Protein AF-A0A430EBT9-F1 (afdb_monomer_lite)

Secondary structure (DSSP, 8-state):
-----TT-HHHHHTTT--HHHHHHHHHHHHHSPPPPTTS-HHHHHHHHHHHHHHHHHHHHHHHHHHHHHHHHHHHHHHHHHHHTT---HHHHHHHHHHHHH---HHHHHHHHHHHHHHHTTPPP-PPPTTS---HHHHHHHHHHHHHTT--TT-TTHHHHHHHHHTS-TT-------S-TT---GGGPPPP-S-SPPEEGGGEEEEEEHHHHS-GGGT-SS--GGGGTTTTTTSEEEEEETTEEEEHHHHHHS-----TTS-HHHHHHHHHTT---SEEEE---HHHHHHHHHTGGGS---SEEEE--SSHHHHHHHHHHHHTTEE-TT-----S--EEEEETTEEEEEETTEEEEEEEE-TTS-EEEEEE-TTS-B--SEE-TTSPBPPSEEEES-GGGHHHHHHHHHHHHHTPEE----S----------

Radius of gyration: 37.9 Å; chains: 1; bounding box: 105×68×106 Å

Structure (mmCIF, N/CA/C/O backbone):
data_AF-A0A430EBT9-F1
#
_entry.id   AF-A0A430EBT9-F1
#
loop_
_atom_site.group_PDB
_atom_site.id
_atom_site.type_symbol
_atom_site.label_atom_id
_atom_site.label_alt_id
_atom_site.label_comp_id
_atom_site.label_asym_id
_atom_site.label_entity_id
_atom_site.label_seq_id
_atom_site.pdbx_PDB_ins_code
_atom_site.Cartn_x
_atom_site.Cartn_y
_atom_site.Cartn_z
_atom_site.occupancy
_atom_site.B_iso_or_equiv
_atom_site.auth_seq_id
_atom_site.auth_comp_id
_atom_site.auth_asym_id
_atom_site.auth_atom_id
_atom_site.pdbx_PDB_model_num
ATOM 1 N N . MET A 1 1 ? 56.389 4.008 -41.999 1.00 50.50 1 MET A N 1
ATOM 2 C CA . MET A 1 1 ? 55.026 3.498 -42.254 1.00 50.50 1 MET A CA 1
ATOM 3 C C . MET A 1 1 ? 55.130 2.561 -43.437 1.00 50.50 1 MET A C 1
ATOM 5 O O . MET A 1 1 ? 55.599 3.006 -44.475 1.00 50.50 1 MET A O 1
ATOM 9 N N . GLU A 1 2 ? 54.804 1.281 -43.271 1.00 59.00 2 GLU A N 1
ATOM 10 C CA . GLU A 1 2 ? 54.757 0.346 -44.402 1.00 59.00 2 GLU A CA 1
ATOM 11 C C . GLU A 1 2 ? 53.753 0.843 -45.449 1.00 59.00 2 GLU A C 1
ATOM 13 O O . GLU A 1 2 ? 52.642 1.258 -45.103 1.00 59.00 2 GLU A O 1
ATOM 18 N N . HIS A 1 3 ? 54.157 0.827 -46.720 1.00 80.56 3 HIS A N 1
ATOM 19 C CA . HIS A 1 3 ? 53.299 1.198 -47.839 1.00 80.56 3 HIS A CA 1
ATOM 20 C C . HIS A 1 3 ? 52.112 0.230 -47.897 1.00 80.56 3 HIS A C 1
ATOM 22 O O . HIS A 1 3 ? 52.286 -0.980 -48.019 1.00 80.56 3 HIS A O 1
ATOM 28 N N . PHE A 1 4 ? 50.892 0.759 -47.806 1.00 85.94 4 PHE A N 1
ATOM 29 C CA . PHE A 1 4 ? 49.682 -0.028 -48.018 1.00 85.94 4 PHE A CA 1
ATOM 30 C C . PHE A 1 4 ? 49.455 -0.193 -49.521 1.00 85.94 4 PHE A C 1
ATOM 32 O O . PHE A 1 4 ? 49.171 0.793 -50.195 1.00 85.94 4 PHE A O 1
ATOM 39 N N . ASP A 1 5 ? 49.630 -1.403 -50.045 1.00 91.69 5 ASP A N 1
ATOM 40 C CA . ASP A 1 5 ? 49.233 -1.754 -51.407 1.00 91.69 5 ASP A CA 1
ATOM 41 C C . ASP A 1 5 ? 47.872 -2.474 -51.375 1.00 91.69 5 ASP A C 1
ATOM 43 O O . ASP A 1 5 ? 47.804 -3.650 -51.010 1.00 91.69 5 ASP A O 1
ATOM 47 N N . PRO A 1 6 ? 46.768 -1.803 -51.747 1.00 90.38 6 PRO A N 1
ATOM 48 C CA . PRO A 1 6 ? 45.442 -2.410 -51.709 1.00 90.38 6 PRO A CA 1
ATOM 49 C C . PRO A 1 6 ? 45.240 -3.496 -52.777 1.00 90.38 6 PRO A C 1
ATOM 51 O O . PRO A 1 6 ? 44.262 -4.240 -52.699 1.00 90.38 6 PRO A O 1
ATOM 54 N N . THR A 1 7 ? 46.136 -3.604 -53.763 1.00 93.56 7 THR A N 1
ATOM 55 C CA . THR A 1 7 ? 46.084 -4.630 -54.815 1.00 93.56 7 THR A CA 1
ATOM 56 C C . THR A 1 7 ? 46.779 -5.934 -54.416 1.00 93.56 7 THR A C 1
ATOM 58 O O . THR A 1 7 ? 46.660 -6.935 -55.126 1.00 93.56 7 THR A O 1
ATOM 61 N N . SER A 1 8 ? 47.453 -5.946 -53.260 1.00 94.88 8 SER A N 1
ATOM 62 C CA . SER A 1 8 ? 48.150 -7.101 -52.702 1.00 94.88 8 SER A CA 1
ATOM 63 C C . SER A 1 8 ? 47.321 -7.789 -51.616 1.00 94.88 8 SER A C 1
ATOM 65 O O . SER A 1 8 ? 46.972 -7.193 -50.594 1.00 94.88 8 SER A O 1
ATOM 67 N N . ALA A 1 9 ? 47.047 -9.085 -51.795 1.00 94.00 9 ALA A N 1
ATOM 68 C CA . ALA A 1 9 ? 46.346 -9.891 -50.792 1.00 94.00 9 ALA A CA 1
ATOM 69 C C . ALA A 1 9 ? 47.136 -9.968 -49.472 1.00 94.00 9 ALA A C 1
ATOM 71 O O . ALA A 1 9 ? 46.555 -9.887 -48.390 1.00 94.00 9 ALA A O 1
ATOM 72 N N . ALA A 1 10 ? 48.472 -10.020 -49.541 1.00 93.44 10 ALA A N 1
ATOM 73 C CA . ALA A 1 10 ? 49.332 -10.057 -48.358 1.00 93.44 10 ALA A CA 1
ATOM 74 C C . ALA A 1 10 ? 49.137 -8.822 -47.461 1.00 93.44 10 ALA A C 1
ATOM 76 O O . ALA A 1 10 ? 49.143 -8.931 -46.235 1.00 93.44 10 ALA A O 1
ATOM 77 N N . THR A 1 11 ? 48.894 -7.653 -48.058 1.00 92.69 11 THR A N 1
ATOM 78 C CA . THR A 1 11 ? 48.666 -6.404 -47.324 1.00 92.69 11 THR A CA 1
ATOM 79 C C . THR A 1 11 ? 47.342 -6.414 -46.548 1.00 92.69 11 THR A C 1
ATOM 81 O O . THR A 1 11 ? 47.270 -5.858 -45.445 1.00 92.69 11 THR A O 1
ATOM 84 N N . TRP A 1 12 ? 46.305 -7.061 -47.087 1.00 92.00 12 TRP A N 1
ATOM 85 C CA . TRP A 1 12 ? 45.019 -7.250 -46.408 1.00 92.00 12 TRP A CA 1
ATOM 86 C C . TRP A 1 12 ? 45.086 -8.333 -45.327 1.00 92.00 12 TRP A C 1
ATOM 88 O O . TRP A 1 12 ? 44.575 -8.123 -44.225 1.00 92.00 12 TRP A O 1
ATOM 98 N N . ALA A 1 13 ? 45.765 -9.449 -45.603 1.00 92.00 13 ALA A N 1
ATOM 99 C CA . ALA A 1 13 ? 45.971 -10.530 -44.640 1.00 92.00 13 ALA A CA 1
ATOM 100 C C . ALA A 1 13 ? 46.778 -10.060 -43.417 1.00 92.00 13 ALA A C 1
ATOM 102 O O . ALA A 1 13 ? 46.380 -10.308 -42.280 1.00 92.00 13 ALA A O 1
ATOM 103 N N . ALA A 1 14 ? 47.841 -9.271 -43.626 1.00 91.75 14 ALA A N 1
ATOM 104 C CA . ALA A 1 14 ? 48.624 -8.661 -42.544 1.00 91.75 14 ALA A CA 1
ATOM 105 C C . ALA A 1 14 ? 47.793 -7.736 -41.630 1.00 91.75 14 ALA A C 1
ATOM 107 O O . ALA A 1 14 ? 48.181 -7.466 -40.497 1.00 91.75 14 ALA A O 1
ATOM 108 N N . ARG A 1 15 ? 46.632 -7.262 -42.103 1.00 87.75 15 ARG A N 1
ATOM 109 C CA . ARG A 1 15 ? 45.671 -6.450 -41.338 1.00 87.75 15 ARG A CA 1
ATOM 110 C C . ARG A 1 15 ? 44.502 -7.259 -40.766 1.00 87.75 15 ARG A C 1
ATOM 112 O O . ARG A 1 15 ? 43.520 -6.670 -40.320 1.00 87.75 15 ARG A O 1
ATOM 119 N N . GLY A 1 16 ? 44.602 -8.588 -40.759 1.00 87.38 16 GLY A N 1
ATOM 120 C CA . GLY A 1 16 ? 43.650 -9.478 -40.093 1.00 87.38 16 GLY A CA 1
ATOM 121 C C . GLY A 1 16 ? 42.446 -9.896 -40.938 1.00 87.38 16 GLY A C 1
ATOM 122 O O . GLY A 1 16 ? 41.452 -10.356 -40.380 1.00 87.38 16 GLY A O 1
ATOM 123 N N . ARG A 1 17 ? 42.497 -9.739 -42.268 1.00 89.81 17 ARG A N 1
ATOM 124 C CA . ARG A 1 17 ? 41.504 -10.360 -43.164 1.00 89.81 17 ARG A CA 1
ATOM 125 C C . ARG A 1 17 ? 41.807 -11.848 -43.344 1.00 89.81 17 ARG A C 1
ATOM 127 O O . ARG A 1 17 ? 42.971 -12.242 -43.304 1.00 89.81 17 ARG A O 1
ATOM 134 N N . SER A 1 18 ? 40.767 -12.664 -43.543 1.00 89.88 18 SER A N 1
ATOM 135 C CA . SER A 1 18 ? 40.955 -14.062 -43.947 1.00 89.88 18 SER A CA 1
ATOM 136 C C . SER A 1 18 ? 41.654 -14.119 -45.306 1.00 89.88 18 SER A C 1
ATOM 138 O O . SER A 1 18 ? 41.624 -13.145 -46.059 1.00 89.88 18 SER A O 1
ATOM 140 N N . VAL A 1 19 ? 42.285 -15.252 -45.617 1.00 91.88 19 VAL A N 1
ATOM 141 C CA . VAL A 1 19 ? 42.982 -15.449 -46.898 1.00 91.88 19 VAL A CA 1
ATOM 142 C C . VAL A 1 19 ? 42.028 -15.196 -48.072 1.00 91.88 19 VAL A C 1
ATOM 144 O O . VAL A 1 19 ? 42.337 -14.381 -48.938 1.00 91.88 19 VAL A O 1
ATOM 147 N N . ASP A 1 20 ? 40.827 -15.774 -48.020 1.00 90.19 20 ASP A N 1
ATOM 148 C CA . ASP A 1 20 ? 39.807 -15.621 -49.063 1.00 90.19 20 ASP A CA 1
ATOM 149 C C . ASP A 1 20 ? 39.317 -14.166 -49.204 1.00 90.19 20 ASP A C 1
ATOM 151 O O . ASP A 1 20 ? 39.250 -13.633 -50.314 1.00 90.19 20 ASP A O 1
ATOM 155 N N . ASP A 1 21 ? 39.021 -13.479 -48.087 1.00 90.88 21 ASP A N 1
ATOM 156 C CA . ASP A 1 21 ? 38.592 -12.071 -48.116 1.00 90.88 21 ASP A CA 1
ATOM 157 C C . ASP A 1 21 ? 39.725 -11.175 -48.650 1.00 90.88 21 ASP A C 1
ATOM 159 O O . ASP A 1 21 ? 39.482 -10.229 -49.400 1.00 90.88 21 ASP A O 1
ATOM 163 N N . ALA A 1 22 ? 40.974 -11.457 -48.269 1.00 93.62 22 ALA A N 1
ATOM 164 C CA . ALA A 1 22 ? 42.148 -10.704 -48.691 1.00 93.62 22 ALA A CA 1
ATOM 165 C C . ALA A 1 22 ? 42.402 -10.825 -50.202 1.00 93.62 22 ALA A C 1
ATOM 167 O O . ALA A 1 22 ? 42.678 -9.817 -50.860 1.00 93.62 22 ALA A O 1
ATOM 168 N N . GLU A 1 23 ? 42.272 -12.029 -50.763 1.00 94.44 23 GLU A N 1
ATOM 169 C CA . GLU A 1 23 ? 42.373 -12.269 -52.205 1.00 94.44 23 GLU A CA 1
ATOM 170 C C . GLU A 1 23 ? 41.245 -11.586 -52.983 1.00 94.44 23 GLU A C 1
ATOM 172 O O . GLU A 1 23 ? 41.503 -10.920 -53.994 1.00 94.44 23 GLU A O 1
ATOM 177 N N . ALA A 1 24 ? 40.008 -11.688 -52.491 1.00 93.19 24 ALA A N 1
ATOM 178 C CA . ALA A 1 24 ? 38.848 -11.062 -53.112 1.00 93.19 24 ALA A CA 1
ATOM 179 C C . ALA A 1 24 ? 38.958 -9.527 -53.111 1.00 93.19 24 ALA A C 1
ATOM 181 O O . ALA A 1 24 ? 38.767 -8.892 -54.151 1.00 93.19 24 ALA A O 1
ATOM 182 N N . LEU A 1 25 ? 39.356 -8.921 -51.986 1.00 93.56 25 LEU A N 1
ATOM 183 C CA . LEU A 1 25 ? 39.585 -7.476 -51.876 1.00 93.56 25 LEU A CA 1
ATOM 184 C C . LEU A 1 25 ? 40.692 -7.003 -52.822 1.00 93.56 25 LEU A C 1
ATOM 186 O O . LEU A 1 25 ? 40.497 -6.043 -53.569 1.00 93.56 25 LEU A O 1
ATOM 190 N N . ALA A 1 26 ? 41.829 -7.698 -52.844 1.00 95.19 26 ALA A N 1
ATOM 191 C CA . ALA A 1 26 ? 42.928 -7.400 -53.755 1.00 95.19 26 ALA A CA 1
ATOM 192 C C . ALA A 1 26 ? 42.508 -7.509 -55.232 1.00 95.19 26 ALA A C 1
ATOM 194 O O . ALA A 1 26 ? 42.914 -6.694 -56.060 1.00 95.19 26 ALA A O 1
ATOM 195 N N . SER A 1 27 ? 41.679 -8.499 -55.576 1.00 96.31 27 SER A N 1
ATOM 196 C CA . SER A 1 27 ? 41.111 -8.658 -56.920 1.00 96.31 27 SER A CA 1
ATOM 197 C C . SER A 1 27 ? 40.201 -7.489 -57.307 1.00 96.31 27 SER A C 1
ATOM 199 O O . SER A 1 27 ? 40.350 -6.924 -58.391 1.00 96.31 27 SER A O 1
ATOM 201 N N . ILE A 1 28 ? 39.323 -7.050 -56.399 1.00 96.38 28 ILE A N 1
ATOM 202 C CA . ILE A 1 28 ? 38.443 -5.895 -56.622 1.00 96.38 28 ILE A CA 1
ATOM 203 C C . ILE A 1 28 ? 39.262 -4.618 -56.837 1.00 96.38 28 ILE A C 1
ATOM 205 O O . ILE A 1 28 ? 38.982 -3.857 -57.760 1.00 96.38 28 ILE A O 1
ATOM 209 N N . TRP A 1 29 ? 40.311 -4.389 -56.045 1.00 95.31 29 TRP A N 1
ATOM 210 C CA . TRP A 1 29 ? 41.189 -3.228 -56.225 1.00 95.31 29 TRP A CA 1
ATOM 211 C C . TRP A 1 29 ? 41.978 -3.263 -57.538 1.00 95.31 29 TRP A C 1
ATOM 213 O O . TRP A 1 29 ? 42.212 -2.208 -58.128 1.00 95.31 29 TRP A O 1
ATOM 223 N N . ARG A 1 30 ? 42.331 -4.455 -58.038 1.00 94.88 30 ARG A N 1
ATOM 224 C CA . ARG A 1 30 ? 42.913 -4.629 -59.380 1.00 94.88 30 ARG A CA 1
ATOM 225 C C . ARG A 1 30 ? 41.901 -4.362 -60.497 1.00 94.88 30 ARG A C 1
ATOM 227 O O . ARG A 1 30 ? 42.271 -3.778 -61.511 1.00 94.88 30 ARG A O 1
ATOM 234 N N . ALA A 1 31 ? 40.643 -4.764 -60.319 1.00 94.81 31 ALA A N 1
ATOM 235 C CA . ALA A 1 31 ? 39.573 -4.541 -61.294 1.00 94.81 31 ALA A CA 1
ATOM 236 C C . ALA A 1 31 ? 39.099 -3.075 -61.332 1.00 94.81 31 ALA A C 1
ATOM 238 O O . ALA A 1 31 ? 38.767 -2.550 -62.395 1.00 94.81 31 ALA A O 1
ATOM 239 N N . PHE A 1 32 ? 39.118 -2.393 -60.183 1.00 94.69 32 PHE A N 1
ATOM 240 C CA . PHE A 1 32 ? 38.657 -1.015 -60.016 1.00 94.69 32 PHE A CA 1
ATOM 241 C C . PHE A 1 32 ? 39.741 -0.120 -59.375 1.00 94.69 32 PHE A C 1
ATOM 243 O O . PHE A 1 32 ? 39.554 0.382 -58.257 1.00 94.69 32 PHE A O 1
ATOM 250 N N . PRO A 1 33 ? 40.876 0.116 -60.068 1.00 93.50 33 PRO A N 1
ATOM 251 C CA . PRO A 1 33 ? 41.952 0.959 -59.556 1.00 93.50 33 PRO A CA 1
ATOM 252 C C . PRO A 1 33 ? 41.541 2.433 -59.520 1.00 93.50 33 PRO A C 1
ATOM 254 O O . PRO A 1 33 ? 40.648 2.861 -60.264 1.00 93.50 33 PRO A O 1
ATOM 257 N N . ASP A 1 34 ? 42.226 3.210 -58.679 1.00 90.75 34 ASP A N 1
ATOM 258 C CA . ASP A 1 34 ? 42.062 4.660 -58.644 1.00 90.75 34 ASP A CA 1
ATOM 259 C C . ASP A 1 34 ? 42.477 5.282 -59.983 1.00 90.75 34 ASP A C 1
ATOM 261 O O . ASP A 1 34 ? 43.491 4.927 -60.587 1.00 90.75 34 ASP A O 1
ATOM 265 N N . LEU A 1 35 ? 41.673 6.232 -60.452 1.00 92.38 35 LEU A N 1
ATOM 266 C CA . LEU A 1 35 ? 41.983 7.014 -61.642 1.00 92.38 35 LEU A CA 1
ATOM 267 C C . LEU A 1 35 ? 42.896 8.197 -61.274 1.00 92.38 35 LEU A C 1
ATOM 269 O O . LEU A 1 35 ? 42.787 8.733 -60.165 1.00 92.38 35 LEU A O 1
ATOM 273 N N . PRO A 1 36 ? 43.766 8.656 -62.194 1.00 92.50 36 PRO A N 1
ATOM 274 C CA . PRO A 1 36 ? 44.694 9.745 -61.915 1.00 92.50 36 PRO A CA 1
ATOM 275 C C . PRO A 1 36 ? 43.958 11.054 -61.573 1.00 92.50 36 PRO A C 1
ATOM 277 O O . PRO A 1 36 ? 42.826 11.264 -62.018 1.00 92.50 36 PRO A O 1
ATOM 280 N N . PRO A 1 37 ? 44.591 11.987 -60.834 1.00 89.38 37 PRO A N 1
ATOM 281 C CA . PRO A 1 37 ? 43.953 13.240 -60.424 1.00 89.38 37 PRO A CA 1
ATOM 282 C C . PRO A 1 37 ? 43.434 14.113 -61.573 1.00 89.38 37 PRO A C 1
ATOM 284 O O . PRO A 1 37 ? 42.519 14.903 -61.360 1.00 89.38 37 PRO A O 1
ATOM 287 N N . CYS A 1 38 ? 44.003 13.959 -62.772 1.00 92.94 38 CYS A N 1
ATOM 288 C CA . CYS A 1 38 ? 43.599 14.656 -63.991 1.00 92.94 38 CYS A CA 1
ATOM 289 C C . CYS A 1 38 ? 42.364 14.053 -64.686 1.00 92.94 38 CYS A C 1
ATOM 291 O O . CYS A 1 38 ? 41.849 14.661 -65.622 1.00 92.94 38 CYS A O 1
ATOM 293 N N . ALA A 1 39 ? 41.878 12.881 -64.259 1.00 93.44 39 ALA A N 1
ATOM 294 C CA . ALA A 1 39 ? 40.662 12.288 -64.807 1.00 93.44 39 ALA A CA 1
ATOM 295 C C . ALA A 1 39 ? 39.409 13.099 -64.404 1.00 93.44 39 ALA A C 1
ATOM 297 O O . ALA A 1 39 ? 39.380 13.676 -63.309 1.00 93.44 39 ALA A O 1
ATOM 298 N N . PRO A 1 40 ? 38.343 13.109 -65.232 1.00 96.31 40 PRO A N 1
ATOM 299 C CA . PRO A 1 40 ? 37.099 13.806 -64.912 1.00 96.31 40 PRO A CA 1
ATOM 300 C C . PRO A 1 40 ? 36.540 13.400 -63.544 1.00 96.31 40 PRO A C 1
ATOM 302 O O . PRO A 1 40 ? 36.511 12.217 -63.198 1.00 96.31 40 PRO A O 1
ATOM 305 N N . ALA A 1 41 ? 36.064 14.375 -62.765 1.00 93.50 41 ALA A N 1
ATOM 306 C CA . ALA A 1 41 ? 35.591 14.139 -61.399 1.00 93.50 41 ALA A CA 1
ATOM 307 C C . ALA A 1 41 ? 34.476 13.082 -61.329 1.00 93.50 41 ALA A C 1
ATOM 309 O O . ALA A 1 41 ? 34.511 12.214 -60.460 1.00 93.50 41 ALA A O 1
ATOM 310 N N . GLU A 1 42 ? 33.542 13.108 -62.279 1.00 94.88 42 GLU A N 1
ATOM 311 C CA . GLU A 1 42 ? 32.444 12.144 -62.374 1.00 94.88 42 GLU A CA 1
ATOM 312 C C . GLU A 1 42 ? 32.938 10.710 -62.610 1.00 94.88 42 GLU A C 1
ATOM 314 O O . GLU A 1 42 ? 32.501 9.791 -61.922 1.00 94.88 42 GLU A O 1
ATOM 319 N N . ALA A 1 43 ? 33.927 10.520 -63.489 1.00 93.12 43 ALA A N 1
ATOM 320 C CA . ALA A 1 43 ? 34.524 9.209 -63.744 1.00 93.12 43 ALA A CA 1
ATOM 321 C C . ALA A 1 43 ? 35.244 8.653 -62.504 1.00 93.12 43 ALA A C 1
ATOM 323 O O . ALA A 1 43 ? 35.155 7.459 -62.213 1.00 93.12 43 ALA A O 1
ATOM 324 N N . ARG A 1 44 ? 35.918 9.517 -61.729 1.00 94.38 44 ARG A N 1
ATOM 325 C CA . ARG A 1 44 ? 36.532 9.124 -60.447 1.00 94.38 44 ARG A CA 1
ATOM 326 C C . ARG A 1 44 ? 35.479 8.716 -59.418 1.00 94.38 44 ARG A C 1
ATOM 328 O O . ARG A 1 44 ? 35.634 7.688 -58.767 1.00 94.38 44 ARG A O 1
ATOM 335 N N . MET A 1 45 ? 34.395 9.485 -59.297 1.00 93.75 45 MET A N 1
ATOM 336 C CA . MET A 1 45 ? 33.289 9.168 -58.388 1.00 93.75 45 MET A CA 1
ATOM 337 C C . MET A 1 45 ? 32.590 7.863 -58.770 1.00 93.75 45 MET A C 1
ATOM 339 O O . MET A 1 45 ? 32.305 7.051 -57.891 1.00 93.75 45 MET A O 1
ATOM 343 N N . GLN A 1 46 ? 32.351 7.635 -60.063 1.00 94.81 46 GLN A N 1
ATOM 344 C CA . GLN A 1 46 ? 31.746 6.394 -60.535 1.00 94.81 46 GLN A CA 1
ATOM 345 C C . GLN A 1 46 ? 32.649 5.193 -60.245 1.00 94.81 46 GLN A C 1
ATOM 347 O O . GLN A 1 46 ? 32.178 4.200 -59.706 1.00 94.81 46 GLN A O 1
ATOM 352 N N . ARG A 1 47 ? 33.964 5.325 -60.461 1.00 94.25 47 ARG A N 1
ATOM 353 C CA . ARG A 1 47 ? 34.929 4.270 -60.127 1.00 94.25 47 ARG A CA 1
ATOM 354 C C . ARG A 1 47 ? 34.917 3.898 -58.641 1.00 94.25 47 ARG A C 1
ATOM 356 O O . ARG A 1 47 ? 35.039 2.723 -58.303 1.00 94.25 47 ARG A O 1
ATOM 363 N N . ILE A 1 48 ? 34.754 4.882 -57.755 1.00 93.56 48 ILE A N 1
ATOM 364 C CA . ILE A 1 48 ? 34.611 4.637 -56.314 1.00 93.56 48 ILE A CA 1
ATOM 365 C C . ILE A 1 48 ? 33.310 3.881 -56.021 1.00 93.56 48 ILE A C 1
ATOM 367 O O . ILE A 1 48 ? 33.340 2.936 -55.236 1.00 93.56 48 ILE A O 1
ATOM 371 N N . ARG A 1 49 ? 32.187 4.259 -56.651 1.00 95.25 49 ARG A N 1
ATOM 372 C CA . ARG A 1 49 ? 30.900 3.559 -56.484 1.00 95.25 49 ARG A CA 1
ATOM 373 C C . ARG A 1 49 ? 30.985 2.108 -56.941 1.00 95.25 49 ARG A C 1
ATOM 375 O O . ARG A 1 49 ? 30.663 1.234 -56.147 1.00 95.25 49 ARG A O 1
ATOM 382 N N . ASP A 1 50 ? 31.516 1.857 -58.138 1.00 95.25 50 ASP A N 1
ATOM 383 C CA . ASP A 1 50 ? 31.665 0.503 -58.686 1.00 95.25 50 ASP A CA 1
ATOM 384 C C . ASP A 1 50 ? 32.506 -0.386 -57.753 1.00 95.25 50 ASP A C 1
ATOM 386 O O . ASP A 1 50 ? 32.158 -1.536 -57.482 1.00 95.25 50 ASP A O 1
ATOM 390 N N . ARG A 1 51 ? 33.590 0.168 -57.189 1.00 96.06 51 ARG A N 1
ATOM 391 C CA . ARG A 1 51 ? 34.422 -0.532 -56.203 1.00 96.06 51 ARG A CA 1
ATOM 392 C C . ARG A 1 51 ? 33.661 -0.826 -54.911 1.00 96.06 51 ARG A C 1
ATOM 394 O O . ARG A 1 51 ? 33.761 -1.933 -54.391 1.00 96.06 51 ARG A O 1
ATOM 401 N N . VAL A 1 52 ? 32.926 0.149 -54.378 1.00 94.50 52 VAL A N 1
ATOM 402 C CA . VAL A 1 52 ? 32.121 -0.027 -53.158 1.00 94.50 52 VAL A CA 1
ATOM 403 C C . VAL A 1 52 ? 31.032 -1.077 -53.372 1.00 94.50 52 VAL A C 1
ATOM 405 O O . VAL A 1 52 ? 30.842 -1.928 -52.507 1.00 94.50 52 VAL A O 1
ATOM 408 N N . ASP A 1 53 ? 30.360 -1.058 -54.521 1.00 95.56 53 ASP A N 1
ATOM 409 C CA . ASP A 1 53 ? 29.344 -2.046 -54.881 1.00 95.56 53 ASP A CA 1
ATOM 410 C C . ASP A 1 53 ? 29.956 -3.451 -54.998 1.00 95.56 53 ASP A C 1
ATOM 412 O O . ASP A 1 53 ? 29.397 -4.404 -54.458 1.00 95.56 53 ASP A O 1
ATOM 416 N N . ALA A 1 54 ? 31.149 -3.581 -55.589 1.00 94.56 54 ALA A N 1
ATOM 417 C CA . ALA A 1 54 ? 31.875 -4.851 -55.658 1.00 94.56 54 ALA A CA 1
ATOM 418 C C . ALA A 1 54 ? 32.364 -5.353 -54.282 1.00 94.56 54 ALA A C 1
ATOM 420 O O . ALA A 1 54 ? 32.409 -6.558 -54.044 1.00 94.56 54 ALA A O 1
ATOM 421 N N . MET A 1 55 ? 32.718 -4.451 -53.359 1.00 93.88 55 MET A N 1
ATOM 422 C CA . MET A 1 55 ? 33.137 -4.795 -51.990 1.00 93.88 55 MET A CA 1
ATOM 423 C C . MET A 1 55 ? 31.967 -5.095 -51.044 1.00 93.88 55 MET A C 1
ATOM 425 O O . MET A 1 55 ? 32.185 -5.655 -49.963 1.00 93.88 55 MET A O 1
ATOM 429 N N . ARG A 1 56 ? 30.739 -4.711 -51.413 1.00 93.12 56 ARG A N 1
ATOM 430 C CA . ARG A 1 56 ? 29.555 -4.830 -50.554 1.00 93.12 56 ARG A CA 1
ATOM 431 C C . ARG A 1 56 ? 29.291 -6.270 -50.092 1.00 93.12 56 ARG A C 1
ATOM 433 O O . ARG A 1 56 ? 29.219 -6.450 -48.883 1.00 93.12 56 ARG A O 1
ATOM 440 N N . PRO A 1 57 ? 29.288 -7.307 -50.955 1.00 92.38 57 PRO A N 1
ATOM 441 C CA . PRO A 1 57 ? 29.016 -8.679 -50.514 1.00 92.38 57 PRO A CA 1
ATOM 442 C C . PRO A 1 57 ? 30.016 -9.197 -49.471 1.00 92.38 57 PRO A C 1
ATOM 444 O O . PRO A 1 57 ? 29.636 -9.902 -48.542 1.00 92.38 57 PRO A O 1
ATOM 447 N N . ILE A 1 58 ? 31.296 -8.820 -49.594 1.00 89.69 58 ILE A N 1
ATOM 448 C CA . ILE A 1 58 ? 32.344 -9.195 -48.630 1.00 89.69 58 ILE A CA 1
ATOM 449 C C . ILE A 1 58 ? 32.093 -8.498 -47.290 1.00 89.69 58 ILE A C 1
ATOM 451 O O . ILE A 1 58 ? 32.211 -9.112 -46.230 1.00 89.69 58 ILE A O 1
ATOM 455 N N . SER A 1 59 ? 31.740 -7.212 -47.338 1.00 87.62 59 SER A N 1
ATOM 456 C CA . SER A 1 59 ? 31.467 -6.407 -46.144 1.00 87.62 59 SER A CA 1
ATOM 457 C C . SER A 1 59 ? 30.222 -6.906 -45.409 1.00 87.62 59 SER A C 1
ATOM 459 O O . SER A 1 59 ? 30.276 -7.090 -44.194 1.00 87.62 59 SER A O 1
ATOM 461 N N . ASP A 1 60 ? 29.153 -7.207 -46.146 1.00 89.62 60 ASP A N 1
ATOM 462 C CA . ASP A 1 60 ? 27.896 -7.732 -45.610 1.00 89.62 60 ASP A CA 1
ATOM 463 C C . ASP A 1 60 ? 28.115 -9.116 -44.979 1.00 89.62 60 ASP A C 1
ATOM 465 O O . ASP A 1 60 ? 27.767 -9.331 -43.819 1.00 89.62 60 ASP A O 1
ATOM 469 N N . ALA A 1 61 ? 28.812 -10.027 -45.671 1.00 88.69 61 ALA A N 1
ATOM 470 C CA . ALA A 1 61 ? 2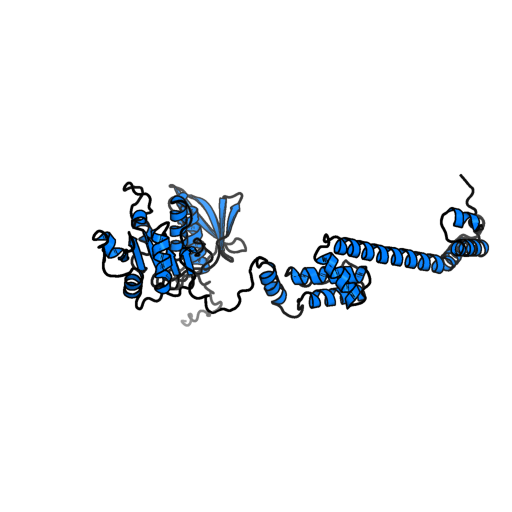9.128 -11.352 -45.136 1.00 88.69 61 ALA A CA 1
ATOM 471 C C . ALA A 1 61 ? 30.034 -11.290 -43.891 1.00 88.69 61 ALA A C 1
ATOM 473 O O . ALA A 1 61 ? 29.882 -12.089 -42.962 1.00 88.69 61 ALA A O 1
ATOM 474 N N . ALA A 1 62 ? 30.985 -10.351 -43.846 1.00 84.62 62 ALA A N 1
ATOM 475 C CA . ALA A 1 62 ? 31.823 -10.130 -42.670 1.00 84.62 62 ALA A CA 1
ATOM 476 C C . ALA A 1 62 ? 31.010 -9.582 -41.487 1.00 84.62 62 ALA A C 1
ATOM 478 O O . ALA A 1 62 ? 31.192 -10.040 -40.357 1.00 84.62 62 ALA A O 1
ATOM 479 N N . GLN A 1 63 ? 30.091 -8.649 -41.746 1.00 85.12 63 GLN A N 1
ATOM 480 C CA . GLN A 1 63 ? 29.183 -8.111 -40.739 1.00 85.12 63 GLN A CA 1
ATOM 481 C C . GLN A 1 63 ? 28.259 -9.207 -40.189 1.00 85.12 63 GLN A C 1
ATOM 483 O O . GLN A 1 63 ? 28.137 -9.344 -38.976 1.00 85.12 63 GLN A O 1
ATOM 488 N N . GLU A 1 64 ? 27.683 -10.050 -41.047 1.00 87.69 64 GLU A N 1
ATOM 489 C CA . GLU A 1 64 ? 26.866 -11.196 -40.632 1.00 87.69 64 GLU A CA 1
ATOM 490 C C . GLU A 1 64 ? 27.649 -12.210 -39.788 1.00 87.69 64 GLU A C 1
ATOM 492 O O . GLU A 1 64 ? 27.117 -12.735 -38.808 1.00 87.69 64 GLU A O 1
ATOM 497 N N . ARG A 1 65 ? 28.915 -12.497 -40.134 1.00 88.19 65 ARG A N 1
ATOM 498 C CA . ARG A 1 65 ? 29.793 -13.364 -39.323 1.00 88.19 65 ARG A CA 1
ATOM 499 C C . ARG A 1 65 ? 30.029 -12.775 -37.935 1.00 88.19 65 ARG A C 1
ATOM 501 O O . ARG A 1 65 ? 29.785 -13.455 -36.940 1.00 88.19 65 ARG A O 1
ATOM 508 N N . GLN A 1 66 ? 30.457 -11.515 -37.873 1.00 86.94 66 GLN A N 1
ATOM 509 C CA . GLN A 1 66 ? 30.727 -10.825 -36.611 1.00 86.94 66 GLN A CA 1
ATOM 510 C C . GLN A 1 66 ? 29.481 -10.773 -35.725 1.00 86.94 66 GLN A C 1
ATOM 512 O O . GLN A 1 66 ? 29.551 -10.968 -34.510 1.00 86.94 66 GLN A O 1
ATOM 517 N N . GLU A 1 67 ? 28.332 -10.534 -36.344 1.00 87.25 67 GLU A N 1
ATOM 518 C CA . GLU A 1 67 ? 27.067 -10.430 -35.653 1.00 87.25 67 GLU A CA 1
ATOM 519 C C . GLU A 1 67 ? 26.603 -11.803 -35.137 1.00 87.25 67 GLU A C 1
ATOM 521 O O . GLU A 1 67 ? 26.240 -11.912 -33.968 1.00 87.25 67 GLU A O 1
ATOM 526 N N . ARG A 1 68 ? 26.748 -12.888 -35.912 1.00 87.25 68 ARG A N 1
ATOM 527 C CA . ARG A 1 68 ? 26.525 -14.263 -35.417 1.00 87.25 68 ARG A CA 1
ATOM 528 C C . ARG A 1 68 ? 27.434 -14.617 -34.239 1.00 87.25 68 ARG A C 1
ATOM 530 O O . ARG A 1 68 ? 26.962 -15.166 -33.246 1.00 87.25 68 ARG A O 1
ATOM 537 N N . GLU A 1 69 ? 28.718 -14.275 -34.306 1.00 89.06 69 GLU A N 1
ATOM 538 C CA . GLU A 1 69 ? 29.662 -14.506 -33.204 1.00 89.06 69 GLU A CA 1
ATOM 539 C C . GLU A 1 69 ? 29.322 -13.686 -31.956 1.00 89.06 69 GLU A C 1
ATOM 541 O O . GLU A 1 69 ? 29.476 -14.167 -30.831 1.00 89.06 69 GLU A O 1
ATOM 546 N N . ARG A 1 70 ? 28.862 -12.439 -32.123 1.00 91.38 70 ARG A N 1
ATOM 547 C CA . ARG A 1 70 ? 28.361 -11.609 -31.020 1.00 91.38 70 ARG A CA 1
ATOM 548 C C . ARG A 1 70 ? 27.174 -12.291 -30.342 1.00 91.38 70 ARG A C 1
ATOM 550 O O . ARG A 1 70 ? 27.186 -12.439 -29.122 1.00 91.38 70 ARG A O 1
ATOM 557 N N . ARG A 1 71 ? 26.187 -12.735 -31.125 1.00 89.38 71 ARG A N 1
ATOM 558 C CA . ARG A 1 71 ? 24.976 -13.403 -30.623 1.00 89.38 71 ARG A CA 1
ATOM 559 C C . ARG A 1 71 ? 25.323 -14.706 -29.891 1.00 89.38 71 ARG A C 1
ATOM 561 O O . ARG A 1 71 ? 24.909 -14.887 -28.749 1.00 89.38 71 ARG A O 1
ATOM 568 N N . ALA A 1 72 ? 26.188 -15.543 -30.470 1.00 90.12 72 ALA A N 1
ATOM 569 C CA . ALA A 1 72 ? 26.659 -16.780 -29.841 1.00 90.12 72 ALA A CA 1
ATOM 570 C C . ALA A 1 72 ? 27.407 -16.531 -28.517 1.00 90.12 72 ALA A C 1
ATOM 572 O O . ALA A 1 72 ? 27.149 -17.205 -27.520 1.00 90.12 72 ALA A O 1
ATOM 573 N N . ARG A 1 73 ? 28.304 -15.534 -28.472 1.00 93.19 73 ARG A N 1
ATOM 574 C CA . ARG A 1 73 ? 29.024 -15.168 -27.238 1.00 93.19 73 ARG A CA 1
ATOM 575 C C . ARG A 1 73 ? 28.092 -14.656 -26.147 1.00 93.19 73 ARG A C 1
ATOM 577 O O . ARG A 1 73 ? 28.315 -14.974 -24.980 1.00 93.19 73 ARG A O 1
ATOM 584 N N . ASN A 1 74 ? 27.077 -13.882 -26.517 1.00 94.50 74 ASN A N 1
ATOM 585 C CA . ASN A 1 74 ? 26.102 -13.354 -25.575 1.00 94.50 74 ASN A CA 1
ATOM 586 C C . ASN A 1 74 ? 25.272 -14.477 -24.939 1.00 94.50 74 ASN A C 1
ATOM 588 O O . ASN A 1 74 ? 25.181 -14.533 -23.715 1.00 94.50 74 ASN A O 1
ATOM 592 N N . PHE A 1 75 ? 24.758 -15.419 -25.736 1.00 95.50 75 PHE A N 1
ATOM 593 C CA . PHE A 1 75 ? 24.065 -16.591 -25.192 1.00 95.50 75 PHE A CA 1
ATOM 594 C C . PHE A 1 75 ? 24.978 -17.430 -24.295 1.00 95.50 75 PHE A C 1
ATOM 596 O O . PHE A 1 75 ? 24.615 -17.695 -23.153 1.00 95.50 75 PHE A O 1
ATOM 603 N N . ALA A 1 76 ? 26.197 -17.743 -24.743 1.00 94.75 76 ALA A N 1
ATOM 604 C CA . ALA A 1 76 ? 27.156 -18.499 -23.937 1.00 94.75 76 ALA A CA 1
ATOM 605 C C . ALA A 1 76 ? 27.508 -17.796 -22.611 1.00 94.75 76 ALA A C 1
ATOM 607 O O . ALA A 1 76 ? 27.812 -18.445 -21.611 1.00 94.75 76 ALA A O 1
ATOM 608 N N . PHE A 1 77 ? 27.490 -16.460 -22.576 1.00 95.25 77 PHE A N 1
ATOM 609 C CA . PHE A 1 77 ? 27.679 -15.698 -21.344 1.00 95.25 77 PHE A CA 1
ATOM 610 C C . PHE A 1 77 ? 26.508 -15.887 -20.369 1.00 95.25 77 PHE A C 1
ATOM 612 O O . PHE A 1 77 ? 26.750 -16.197 -19.202 1.00 95.25 77 PHE A O 1
ATOM 619 N N . VAL A 1 78 ? 25.267 -15.758 -20.846 1.00 94.56 78 VAL A N 1
ATOM 620 C CA . VAL A 1 78 ? 24.060 -15.953 -20.024 1.00 94.56 78 VAL A CA 1
ATOM 621 C C . VAL A 1 78 ? 23.951 -17.403 -19.536 1.00 94.56 78 VAL A C 1
ATOM 623 O O . VAL A 1 78 ? 23.664 -17.634 -18.364 1.00 94.56 78 VAL A O 1
ATOM 626 N N . GLU A 1 79 ? 24.268 -18.385 -20.382 1.00 94.75 79 GLU A N 1
ATOM 627 C CA . GLU A 1 79 ? 24.300 -19.805 -20.005 1.00 94.75 79 GLU A CA 1
ATOM 628 C C . GLU A 1 79 ? 25.308 -20.091 -18.892 1.00 94.75 79 GLU A C 1
ATOM 630 O O . GLU A 1 79 ? 24.983 -20.782 -17.928 1.00 94.75 79 GLU A O 1
ATOM 635 N N . ARG A 1 80 ? 26.523 -19.530 -18.978 1.00 95.38 80 ARG A N 1
ATOM 636 C CA . ARG A 1 80 ? 27.520 -19.670 -17.905 1.00 95.38 80 ARG A CA 1
ATOM 637 C C . ARG A 1 80 ? 27.030 -19.067 -16.593 1.00 95.38 80 ARG A C 1
ATOM 639 O O . ARG A 1 80 ? 27.219 -19.685 -15.551 1.00 95.38 80 ARG A O 1
ATOM 646 N N . LYS A 1 81 ? 26.384 -17.899 -16.653 1.00 93.75 81 LYS A N 1
ATOM 647 C CA . LYS A 1 81 ? 25.798 -17.226 -15.486 1.00 93.75 81 LYS A CA 1
ATOM 648 C C . LYS A 1 81 ? 24.669 -18.058 -14.860 1.00 93.75 81 LYS A C 1
ATOM 650 O O . LYS A 1 81 ? 24.541 -18.121 -13.641 1.00 93.75 81 LYS A O 1
ATOM 655 N N . ALA A 1 82 ? 23.872 -18.741 -15.683 1.00 92.06 82 ALA A N 1
ATOM 656 C CA . ALA A 1 82 ? 22.846 -19.667 -15.210 1.00 92.06 82 ALA A CA 1
ATOM 657 C C . ALA A 1 82 ? 23.459 -20.915 -14.561 1.00 92.06 82 ALA A C 1
ATOM 659 O O . ALA A 1 82 ? 23.049 -21.297 -13.467 1.00 92.06 82 ALA A O 1
ATOM 660 N N . ALA A 1 83 ? 24.485 -21.503 -15.181 1.00 92.06 83 ALA A N 1
ATOM 661 C CA . ALA A 1 83 ? 25.189 -22.665 -14.642 1.00 92.06 83 ALA A CA 1
ATOM 662 C C . ALA A 1 83 ? 25.903 -22.375 -13.307 1.00 92.06 83 ALA A C 1
ATOM 664 O O . ALA A 1 83 ? 26.006 -23.269 -12.470 1.00 92.06 83 ALA A O 1
ATOM 665 N N . SER A 1 84 ? 26.367 -21.139 -13.083 1.00 91.12 84 SER A N 1
ATOM 666 C CA . SER A 1 84 ? 26.965 -20.708 -11.810 1.00 91.12 84 SER A CA 1
ATOM 667 C C . SER A 1 84 ? 25.944 -20.280 -10.748 1.00 91.12 84 SER A C 1
ATOM 669 O O . SER A 1 84 ? 26.337 -19.967 -9.626 1.00 91.12 84 SER A O 1
ATOM 671 N N . GLY A 1 85 ? 24.644 -20.269 -11.066 1.00 89.31 85 GLY A N 1
ATOM 672 C CA . GLY A 1 85 ? 23.587 -19.827 -10.150 1.00 89.31 85 GLY A CA 1
ATOM 673 C C . GLY A 1 85 ? 23.516 -18.309 -9.947 1.00 89.31 85 GLY A C 1
ATOM 674 O O . GLY A 1 85 ? 22.841 -17.845 -9.032 1.00 89.31 85 GLY A O 1
ATOM 675 N N . GLU A 1 86 ? 24.193 -17.527 -10.789 1.00 90.38 86 GLU A N 1
ATOM 676 C CA . GLU A 1 86 ? 24.216 -16.060 -10.724 1.00 90.38 86 GLU A CA 1
ATOM 677 C C . GLU A 1 86 ? 23.140 -15.406 -11.606 1.00 90.38 86 GLU A C 1
ATOM 679 O O . GLU A 1 86 ? 22.952 -14.189 -11.545 1.00 90.38 86 GLU A O 1
ATOM 684 N N . ALA A 1 87 ? 22.463 -16.185 -12.457 1.00 89.69 87 ALA A N 1
ATOM 685 C CA . ALA A 1 87 ? 21.466 -15.680 -13.397 1.00 89.69 87 ALA A CA 1
ATOM 686 C C . ALA A 1 87 ? 20.247 -15.095 -12.682 1.00 89.69 87 ALA A C 1
ATOM 688 O O . ALA A 1 87 ? 19.678 -15.702 -11.772 1.00 89.69 87 ALA A O 1
ATOM 689 N N . ASP A 1 88 ? 19.814 -13.924 -13.142 1.00 88.88 88 ASP A N 1
ATOM 690 C CA . ASP A 1 88 ? 18.568 -13.320 -12.690 1.00 88.88 88 ASP A CA 1
ATOM 691 C C . ASP A 1 88 ? 17.362 -13.802 -13.523 1.00 88.88 88 ASP A C 1
ATOM 693 O O . ASP A 1 88 ? 17.472 -14.591 -14.463 1.00 88.88 88 ASP A O 1
ATOM 697 N N . ALA A 1 89 ? 16.163 -13.334 -13.173 1.00 86.94 89 ALA A N 1
ATOM 698 C CA . ALA A 1 89 ? 14.940 -13.738 -13.865 1.00 86.94 89 ALA A CA 1
ATOM 699 C C . ALA A 1 89 ? 14.916 -13.342 -15.357 1.00 86.94 89 ALA A C 1
ATOM 701 O O . ALA A 1 89 ? 14.251 -14.011 -16.148 1.00 86.94 89 ALA A O 1
ATOM 702 N N . ARG A 1 90 ? 15.623 -12.275 -15.758 1.00 89.00 90 ARG A N 1
ATOM 703 C CA . ARG A 1 90 ? 15.692 -11.837 -17.161 1.00 89.00 90 ARG A CA 1
ATOM 704 C C . ARG A 1 90 ? 16.678 -12.680 -17.955 1.00 89.00 90 ARG A C 1
ATOM 706 O O . ARG A 1 90 ? 16.386 -13.020 -19.099 1.00 89.00 90 ARG A O 1
ATOM 713 N N . ASP A 1 91 ? 17.797 -13.057 -17.347 1.00 92.50 91 ASP A N 1
ATOM 714 C CA . ASP A 1 91 ? 18.751 -14.003 -17.930 1.00 92.50 91 ASP A CA 1
ATOM 715 C C . ASP A 1 91 ? 18.057 -15.331 -18.271 1.00 92.50 91 ASP A C 1
ATOM 717 O O . ASP A 1 91 ? 18.119 -15.806 -19.405 1.00 92.50 91 ASP A O 1
ATOM 721 N N . LEU A 1 92 ? 17.300 -15.886 -17.317 1.00 93.75 92 LEU A N 1
ATOM 722 C CA . LEU A 1 92 ? 16.542 -17.124 -17.521 1.00 93.75 92 LEU A CA 1
ATOM 723 C C . LEU A 1 92 ? 15.441 -16.969 -18.580 1.00 93.75 92 LEU A C 1
ATOM 725 O O . LEU A 1 92 ? 15.233 -17.872 -19.391 1.00 93.75 92 LEU A O 1
ATOM 729 N N . ALA A 1 93 ? 14.757 -15.820 -18.617 1.00 93.88 93 ALA A N 1
ATOM 730 C CA . ALA A 1 93 ? 13.770 -15.530 -19.656 1.00 93.88 93 ALA A CA 1
ATOM 731 C C . ALA A 1 93 ? 14.406 -15.415 -21.053 1.00 93.88 93 ALA A C 1
ATOM 733 O O . ALA A 1 93 ? 13.797 -15.847 -22.027 1.00 93.88 93 ALA A O 1
ATOM 734 N N . THR A 1 94 ? 15.636 -14.901 -21.150 1.00 94.94 94 THR A N 1
ATOM 735 C CA . THR A 1 94 ? 16.394 -14.807 -22.410 1.00 94.94 94 THR A CA 1
ATOM 736 C C . THR A 1 94 ? 16.746 -16.197 -22.946 1.00 94.94 94 THR A C 1
ATOM 738 O O . THR A 1 94 ? 16.578 -16.459 -24.136 1.00 94.94 94 THR A O 1
ATOM 741 N N . LEU A 1 95 ? 17.177 -17.121 -22.077 1.00 95.25 95 LEU A N 1
ATOM 742 C CA . LEU A 1 95 ? 17.430 -18.515 -22.469 1.00 95.25 95 LEU A CA 1
ATOM 743 C C . LEU A 1 95 ? 16.135 -19.227 -22.875 1.00 95.25 95 LEU A C 1
ATOM 745 O O . LEU A 1 95 ? 16.089 -19.869 -23.920 1.00 95.25 95 LEU A O 1
ATOM 749 N N . ARG A 1 96 ? 15.049 -19.024 -22.119 1.00 94.94 96 ARG A N 1
ATOM 750 C CA . ARG A 1 96 ? 13.722 -19.553 -22.465 1.00 94.94 96 ARG A CA 1
ATOM 751 C C . ARG A 1 96 ? 13.248 -19.074 -23.837 1.00 94.94 96 ARG A C 1
ATOM 753 O O . ARG A 1 96 ? 12.695 -19.870 -24.588 1.00 94.94 96 ARG A O 1
ATOM 760 N N . ALA A 1 97 ? 13.462 -17.801 -24.164 1.00 94.94 97 ALA A N 1
ATOM 761 C CA . ALA A 1 97 ? 13.094 -17.226 -25.455 1.00 94.94 97 ALA A CA 1
ATOM 762 C C . ALA A 1 97 ? 13.763 -17.974 -26.617 1.00 94.94 97 ALA A C 1
ATOM 764 O O . ALA A 1 97 ? 13.104 -18.364 -27.579 1.00 94.94 97 ALA A O 1
ATOM 765 N N . ARG A 1 98 ? 15.068 -18.231 -26.491 1.00 95.19 98 ARG A N 1
ATOM 766 C CA . ARG A 1 98 ? 15.824 -19.017 -27.466 1.00 95.19 98 ARG A CA 1
ATOM 767 C C . ARG A 1 98 ? 15.315 -20.456 -27.535 1.00 95.19 98 ARG A C 1
ATOM 769 O O . ARG A 1 98 ? 15.048 -20.954 -28.622 1.00 95.19 98 ARG A O 1
ATOM 776 N N . ASP A 1 99 ? 15.174 -21.113 -26.390 1.00 94.38 99 ASP A N 1
ATOM 777 C CA . ASP A 1 99 ? 14.912 -22.554 -26.334 1.00 94.38 99 ASP A CA 1
ATOM 778 C C . ASP A 1 99 ? 13.479 -22.913 -26.764 1.00 94.38 99 ASP A C 1
ATOM 780 O O . ASP A 1 99 ? 13.261 -23.963 -27.364 1.00 94.38 99 ASP A O 1
ATOM 784 N N . HIS A 1 100 ? 12.497 -22.049 -26.482 1.00 93.12 100 HIS A N 1
ATOM 785 C CA . HIS A 1 100 ? 11.084 -22.310 -26.777 1.00 93.12 100 HIS A CA 1
ATOM 786 C C . HIS A 1 100 ? 10.622 -21.707 -28.105 1.00 93.12 100 HIS A C 1
ATOM 788 O O . HIS A 1 100 ? 9.773 -22.296 -28.771 1.00 93.12 100 HIS A O 1
ATOM 794 N N . HIS A 1 101 ? 11.156 -20.541 -28.482 1.00 91.62 101 HIS A N 1
ATOM 795 C CA . HIS A 1 101 ? 10.694 -19.793 -29.657 1.00 91.62 101 HIS A CA 1
ATOM 796 C C . HIS A 1 101 ? 11.740 -19.711 -30.773 1.00 91.62 101 HIS A C 1
ATOM 798 O O . HIS A 1 101 ? 11.436 -19.228 -31.859 1.00 91.62 101 HIS A O 1
ATOM 804 N N . GLY A 1 102 ? 12.971 -20.177 -30.539 1.00 92.00 102 GLY A N 1
ATOM 805 C CA . GLY A 1 102 ? 14.054 -20.077 -31.521 1.00 92.00 102 GLY A CA 1
ATOM 806 C C . GLY A 1 102 ? 14.507 -18.640 -31.779 1.00 92.00 102 GLY A C 1
ATOM 807 O O . GLY A 1 102 ? 15.133 -18.373 -32.804 1.00 92.00 102 GLY A O 1
ATOM 808 N N . PHE A 1 103 ? 14.175 -17.709 -30.880 1.00 92.50 103 PHE A N 1
ATOM 809 C CA . PHE A 1 103 ? 14.513 -16.301 -31.037 1.00 92.50 103 PHE A CA 1
ATOM 810 C C . PHE A 1 103 ? 16.023 -16.075 -30.989 1.00 92.50 103 PHE A C 1
ATOM 812 O O . PHE A 1 103 ? 16.735 -16.640 -30.154 1.00 92.50 103 PHE A O 1
ATOM 819 N N . ASP A 1 104 ? 16.499 -15.207 -31.880 1.00 91.56 104 ASP A N 1
ATOM 820 C CA . ASP A 1 104 ? 17.878 -14.747 -31.858 1.00 91.56 104 ASP A CA 1
ATOM 821 C C . ASP A 1 104 ? 18.076 -13.690 -30.761 1.00 91.56 104 ASP A C 1
ATOM 823 O O . ASP A 1 104 ? 17.131 -13.281 -30.093 1.00 91.56 104 ASP A O 1
ATOM 827 N N . TRP A 1 105 ? 19.313 -13.259 -30.514 1.00 92.88 105 TRP A N 1
ATOM 828 C CA . TRP A 1 105 ? 19.665 -12.469 -29.333 1.00 92.88 105 TRP A CA 1
ATOM 829 C C . TRP A 1 105 ? 18.791 -11.225 -29.130 1.00 92.88 105 TRP A C 1
ATOM 831 O O . TRP A 1 105 ? 18.386 -10.943 -28.005 1.00 92.88 105 TRP A O 1
ATOM 841 N N . ASN A 1 106 ? 18.508 -10.463 -30.189 1.00 90.75 106 ASN A N 1
ATOM 842 C CA . ASN A 1 106 ? 17.743 -9.224 -30.051 1.00 90.75 106 ASN A CA 1
ATOM 843 C C . ASN A 1 106 ? 16.266 -9.520 -29.743 1.00 90.75 106 ASN A C 1
ATOM 845 O O . ASN A 1 106 ? 15.718 -8.947 -28.802 1.00 90.75 106 ASN A O 1
ATOM 849 N N . GLU A 1 107 ? 15.650 -10.462 -30.461 1.00 92.94 107 GLU A N 1
ATOM 850 C CA . GLU A 1 107 ? 14.298 -10.952 -30.180 1.00 92.94 107 GLU A CA 1
ATOM 851 C C . GLU A 1 107 ? 14.196 -11.556 -28.771 1.00 92.94 107 GLU A C 1
ATOM 853 O O . GLU A 1 107 ? 13.262 -11.256 -28.030 1.00 92.94 107 GLU A O 1
ATOM 858 N N . ALA A 1 108 ? 15.190 -12.339 -28.351 1.00 95.00 108 ALA A N 1
ATOM 859 C CA . ALA A 1 108 ? 15.246 -12.955 -27.030 1.00 95.00 108 ALA A CA 1
ATOM 860 C C . ALA A 1 108 ? 15.315 -11.910 -25.907 1.00 95.00 108 ALA A C 1
ATOM 862 O O . ALA A 1 108 ? 14.647 -12.057 -24.883 1.00 95.00 108 ALA A O 1
ATOM 863 N N . VAL A 1 109 ? 16.066 -10.822 -26.113 1.00 92.81 109 VAL A N 1
ATOM 864 C CA . VAL A 1 109 ? 16.093 -9.685 -25.184 1.00 92.81 109 VAL A CA 1
ATOM 865 C C . VAL A 1 109 ? 14.723 -9.008 -25.120 1.00 92.81 109 VAL A C 1
ATOM 867 O O . VAL A 1 109 ? 14.243 -8.736 -24.020 1.00 92.81 109 VAL A O 1
ATOM 870 N N . ARG A 1 110 ? 14.050 -8.782 -26.258 1.00 92.44 110 ARG A N 1
ATOM 871 C CA . ARG A 1 110 ? 12.697 -8.190 -26.270 1.00 92.44 110 ARG A CA 1
ATOM 872 C C . ARG A 1 110 ? 11.664 -9.067 -25.580 1.00 92.44 110 ARG A C 1
ATOM 874 O O . ARG A 1 110 ? 10.887 -8.566 -24.768 1.00 92.44 110 ARG A O 1
ATOM 881 N N . TYR A 1 111 ? 11.705 -10.369 -25.838 1.00 94.62 111 TYR A N 1
ATOM 882 C CA . TYR A 1 111 ? 10.900 -11.352 -25.128 1.00 94.62 111 TYR A CA 1
ATOM 883 C C . TYR A 1 111 ? 11.151 -11.275 -23.616 1.00 94.62 111 TYR A C 1
ATOM 885 O O . TYR A 1 111 ? 10.206 -11.184 -22.836 1.00 94.62 111 TYR A O 1
ATOM 893 N N . ALA A 1 112 ? 12.416 -11.262 -23.181 1.00 94.31 112 ALA A N 1
ATOM 894 C CA . ALA A 1 112 ? 12.769 -11.235 -21.763 1.00 94.31 112 ALA A CA 1
ATOM 895 C C . ALA A 1 112 ? 12.337 -9.933 -21.068 1.00 94.31 112 ALA A C 1
ATOM 897 O O . ALA A 1 112 ? 11.864 -9.968 -19.928 1.00 94.31 112 ALA A O 1
ATOM 898 N N . GLU A 1 113 ? 12.451 -8.788 -21.750 1.00 91.38 113 GLU A N 1
ATOM 899 C CA . GLU A 1 113 ? 11.930 -7.500 -21.279 1.00 91.38 113 GLU A CA 1
ATOM 900 C C . GLU A 1 113 ? 10.417 -7.565 -21.040 1.00 91.38 113 GLU A C 1
ATOM 902 O O . GLU A 1 113 ? 9.939 -7.146 -19.982 1.00 91.38 113 GLU A O 1
ATOM 907 N N . ALA A 1 114 ? 9.670 -8.110 -22.001 1.00 91.94 114 ALA A N 1
ATOM 908 C CA . ALA A 1 114 ? 8.219 -8.228 -21.935 1.00 91.94 114 ALA A CA 1
ATOM 909 C C . ALA A 1 114 ? 7.757 -9.226 -20.867 1.00 91.94 114 ALA A C 1
ATOM 911 O O . ALA A 1 114 ? 6.857 -8.928 -20.083 1.00 91.94 114 ALA A O 1
ATOM 912 N N . PHE A 1 115 ? 8.424 -10.378 -20.786 1.00 93.94 115 PHE A N 1
ATOM 913 C CA . PHE A 1 115 ? 8.174 -11.412 -19.787 1.00 93.94 115 PHE A CA 1
ATOM 914 C C . PHE A 1 115 ? 8.383 -10.874 -18.369 1.00 93.94 115 PHE A C 1
ATOM 916 O O . PHE A 1 115 ? 7.543 -11.058 -17.487 1.00 93.94 115 PHE A O 1
ATOM 923 N N . TYR A 1 116 ? 9.473 -10.133 -18.153 1.00 91.25 116 TYR A N 1
ATOM 924 C CA . TYR A 1 116 ? 9.722 -9.469 -16.878 1.00 91.25 116 TYR A CA 1
ATOM 925 C C . TYR A 1 116 ? 8.681 -8.385 -16.583 1.00 91.25 116 TYR A C 1
ATOM 927 O O . TYR A 1 116 ? 8.199 -8.300 -15.456 1.00 91.25 116 TYR A O 1
ATOM 935 N N . ALA A 1 117 ? 8.309 -7.566 -17.572 1.00 89.31 117 ALA A N 1
ATOM 936 C CA . ALA A 1 117 ? 7.275 -6.544 -17.409 1.00 89.31 117 ALA A CA 1
ATOM 937 C C . ALA A 1 117 ? 5.924 -7.162 -17.008 1.00 89.31 117 ALA A C 1
ATOM 939 O O . ALA A 1 117 ? 5.258 -6.649 -16.105 1.00 89.31 117 ALA A O 1
ATOM 940 N N . ALA A 1 118 ? 5.555 -8.294 -17.612 1.00 91.75 118 ALA A N 1
ATOM 941 C CA . ALA A 1 118 ? 4.369 -9.051 -17.241 1.00 91.75 118 ALA A CA 1
ATOM 942 C C . ALA A 1 118 ? 4.442 -9.514 -15.773 1.00 91.75 118 ALA A C 1
ATOM 944 O O . ALA A 1 118 ? 3.559 -9.179 -14.978 1.00 91.75 118 ALA A O 1
ATOM 945 N N . GLN A 1 119 ? 5.536 -10.170 -15.372 1.00 88.94 119 GLN A N 1
ATOM 946 C CA . GLN A 1 119 ? 5.722 -10.655 -13.998 1.00 88.94 119 GLN A CA 1
ATOM 947 C C . GLN A 1 119 ? 5.822 -9.544 -12.945 1.00 88.94 119 GLN A C 1
ATOM 949 O O . GLN A 1 119 ? 5.405 -9.735 -11.807 1.00 88.94 119 GLN A O 1
ATOM 954 N N . ALA A 1 120 ? 6.367 -8.383 -13.305 1.00 86.06 120 ALA A N 1
ATOM 955 C CA . ALA A 1 120 ? 6.487 -7.229 -12.418 1.00 86.06 120 ALA A CA 1
ATOM 956 C C . ALA A 1 120 ? 5.183 -6.419 -12.298 1.00 86.06 120 ALA A C 1
ATOM 958 O O . ALA A 1 120 ? 5.145 -5.423 -11.574 1.00 86.06 120 ALA A O 1
ATOM 959 N N . GLY A 1 121 ? 4.120 -6.808 -13.014 1.00 88.25 121 GLY A N 1
ATOM 960 C CA . GLY A 1 121 ? 2.846 -6.092 -13.001 1.00 88.25 121 GLY A CA 1
ATOM 961 C C . GLY A 1 121 ? 2.849 -4.786 -13.789 1.00 88.25 121 GLY A C 1
ATOM 962 O O . GLY A 1 121 ? 2.025 -3.910 -13.543 1.00 88.25 121 GLY A O 1
ATOM 963 N N . TRP A 1 122 ? 3.788 -4.610 -14.716 1.00 88.88 122 TRP A N 1
ATOM 964 C CA . TRP A 1 122 ? 3.856 -3.401 -15.529 1.00 88.88 122 TRP A CA 1
ATOM 965 C C . TRP A 1 122 ? 2.815 -3.452 -16.650 1.00 88.88 122 TRP A C 1
ATOM 967 O O . TRP A 1 122 ? 2.402 -4.529 -17.100 1.00 88.88 122 TRP A O 1
ATOM 977 N N . SER A 1 123 ? 2.369 -2.276 -17.094 1.00 86.62 123 SER A N 1
ATOM 978 C CA . SER A 1 123 ? 1.519 -2.146 -18.278 1.00 86.62 123 SER A CA 1
ATOM 979 C C . SER A 1 123 ? 2.255 -2.648 -19.516 1.00 86.62 123 SER A C 1
ATOM 981 O O . SER A 1 123 ? 3.467 -2.439 -19.634 1.00 86.62 123 SER A O 1
ATOM 983 N N . TYR A 1 124 ? 1.516 -3.252 -20.450 1.00 86.75 124 TYR A N 1
ATOM 984 C CA . TYR A 1 124 ? 2.048 -3.557 -21.774 1.00 86.75 124 TYR A CA 1
ATOM 985 C C . TYR A 1 124 ? 2.621 -2.275 -22.386 1.00 86.75 124 TYR A C 1
ATOM 987 O O . TYR A 1 124 ? 1.978 -1.219 -22.368 1.00 86.75 124 TYR A O 1
ATOM 995 N N . ARG A 1 125 ? 3.865 -2.336 -22.861 1.00 78.50 125 ARG A N 1
ATOM 996 C CA . ARG A 1 125 ? 4.530 -1.158 -23.404 1.00 78.50 125 ARG A CA 1
ATOM 997 C C . ARG A 1 125 ? 4.080 -0.952 -24.846 1.00 78.50 125 ARG A C 1
ATOM 999 O O . ARG A 1 125 ? 4.522 -1.648 -25.755 1.00 78.50 125 ARG A O 1
ATOM 1006 N N . GLU A 1 126 ? 3.240 0.054 -25.055 1.00 61.97 126 GLU A N 1
ATOM 1007 C CA . GLU A 1 126 ? 3.021 0.612 -26.388 1.00 61.97 126 GLU A CA 1
ATOM 1008 C C . GLU A 1 126 ? 4.363 1.117 -26.955 1.00 61.97 126 GLU A C 1
ATOM 1010 O O . GLU A 1 126 ? 5.161 1.718 -26.219 1.00 61.97 126 GLU A O 1
ATOM 1015 N N . PRO A 1 127 ? 4.655 0.865 -28.242 1.00 55.16 127 PRO A N 1
ATOM 1016 C CA . PRO A 1 127 ? 5.937 1.206 -28.831 1.00 55.16 127 PRO A CA 1
ATOM 1017 C C . PRO A 1 127 ? 6.160 2.714 -28.746 1.00 55.16 127 PRO A C 1
ATOM 1019 O O . PRO A 1 127 ? 5.352 3.524 -29.207 1.00 55.16 127 PRO A O 1
ATOM 1022 N N . TYR A 1 128 ? 7.310 3.109 -28.205 1.00 48.22 128 TYR A N 1
ATOM 1023 C CA . TYR A 1 128 ? 7.792 4.467 -28.406 1.00 48.22 128 TYR A CA 1
ATOM 1024 C C . TYR A 1 128 ? 8.092 4.627 -29.901 1.00 48.22 128 TYR A C 1
ATOM 1026 O O . TYR A 1 128 ? 9.015 3.991 -30.404 1.00 48.22 128 TYR A O 1
ATOM 1034 N N . ARG A 1 129 ? 7.375 5.523 -30.601 1.00 48.94 129 ARG A N 1
ATOM 1035 C CA . ARG A 1 129 ? 7.582 5.842 -32.038 1.00 48.94 129 ARG A CA 1
ATOM 1036 C C . ARG A 1 129 ? 9.034 6.185 -32.426 1.00 48.94 129 ARG A C 1
ATOM 1038 O O . ARG A 1 129 ? 9.332 6.283 -33.610 1.00 48.94 129 ARG A O 1
ATOM 1045 N N . ALA A 1 130 ? 9.918 6.410 -31.454 1.00 47.75 130 ALA A N 1
ATOM 1046 C CA . ALA A 1 130 ? 11.313 6.786 -31.655 1.00 47.75 130 ALA A CA 1
ATOM 1047 C C . ALA A 1 130 ? 12.295 5.599 -31.764 1.00 47.75 130 ALA A C 1
ATOM 1049 O O . ALA A 1 130 ? 13.419 5.809 -32.216 1.00 47.75 130 ALA A O 1
ATOM 1050 N N . LEU A 1 131 ? 11.916 4.373 -31.375 1.00 54.81 131 LEU A N 1
ATOM 1051 C CA . LEU A 1 131 ? 12.775 3.190 -31.518 1.00 54.81 131 LEU A CA 1
ATOM 1052 C C . LEU A 1 131 ? 12.390 2.435 -32.796 1.00 54.81 131 LEU A C 1
ATOM 1054 O O . LEU A 1 131 ? 11.242 2.033 -32.963 1.00 54.81 131 LEU A O 1
ATOM 1058 N N . ARG A 1 132 ? 13.352 2.258 -33.712 1.00 59.22 132 ARG A N 1
ATOM 1059 C CA . ARG A 1 132 ? 13.232 1.348 -34.864 1.00 59.22 132 ARG A CA 1
ATOM 1060 C C . ARG A 1 132 ? 13.214 -0.098 -34.354 1.00 59.22 132 ARG A C 1
ATOM 1062 O O . ARG A 1 132 ? 14.232 -0.774 -34.419 1.00 59.22 132 ARG A O 1
ATOM 1069 N N . GLU A 1 133 ? 12.092 -0.541 -33.805 1.00 69.19 133 GLU A N 1
ATOM 1070 C CA . GLU A 1 133 ? 11.859 -1.957 -33.513 1.00 69.19 133 GLU A CA 1
ATOM 1071 C C . GLU A 1 133 ? 11.518 -2.681 -34.816 1.00 69.19 133 GLU A C 1
ATOM 1073 O O . GLU A 1 133 ? 10.717 -2.186 -35.617 1.00 69.19 133 GLU A O 1
ATOM 1078 N N . SER A 1 134 ? 12.159 -3.825 -35.060 1.00 82.12 134 SER A N 1
ATOM 1079 C CA . SER A 1 134 ? 11.774 -4.683 -36.182 1.00 82.12 134 SER A CA 1
ATOM 1080 C C . SER A 1 134 ? 10.424 -5.352 -35.897 1.00 82.12 134 SER A C 1
ATOM 1082 O O . SER A 1 134 ? 9.984 -5.457 -34.750 1.00 82.12 134 SER A O 1
ATOM 1084 N N . ALA A 1 135 ? 9.756 -5.843 -36.944 1.00 84.62 135 ALA A N 1
ATOM 1085 C CA . ALA A 1 135 ? 8.540 -6.636 -36.765 1.00 84.62 135 ALA A CA 1
ATOM 1086 C C . ALA A 1 135 ? 8.808 -7.915 -35.941 1.00 84.62 135 ALA A C 1
ATOM 1088 O O . ALA A 1 135 ? 8.014 -8.236 -35.062 1.00 84.62 135 ALA A O 1
ATOM 1089 N N . SER A 1 136 ? 9.959 -8.575 -36.147 1.00 87.50 136 SER A N 1
ATOM 1090 C CA . SER A 1 136 ? 10.356 -9.777 -35.391 1.00 87.50 136 SER A CA 1
ATOM 1091 C C . SER A 1 136 ? 10.581 -9.492 -33.904 1.00 87.50 136 SER A C 1
ATOM 1093 O O . SER A 1 136 ? 10.138 -10.250 -33.046 1.00 87.50 136 SER A O 1
ATOM 1095 N N . GLU A 1 137 ? 11.209 -8.362 -33.578 1.00 88.31 137 GLU A N 1
ATOM 1096 C CA . GLU A 1 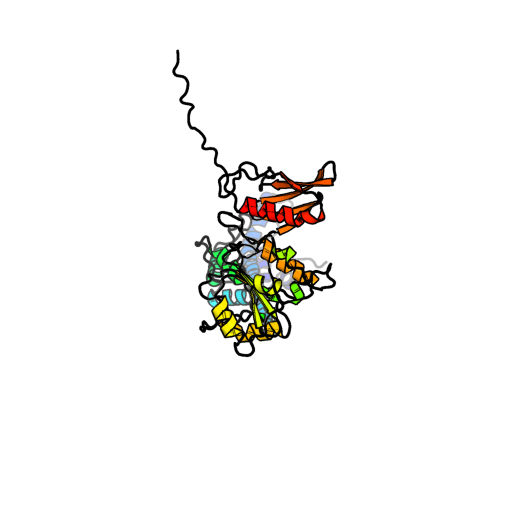137 ? 11.405 -7.910 -32.199 1.00 88.31 137 GLU A CA 1
ATOM 1097 C C . GLU A 1 137 ? 10.073 -7.633 -31.495 1.00 88.31 137 GLU A C 1
ATOM 1099 O O . GLU A 1 137 ? 9.943 -7.870 -30.292 1.00 88.31 137 GLU A O 1
ATOM 1104 N N . ARG A 1 138 ? 9.074 -7.161 -32.246 1.00 87.62 138 ARG A N 1
ATOM 1105 C CA . ARG A 1 138 ? 7.737 -6.895 -31.722 1.00 87.62 138 ARG A CA 1
ATOM 1106 C C . ARG A 1 138 ? 6.949 -8.173 -31.463 1.00 87.62 138 ARG A C 1
ATOM 1108 O O . ARG A 1 138 ? 6.378 -8.313 -30.388 1.00 87.62 138 ARG A O 1
ATOM 1115 N N . GLU A 1 139 ? 6.983 -9.120 -32.394 1.00 90.81 139 GLU A N 1
ATOM 1116 C CA . GLU A 1 139 ? 6.389 -10.447 -32.195 1.00 90.81 139 GLU A CA 1
ATOM 1117 C C . GLU A 1 139 ? 7.008 -11.158 -30.982 1.00 90.81 139 GLU A C 1
ATOM 1119 O O . GLU A 1 139 ? 6.294 -11.751 -30.173 1.00 90.81 139 GLU A O 1
ATOM 1124 N N . ALA A 1 140 ? 8.325 -11.028 -30.796 1.00 93.44 140 ALA A N 1
ATOM 1125 C CA . ALA A 1 140 ? 9.011 -11.571 -29.630 1.00 93.44 140 ALA A CA 1
ATOM 1126 C C . ALA A 1 140 ? 8.590 -10.886 -28.319 1.00 93.44 140 ALA A C 1
ATOM 1128 O O . ALA A 1 140 ? 8.413 -11.561 -27.302 1.00 93.44 140 ALA A O 1
ATOM 1129 N N . TYR A 1 141 ? 8.378 -9.565 -28.333 1.00 92.50 141 TYR A N 1
ATOM 1130 C CA . TYR A 1 141 ? 7.834 -8.830 -27.188 1.00 92.50 141 TYR A CA 1
ATOM 1131 C C . TYR A 1 141 ? 6.415 -9.305 -26.835 1.00 92.50 141 TYR A C 1
ATOM 1133 O O . TYR A 1 141 ? 6.125 -9.579 -25.671 1.00 92.50 141 TYR A O 1
ATOM 1141 N N . ASP A 1 142 ? 5.542 -9.465 -27.831 1.00 92.12 142 ASP A N 1
ATOM 1142 C CA . ASP A 1 142 ? 4.167 -9.936 -27.634 1.00 92.12 142 ASP A CA 1
ATOM 1143 C C . ASP A 1 142 ? 4.132 -11.353 -27.050 1.00 92.12 142 ASP A C 1
ATOM 1145 O O . ASP A 1 142 ? 3.419 -11.612 -26.074 1.00 92.12 142 ASP A O 1
ATOM 1149 N N . ALA A 1 143 ? 4.960 -12.252 -27.592 1.00 94.19 143 ALA A N 1
ATOM 1150 C CA . ALA A 1 143 ? 5.134 -13.602 -27.066 1.00 94.19 143 ALA A CA 1
ATOM 1151 C C . ALA A 1 143 ? 5.640 -13.581 -25.616 1.00 94.19 143 ALA A C 1
ATOM 1153 O O . ALA A 1 143 ? 5.086 -14.269 -24.761 1.00 94.19 143 ALA A O 1
ATOM 1154 N N . GLY A 1 144 ? 6.638 -12.746 -25.311 1.00 94.44 144 GLY A N 1
ATOM 1155 C CA . GLY A 1 144 ? 7.199 -12.626 -23.965 1.00 94.44 144 GLY A CA 1
ATOM 1156 C C . GLY A 1 144 ? 6.196 -12.114 -22.944 1.00 94.44 144 GLY A C 1
ATOM 1157 O O . GLY A 1 144 ? 6.096 -12.665 -21.847 1.00 94.44 144 GLY A O 1
ATOM 1158 N N . PHE A 1 145 ? 5.410 -11.099 -23.303 1.00 93.56 145 PHE A N 1
ATOM 1159 C CA . PHE A 1 145 ? 4.389 -10.549 -22.417 1.00 93.56 145 PHE A CA 1
ATOM 1160 C C . PHE A 1 145 ? 3.307 -11.584 -22.096 1.00 93.56 145 PHE A C 1
ATOM 1162 O O . PHE A 1 145 ? 2.943 -11.766 -20.931 1.00 93.56 145 PHE A O 1
ATOM 1169 N N . LYS A 1 146 ? 2.844 -12.305 -23.124 1.00 93.75 146 LYS A N 1
ATOM 1170 C CA . LYS A 1 146 ? 1.833 -13.356 -22.992 1.00 93.75 146 LYS A CA 1
ATOM 1171 C C . LYS A 1 146 ? 2.342 -14.543 -22.176 1.00 93.75 146 LYS A C 1
ATOM 1173 O O . LYS A 1 146 ? 1.666 -14.983 -21.249 1.00 93.75 146 LYS A O 1
ATOM 1178 N N . ASP A 1 147 ? 3.551 -15.022 -22.457 1.00 93.75 147 ASP A N 1
ATOM 1179 C CA . ASP A 1 147 ? 4.168 -16.138 -21.730 1.00 93.75 147 ASP A CA 1
ATOM 1180 C C . ASP A 1 147 ? 4.490 -15.782 -20.271 1.00 93.75 147 ASP A C 1
ATOM 1182 O O . ASP A 1 147 ? 4.539 -16.665 -19.409 1.00 93.75 147 ASP A O 1
ATOM 1186 N N . GLY A 1 148 ? 4.693 -14.493 -19.981 1.00 89.94 148 GLY A N 1
ATOM 1187 C CA . GLY A 1 148 ? 4.811 -13.948 -18.629 1.00 89.94 148 GLY A CA 1
ATOM 1188 C C . GLY A 1 148 ? 3.474 -13.806 -17.889 1.00 89.94 148 GLY A C 1
ATOM 1189 O O . GLY A 1 148 ? 3.472 -13.389 -16.730 1.00 89.94 148 GLY A O 1
ATOM 1190 N N . GLY A 1 149 ? 2.357 -14.161 -18.533 1.00 91.25 149 GLY A N 1
ATOM 1191 C CA . GLY A 1 149 ? 1.007 -14.150 -17.969 1.00 91.25 149 GLY A CA 1
ATOM 1192 C C . GLY A 1 149 ? 0.239 -12.841 -18.157 1.00 91.25 149 GLY A C 1
ATOM 1193 O O . GLY A 1 149 ? -0.779 -12.661 -17.496 1.00 91.25 149 GLY A O 1
ATOM 1194 N N . GLY A 1 150 ? 0.723 -11.924 -18.999 1.00 91.75 150 GLY A N 1
ATOM 1195 C CA . GLY A 1 150 ? 0.025 -10.682 -19.322 1.00 91.75 150 GLY A CA 1
ATOM 1196 C C . GLY A 1 150 ? -0.983 -10.841 -20.460 1.00 91.75 150 GLY A C 1
ATOM 1197 O O . GLY A 1 150 ? -0.751 -11.580 -21.416 1.00 91.75 150 GLY A O 1
ATOM 1198 N N . ASP A 1 151 ? -2.081 -10.095 -20.379 1.00 91.38 151 ASP A N 1
ATOM 1199 C CA . ASP A 1 151 ? -3.089 -9.977 -21.435 1.00 91.38 151 ASP A CA 1
ATOM 1200 C C . ASP A 1 151 ? -3.283 -8.500 -21.816 1.00 91.38 151 ASP A C 1
ATOM 1202 O O . ASP A 1 151 ? -3.882 -7.741 -21.051 1.00 91.38 151 ASP A O 1
ATOM 1206 N N . PRO A 1 152 ? -2.799 -8.057 -22.993 1.00 85.31 152 PRO A N 1
ATOM 1207 C CA . PRO A 1 152 ? -2.940 -6.667 -23.415 1.00 85.31 152 PRO A CA 1
ATOM 1208 C C . PRO A 1 152 ? -4.393 -6.266 -23.718 1.00 85.31 152 PRO A C 1
ATOM 1210 O O . PRO A 1 152 ? -4.676 -5.073 -23.799 1.00 85.31 152 PRO A O 1
ATOM 1213 N N . ASN A 1 153 ? -5.313 -7.225 -23.883 1.00 87.88 153 ASN A N 1
ATOM 1214 C CA . ASN A 1 153 ? -6.721 -6.939 -24.175 1.00 87.88 153 ASN A CA 1
ATOM 1215 C C . ASN A 1 153 ? -7.580 -6.775 -22.914 1.00 87.88 153 ASN A C 1
ATOM 1217 O O . ASN A 1 153 ? -8.726 -6.333 -23.011 1.00 87.88 153 ASN A O 1
ATOM 1221 N N . ASP A 1 154 ? -7.055 -7.113 -21.736 1.00 86.69 154 ASP A N 1
ATOM 1222 C CA . ASP A 1 154 ? -7.754 -6.926 -20.471 1.00 86.69 154 ASP A CA 1
ATOM 1223 C C . ASP A 1 154 ? -7.330 -5.617 -19.790 1.00 86.69 154 ASP A C 1
ATOM 1225 O O . ASP A 1 154 ? -6.202 -5.443 -19.331 1.00 86.69 154 ASP A O 1
ATOM 1229 N N . LEU A 1 155 ? -8.293 -4.700 -19.659 1.00 85.12 155 LEU A N 1
ATOM 1230 C CA . LEU A 1 155 ? -8.113 -3.383 -19.045 1.00 85.12 155 LEU A CA 1
ATOM 1231 C C . LEU A 1 155 ? -7.577 -3.457 -17.601 1.00 85.12 155 LEU A C 1
ATOM 1233 O O . LEU A 1 155 ? -6.915 -2.525 -17.137 1.00 85.12 155 LEU A O 1
ATOM 1237 N N . PHE A 1 156 ? -7.860 -4.544 -16.877 1.00 88.06 156 PHE A N 1
ATOM 1238 C CA . PHE A 1 156 ? -7.445 -4.725 -15.484 1.00 88.06 156 PHE A CA 1
ATOM 1239 C C . PHE A 1 156 ? -6.223 -5.635 -15.318 1.00 88.06 156 PHE A C 1
ATOM 1241 O O . PHE A 1 156 ? -5.770 -5.825 -14.186 1.00 88.06 156 PHE A O 1
ATOM 1248 N N . ASP A 1 157 ? -5.654 -6.159 -16.403 1.00 89.38 157 ASP A N 1
ATOM 1249 C CA . ASP A 1 157 ? -4.555 -7.128 -16.381 1.00 89.38 157 ASP A CA 1
ATOM 1250 C C . ASP A 1 157 ? -3.350 -6.598 -15.596 1.00 89.38 157 ASP A C 1
ATOM 1252 O O . ASP A 1 157 ? -2.902 -7.207 -14.621 1.00 89.38 157 ASP A O 1
ATOM 1256 N N . ALA A 1 158 ? -2.890 -5.393 -15.944 1.00 88.06 158 ALA A N 1
ATOM 1257 C CA . ALA A 1 158 ? -1.767 -4.749 -15.270 1.00 88.06 158 ALA A CA 1
ATOM 1258 C C . ALA A 1 158 ? -2.029 -4.532 -13.774 1.00 88.06 158 ALA A C 1
ATOM 1260 O O . ALA A 1 158 ? -1.152 -4.790 -12.953 1.00 88.06 158 ALA A O 1
ATOM 1261 N N . ALA A 1 159 ? -3.245 -4.123 -13.397 1.00 84.06 159 ALA A N 1
ATOM 1262 C CA . ALA A 1 159 ? -3.605 -3.924 -11.995 1.00 84.06 159 ALA A CA 1
ATOM 1263 C C . ALA A 1 159 ? -3.617 -5.248 -11.213 1.00 84.06 159 ALA A C 1
ATOM 1265 O O . ALA A 1 159 ? -3.098 -5.306 -10.095 1.00 84.06 159 ALA A O 1
ATOM 1266 N N . ARG A 1 160 ? -4.154 -6.325 -11.805 1.00 87.25 160 ARG A N 1
ATOM 1267 C CA . ARG A 1 160 ? -4.160 -7.665 -11.197 1.00 87.25 160 ARG A CA 1
ATOM 1268 C C . ARG A 1 160 ? -2.744 -8.201 -11.032 1.00 87.25 160 ARG A C 1
ATOM 1270 O O . ARG A 1 160 ? -2.374 -8.613 -9.935 1.00 87.25 160 ARG A O 1
ATOM 1277 N N . ARG A 1 161 ? -1.921 -8.138 -12.080 1.00 89.62 161 ARG A N 1
ATOM 1278 C CA . ARG A 1 161 ? -0.524 -8.588 -12.018 1.00 89.62 161 ARG A CA 1
ATOM 1279 C C . ARG A 1 161 ? 0.309 -7.754 -11.051 1.00 89.62 161 ARG A C 1
ATOM 1281 O O . ARG A 1 161 ? 1.093 -8.329 -10.309 1.00 89.62 161 ARG A O 1
ATOM 1288 N N . ALA A 1 162 ? 0.111 -6.436 -10.983 1.00 85.62 162 ALA A N 1
ATOM 1289 C CA . ALA A 1 162 ? 0.779 -5.583 -9.996 1.00 85.62 162 ALA A CA 1
ATOM 1290 C C . ALA A 1 162 ? 0.404 -5.957 -8.559 1.00 85.62 162 ALA A C 1
ATOM 1292 O O . ALA A 1 162 ? 1.271 -5.969 -7.686 1.00 85.62 162 ALA A O 1
ATOM 1293 N N . PHE A 1 163 ? -0.861 -6.314 -8.317 1.00 84.00 163 PHE A N 1
ATOM 1294 C CA . PHE A 1 163 ? -1.300 -6.813 -7.017 1.00 84.00 163 PHE A CA 1
ATOM 1295 C C . PHE A 1 163 ? -0.593 -8.126 -6.640 1.00 84.00 163 PHE A C 1
ATOM 1297 O O . PHE A 1 163 ? -0.072 -8.234 -5.531 1.00 84.00 163 PHE A O 1
ATOM 1304 N N . PHE A 1 164 ? -0.497 -9.088 -7.567 1.00 79.00 164 PHE A N 1
ATOM 1305 C CA . PHE A 1 164 ? 0.231 -10.343 -7.336 1.00 79.00 164 PHE A CA 1
ATOM 1306 C C . PHE A 1 164 ? 1.745 -10.141 -7.184 1.00 79.00 164 PHE A C 1
ATOM 1308 O O . PHE A 1 164 ? 2.358 -10.745 -6.311 1.00 79.00 164 PHE A O 1
ATOM 1315 N N . ALA A 1 165 ? 2.356 -9.268 -7.987 1.00 81.12 165 ALA A N 1
ATOM 1316 C CA . ALA A 1 165 ? 3.788 -8.979 -7.932 1.00 81.12 165 ALA A CA 1
ATOM 1317 C C . ALA A 1 165 ? 4.200 -8.253 -6.639 1.00 81.12 165 ALA A C 1
ATOM 1319 O O . ALA A 1 165 ? 5.311 -8.446 -6.146 1.00 81.12 165 ALA A O 1
ATOM 1320 N N . ALA A 1 166 ? 3.308 -7.425 -6.083 1.00 75.38 166 ALA A N 1
ATOM 1321 C CA . ALA A 1 166 ? 3.504 -6.741 -4.807 1.00 75.38 166 ALA A CA 1
ATOM 1322 C C . ALA A 1 166 ? 3.242 -7.644 -3.587 1.00 75.38 166 ALA A C 1
ATOM 1324 O O . ALA A 1 166 ? 3.576 -7.256 -2.463 1.00 75.38 166 ALA A O 1
ATOM 1325 N N . ALA A 1 167 ? 2.662 -8.834 -3.781 1.00 61.84 167 ALA A N 1
ATOM 1326 C CA . ALA A 1 167 ? 2.489 -9.796 -2.705 1.00 61.84 167 ALA A CA 1
ATOM 1327 C C . ALA A 1 167 ? 3.870 -10.330 -2.268 1.00 61.84 167 ALA A C 1
ATOM 1329 O O . ALA A 1 167 ? 4.674 -10.753 -3.104 1.00 61.84 167 ALA A O 1
ATOM 1330 N N . PRO A 1 168 ? 4.203 -10.305 -0.966 1.00 53.19 168 PRO A N 1
ATOM 1331 C CA . PRO A 1 168 ? 5.497 -10.783 -0.498 1.00 53.19 168 PRO A CA 1
ATOM 1332 C C . PRO A 1 168 ? 5.666 -12.276 -0.821 1.00 53.19 168 PRO A C 1
ATOM 1334 O O . PRO A 1 168 ? 4.866 -13.098 -0.382 1.00 53.19 168 PRO A O 1
ATOM 1337 N N . ARG A 1 169 ? 6.754 -12.632 -1.527 1.00 51.16 169 ARG A N 1
ATOM 1338 C CA . ARG A 1 169 ? 7.117 -14.010 -1.949 1.00 51.16 169 ARG A CA 1
ATOM 1339 C C . ARG A 1 169 ? 7.218 -15.045 -0.811 1.00 51.16 169 ARG A C 1
ATOM 1341 O O . ARG A 1 169 ? 7.346 -16.229 -1.089 1.00 51.16 169 ARG A O 1
ATOM 1348 N N . ASN A 1 170 ? 7.132 -14.613 0.448 1.00 40.69 170 ASN A N 1
ATOM 1349 C CA . ASN A 1 170 ? 7.101 -15.471 1.637 1.00 40.69 170 ASN A CA 1
ATOM 1350 C C . ASN A 1 170 ? 5.681 -15.816 2.116 1.00 40.69 170 ASN A C 1
ATOM 1352 O O . ASN A 1 170 ? 5.517 -16.333 3.221 1.00 40.69 170 ASN A O 1
ATOM 1356 N N . GLN A 1 171 ? 4.644 -15.545 1.324 1.00 40.41 171 GLN A N 1
ATOM 1357 C CA . GLN A 1 171 ? 3.341 -16.153 1.564 1.00 40.41 171 GLN A CA 1
ATOM 1358 C C . GLN A 1 171 ? 3.383 -17.587 1.043 1.00 40.41 171 GLN A C 1
ATOM 1360 O O . GLN A 1 171 ? 3.155 -17.848 -0.134 1.00 40.41 171 GLN A O 1
ATOM 1365 N N . VAL A 1 172 ? 3.723 -18.507 1.951 1.00 39.50 172 VAL A N 1
ATOM 1366 C CA . VAL A 1 172 ? 3.349 -19.920 1.851 1.00 39.50 172 VAL A CA 1
ATOM 1367 C C . VAL A 1 172 ? 1.910 -19.961 1.352 1.00 39.50 172 VAL A C 1
ATOM 1369 O O . VAL A 1 172 ? 1.055 -19.285 1.932 1.00 39.50 172 VAL A O 1
ATOM 1372 N N . GLU A 1 173 ? 1.669 -20.685 0.257 1.00 35.16 173 GLU A N 1
ATOM 1373 C CA . GLU A 1 173 ? 0.324 -20.874 -0.277 1.00 35.16 173 GLU A CA 1
ATOM 1374 C C . GLU A 1 173 ? -0.624 -21.190 0.883 1.00 35.16 173 GLU A C 1
ATOM 1376 O O . GLU A 1 173 ? -0.356 -22.132 1.642 1.00 35.16 173 GLU A O 1
ATOM 1381 N N . PRO A 1 174 ? -1.721 -20.434 1.068 1.00 39.31 174 PRO A N 1
ATOM 1382 C CA . PRO A 1 174 ? -2.757 -20.883 1.959 1.00 39.31 174 PRO A CA 1
ATOM 1383 C C . PRO A 1 174 ? -3.368 -22.083 1.252 1.00 39.31 174 PRO A C 1
ATOM 1385 O O . PRO A 1 174 ? -4.257 -21.957 0.409 1.00 39.31 174 PRO A O 1
ATOM 1388 N N . THR A 1 175 ? -2.873 -23.269 1.600 1.00 38.03 175 THR A N 1
ATOM 1389 C CA . THR A 1 175 ? -3.689 -24.467 1.547 1.00 38.03 175 THR A CA 1
ATOM 1390 C C . THR A 1 175 ? -5.014 -24.044 2.148 1.00 38.03 175 THR A C 1
ATOM 1392 O O . THR A 1 175 ? -5.081 -23.596 3.295 1.00 38.03 175 THR A O 1
ATOM 1395 N N . ALA A 1 176 ? -6.051 -24.076 1.319 1.00 45.69 176 ALA A N 1
ATOM 1396 C CA . ALA A 1 176 ? -7.416 -23.833 1.719 1.00 45.69 176 ALA A CA 1
ATOM 1397 C C . ALA A 1 176 ? -7.830 -24.957 2.682 1.00 45.69 176 ALA A C 1
ATOM 1399 O O . ALA A 1 176 ? -8.580 -25.864 2.342 1.00 45.69 176 ALA A O 1
ATOM 1400 N N . SER A 1 177 ? -7.291 -24.928 3.896 1.00 35.59 177 SER A N 1
ATOM 1401 C CA . SER A 1 177 ? -7.777 -25.666 5.040 1.00 35.59 177 SER A CA 1
ATOM 1402 C C . SER A 1 177 ? -8.606 -24.691 5.857 1.00 35.59 177 SER A C 1
ATOM 1404 O O . SER A 1 177 ? -8.180 -23.571 6.128 1.00 35.59 177 SER A O 1
ATOM 1406 N N . LYS A 1 178 ? -9.808 -25.135 6.205 1.00 39.88 178 LYS A N 1
ATOM 1407 C CA . LYS A 1 178 ? -10.893 -24.543 7.005 1.00 39.88 178 LYS A CA 1
ATOM 1408 C C . LYS A 1 178 ? -10.531 -23.825 8.337 1.00 39.88 178 LYS A C 1
ATOM 1410 O O . LYS A 1 178 ? -11.405 -23.676 9.180 1.00 39.88 178 LYS A O 1
ATOM 1415 N N . GLN A 1 179 ? -9.301 -23.357 8.547 1.00 40.78 179 GLN A N 1
ATOM 1416 C CA . GLN A 1 179 ? -8.804 -22.664 9.746 1.00 40.78 179 GLN A CA 1
ATOM 1417 C C . GLN A 1 179 ? -8.642 -21.141 9.591 1.00 40.78 179 GLN A C 1
ATOM 1419 O O . GLN A 1 179 ? -8.164 -20.481 10.508 1.00 40.78 179 GLN A O 1
ATOM 1424 N N . ALA A 1 180 ? -9.097 -20.539 8.488 1.00 40.22 180 ALA A N 1
ATOM 1425 C CA . ALA A 1 180 ? -9.166 -19.075 8.366 1.00 40.22 180 ALA A CA 1
ATOM 1426 C C . ALA A 1 180 ? -10.133 -18.410 9.381 1.00 40.22 180 ALA A C 1
ATOM 1428 O O . ALA A 1 180 ? -10.236 -17.186 9.431 1.00 40.22 180 ALA A O 1
ATOM 1429 N N . SER A 1 181 ? -10.859 -19.192 10.186 1.00 45.34 181 SER A N 1
ATOM 1430 C CA . SER A 1 181 ? -11.915 -18.712 11.078 1.00 45.34 181 SER A CA 1
ATOM 1431 C C . SER A 1 181 ? -11.462 -18.281 12.476 1.00 45.34 181 SER A C 1
ATOM 1433 O O . SER A 1 181 ? -12.259 -17.645 13.156 1.00 45.34 181 SER A O 1
ATOM 1435 N N . MET A 1 182 ? -10.223 -18.534 12.917 1.00 56.66 182 MET A N 1
ATOM 1436 C CA . MET A 1 182 ? -9.787 -18.135 14.267 1.00 56.66 182 MET A CA 1
ATOM 1437 C C . MET A 1 182 ? -8.344 -17.629 14.293 1.00 56.66 182 MET A C 1
ATOM 1439 O O . MET A 1 182 ? -7.438 -18.279 14.805 1.00 56.66 182 MET A O 1
ATOM 1443 N N . MET A 1 183 ? -8.116 -16.427 13.755 1.00 75.50 183 MET A N 1
ATOM 1444 C CA . MET A 1 183 ? -6.932 -15.667 14.159 1.00 75.50 183 MET A CA 1
ATOM 1445 C C . MET A 1 183 ? -7.062 -15.340 15.648 1.00 75.50 183 MET A C 1
ATOM 1447 O O . MET A 1 183 ? -7.930 -14.550 16.025 1.00 75.50 183 MET A O 1
ATOM 1451 N N . VAL A 1 184 ? -6.203 -15.932 16.477 1.00 90.38 184 VAL A N 1
ATOM 1452 C CA . VAL A 1 184 ? -6.135 -15.628 17.911 1.00 90.38 184 VAL A CA 1
ATOM 1453 C C . VAL A 1 184 ? -5.739 -14.158 18.137 1.00 90.38 184 VAL A C 1
ATOM 1455 O O . VAL A 1 184 ? -4.956 -13.625 17.340 1.00 90.38 184 VAL A O 1
ATOM 1458 N N . PRO A 1 185 ? -6.263 -13.491 19.180 1.00 93.38 185 PRO A N 1
ATOM 1459 C CA . PRO A 1 185 ? -5.943 -12.114 19.549 1.00 93.38 185 PRO A CA 1
ATOM 1460 C C . PRO A 1 185 ? -4.470 -11.720 19.444 1.00 93.38 185 PRO A C 1
ATOM 1462 O O . PRO A 1 185 ? -4.168 -10.654 18.914 1.00 93.38 185 PRO A O 1
ATOM 1465 N N . SER A 1 186 ? -3.525 -12.568 19.851 1.00 92.06 186 SER A N 1
ATOM 1466 C CA . SER A 1 186 ? -2.085 -12.276 19.755 1.00 92.06 186 SER A CA 1
ATOM 1467 C C . SER A 1 186 ? -1.551 -12.120 18.326 1.00 92.06 186 SER A C 1
ATOM 1469 O O . SER A 1 186 ? -0.542 -11.439 18.110 1.00 92.06 186 SER A O 1
ATOM 1471 N N . SER A 1 187 ? -2.237 -12.680 17.332 1.00 91.88 187 SER A N 1
ATOM 1472 C CA . SER A 1 187 ? -1.884 -12.546 15.913 1.00 91.88 187 SER A CA 1
ATOM 1473 C C . SER A 1 187 ? -2.447 -11.279 15.262 1.00 91.88 187 SER A C 1
ATOM 1475 O O . SER A 1 187 ? -2.076 -10.954 14.133 1.00 91.88 187 SER A O 1
ATOM 1477 N N . TRP A 1 188 ? -3.328 -10.542 15.948 1.00 93.12 188 TRP A N 1
ATOM 1478 C CA . TRP A 1 188 ? -3.983 -9.384 15.348 1.00 93.12 188 TRP A CA 1
ATOM 1479 C C . TRP A 1 188 ? -2.990 -8.240 15.070 1.00 93.12 188 TRP A C 1
ATOM 1481 O O . TRP A 1 188 ? -2.063 -7.993 15.860 1.00 93.12 188 TRP A O 1
ATOM 1491 N N . PRO A 1 189 ? -3.157 -7.524 13.943 1.00 92.56 189 PRO A N 1
ATOM 1492 C CA . PRO A 1 189 ? -2.332 -6.374 13.598 1.00 92.56 189 PRO A CA 1
ATOM 1493 C C . PRO A 1 189 ? -2.594 -5.183 14.530 1.00 92.56 189 PRO A C 1
ATOM 1495 O O . PRO A 1 189 ? -3.622 -5.098 15.199 1.00 92.56 189 PRO A O 1
ATOM 1498 N N . LYS A 1 190 ? -1.666 -4.222 14.551 1.00 91.62 190 LYS A N 1
ATOM 1499 C CA . LYS A 1 190 ? -1.881 -2.931 15.222 1.00 91.62 190 LYS A CA 1
ATOM 1500 C C . LYS A 1 190 ? -2.935 -2.083 14.496 1.00 91.62 190 LYS A C 1
ATOM 1502 O O . LYS A 1 190 ? -3.009 -2.183 13.270 1.00 91.62 190 LYS A O 1
ATOM 1507 N N . PRO A 1 191 ? -3.660 -1.187 15.195 1.00 90.62 191 PRO A N 1
ATOM 1508 C CA . PRO A 1 191 ? -4.580 -0.269 14.549 1.00 90.62 191 PRO A CA 1
ATOM 1509 C C . PRO A 1 191 ? -3.943 0.576 13.460 1.00 90.62 191 PRO A C 1
ATOM 1511 O O . PRO A 1 191 ? -2.890 1.191 13.657 1.00 90.62 191 PRO A O 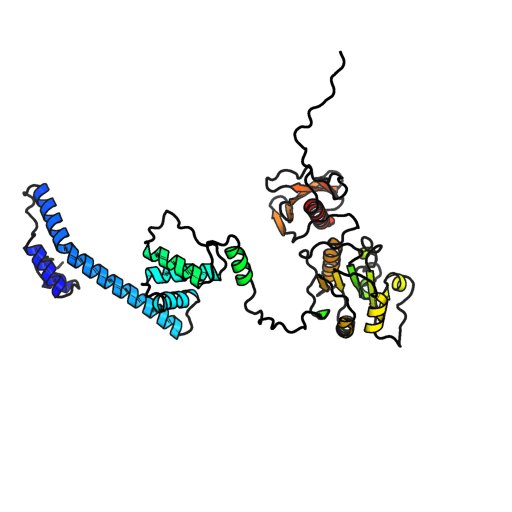1
ATOM 1514 N N . THR A 1 192 ? -4.619 0.630 12.317 1.00 87.00 192 THR A N 1
ATOM 1515 C CA . THR A 1 192 ? -4.264 1.513 11.201 1.00 87.00 192 THR A CA 1
ATOM 1516 C C . THR A 1 192 ? -5.478 2.305 10.740 1.00 87.00 192 THR A C 1
ATOM 1518 O O . THR A 1 192 ? -6.601 2.064 11.148 1.00 87.00 192 THR A O 1
ATOM 1521 N N . ASP A 1 193 ? -5.294 3.281 9.876 1.00 81.25 193 ASP A N 1
ATOM 1522 C CA . ASP A 1 193 ? -6.381 4.062 9.288 1.00 81.25 193 ASP A CA 1
ATOM 1523 C C . ASP A 1 193 ? -6.925 3.447 7.980 1.00 81.25 193 ASP A C 1
ATOM 1525 O O . ASP A 1 193 ? -7.768 4.055 7.319 1.00 81.25 193 ASP A O 1
ATOM 1529 N N . ALA A 1 194 ? -6.446 2.253 7.605 1.00 79.06 194 ALA A N 1
ATOM 1530 C CA . ALA A 1 194 ? -6.845 1.533 6.399 1.00 79.06 194 ALA A CA 1
ATOM 1531 C C . ALA A 1 194 ? -8.242 0.878 6.476 1.00 79.06 194 ALA A C 1
ATOM 1533 O O . ALA A 1 194 ? -8.954 0.936 5.466 1.00 79.06 194 ALA A O 1
ATOM 1534 N N . PRO A 1 195 ? -8.674 0.277 7.608 1.00 84.56 195 PRO A N 1
ATOM 1535 C CA . PRO A 1 195 ? -10.016 -0.279 7.726 1.00 84.56 195 PRO A CA 1
ATOM 1536 C C . PRO A 1 195 ? -11.107 0.756 7.461 1.00 84.56 195 PRO A C 1
ATOM 1538 O O . PRO A 1 195 ? -10.962 1.942 7.768 1.00 84.56 195 PRO A O 1
ATOM 1541 N N . ARG A 1 196 ? -12.233 0.297 6.906 1.00 82.50 196 ARG A N 1
ATOM 1542 C CA . ARG A 1 196 ? -13.400 1.161 6.694 1.00 82.50 196 ARG A CA 1
ATOM 1543 C C . ARG A 1 196 ? -13.955 1.636 8.045 1.00 82.50 196 ARG A C 1
ATOM 1545 O O . ARG A 1 196 ? -14.012 0.823 8.973 1.00 82.50 196 ARG A O 1
ATOM 1552 N N . PRO A 1 197 ? -14.398 2.902 8.148 1.00 86.88 197 PRO A N 1
ATOM 1553 C CA . PRO A 1 197 ? -15.159 3.357 9.299 1.00 86.88 197 PRO A CA 1
ATOM 1554 C C . PRO A 1 197 ? -16.343 2.431 9.594 1.00 86.88 197 PRO A C 1
ATOM 1556 O O . PRO A 1 197 ? -16.960 1.892 8.673 1.00 86.88 197 PRO A O 1
ATOM 1559 N N . THR A 1 198 ? -16.613 2.205 10.877 1.00 88.44 198 THR A N 1
ATOM 1560 C CA . THR A 1 198 ? -17.628 1.257 11.360 1.00 88.44 198 THR A CA 1
ATOM 1561 C C . THR A 1 198 ? -18.526 1.954 12.373 1.00 88.44 198 THR A C 1
ATOM 1563 O O . THR A 1 198 ? -18.047 2.749 13.182 1.00 88.44 198 THR A O 1
ATOM 1566 N N . ARG A 1 199 ? -19.829 1.659 12.330 1.00 88.38 199 ARG A N 1
ATOM 1567 C CA . ARG A 1 199 ? -20.809 2.215 13.273 1.00 88.38 199 ARG A CA 1
ATOM 1568 C C . ARG A 1 199 ? -20.462 1.835 14.701 1.00 88.38 199 ARG A C 1
ATOM 1570 O O . ARG A 1 199 ? -20.133 0.672 14.919 1.00 88.38 199 ARG A O 1
ATOM 1577 N N . TRP A 1 200 ? -20.580 2.759 15.651 1.00 89.94 200 TRP A N 1
ATOM 1578 C CA . TRP A 1 200 ? -20.251 2.500 17.059 1.00 89.94 200 TRP A CA 1
ATOM 1579 C C . TRP A 1 200 ? -20.957 1.265 17.625 1.00 89.94 200 TRP A C 1
ATOM 1581 O O . TRP A 1 200 ? -20.298 0.437 18.250 1.00 89.94 200 TRP A O 1
ATOM 1591 N N . THR A 1 201 ? -22.232 1.076 17.280 1.00 89.19 201 THR A N 1
ATOM 1592 C CA . THR A 1 201 ? -23.069 -0.078 17.659 1.00 89.19 201 THR A CA 1
ATOM 1593 C C . THR A 1 201 ? -22.532 -1.442 17.223 1.00 89.19 201 THR A C 1
ATOM 1595 O O . THR A 1 201 ? -22.903 -2.457 17.803 1.00 89.19 201 THR A O 1
ATOM 1598 N N . ARG A 1 202 ? -21.634 -1.488 16.230 1.00 91.50 202 ARG A N 1
ATOM 1599 C CA . ARG A 1 202 ? -21.020 -2.722 15.702 1.00 91.50 202 ARG A CA 1
ATOM 1600 C C . ARG A 1 202 ? -19.556 -2.883 16.109 1.00 91.50 202 ARG A C 1
ATOM 1602 O O . ARG A 1 202 ? -18.831 -3.677 15.502 1.00 91.50 202 ARG A O 1
ATOM 1609 N N . ARG A 1 203 ? -19.081 -2.098 17.081 1.00 93.25 203 ARG A N 1
ATOM 1610 C CA . ARG A 1 203 ? -17.693 -2.145 17.561 1.00 93.25 203 ARG A CA 1
ATOM 1611 C C . ARG A 1 203 ? -17.621 -2.734 18.961 1.00 93.25 203 ARG A C 1
ATOM 1613 O O . ARG A 1 203 ? -18.458 -2.450 19.816 1.00 93.25 203 ARG A O 1
ATOM 1620 N N . LEU A 1 204 ? -16.573 -3.521 19.180 1.00 94.56 204 LEU A N 1
ATOM 1621 C CA . LEU A 1 204 ? -16.248 -4.137 20.458 1.00 94.56 204 LEU A CA 1
ATOM 1622 C C . LEU A 1 204 ? -14.829 -3.742 20.867 1.00 94.56 204 LEU A C 1
ATOM 1624 O O . LEU A 1 204 ? -13.876 -3.991 20.129 1.00 94.56 204 LEU A O 1
ATOM 1628 N N . ALA A 1 205 ? -14.684 -3.169 22.057 1.00 94.31 205 ALA A N 1
ATOM 1629 C CA . ALA A 1 205 ? -13.390 -2.958 22.693 1.00 94.31 205 ALA A CA 1
ATOM 1630 C C . ALA A 1 205 ? -13.240 -3.890 23.901 1.00 94.31 205 ALA A C 1
ATOM 1632 O O . ALA A 1 205 ? -14.098 -3.899 24.778 1.00 94.31 205 ALA A O 1
ATOM 1633 N N . ILE A 1 206 ? -12.141 -4.641 23.958 1.00 94.75 206 ILE A N 1
ATOM 1634 C CA . ILE A 1 206 ? -11.743 -5.454 25.111 1.00 94.75 206 ILE A CA 1
ATOM 1635 C C . ILE A 1 206 ? -10.522 -4.788 25.738 1.00 94.75 206 ILE A C 1
ATOM 1637 O O . ILE A 1 206 ? -9.434 -4.778 25.163 1.00 94.75 206 ILE A O 1
ATOM 1641 N N . LEU A 1 207 ? -10.723 -4.174 26.893 1.00 92.50 207 LEU A N 1
ATOM 1642 C CA . LEU A 1 207 ? -9.715 -3.393 27.596 1.00 92.50 207 LEU A CA 1
ATOM 1643 C C . LEU A 1 207 ? -9.233 -4.118 28.846 1.00 92.50 207 LEU A C 1
ATOM 1645 O O . LEU A 1 207 ? -9.879 -5.054 29.295 1.00 92.50 207 LEU A O 1
ATOM 1649 N N . THR A 1 208 ? -8.123 -3.678 29.425 1.00 89.75 208 THR A N 1
ATOM 1650 C CA . THR A 1 208 ? -7.659 -4.144 30.741 1.00 89.75 208 THR A CA 1
ATOM 1651 C C . THR A 1 208 ? -8.000 -3.123 31.822 1.00 89.75 208 THR A C 1
ATOM 1653 O O . THR A 1 208 ? -8.188 -1.939 31.531 1.00 89.75 208 THR A O 1
ATOM 1656 N N . GLU A 1 209 ? -8.039 -3.532 33.090 1.00 85.81 209 GLU A N 1
ATOM 1657 C CA . GLU A 1 209 ? -8.278 -2.592 34.197 1.00 85.81 209 GLU A CA 1
ATOM 1658 C C . GLU A 1 209 ? -7.228 -1.462 34.241 1.00 85.81 209 GLU A C 1
ATOM 1660 O O . GLU A 1 209 ? -7.537 -0.299 34.523 1.00 85.81 209 GLU A O 1
ATOM 1665 N N . GLN A 1 210 ? -5.977 -1.781 33.893 1.00 84.25 210 GLN A N 1
ATOM 1666 C CA . GLN A 1 210 ? -4.872 -0.825 33.858 1.00 84.25 210 GLN A CA 1
ATOM 1667 C C . GLN A 1 210 ? -5.129 0.331 32.879 1.00 84.25 210 GLN A C 1
ATOM 1669 O O . GLN A 1 210 ? -4.732 1.468 33.149 1.00 84.25 210 GLN A O 1
ATOM 1674 N N . ASP A 1 211 ? -5.851 0.071 31.788 1.00 87.25 211 ASP A N 1
ATOM 1675 C CA . ASP A 1 211 ? -6.173 1.063 30.761 1.00 87.25 211 ASP A CA 1
ATOM 1676 C C . ASP A 1 211 ? -7.108 2.164 31.257 1.00 87.25 211 ASP A C 1
ATOM 1678 O O . ASP A 1 211 ? -7.045 3.306 30.785 1.00 87.25 211 ASP A O 1
ATOM 1682 N N . LEU A 1 212 ? -7.949 1.834 32.236 1.00 84.00 212 LEU A N 1
ATOM 1683 C CA . LEU A 1 212 ? -8.948 2.734 32.799 1.00 84.00 212 LEU A CA 1
ATOM 1684 C C . LEU A 1 212 ? -8.351 3.734 33.794 1.00 84.00 212 LEU A C 1
ATOM 1686 O O . LEU A 1 212 ? -8.968 4.768 34.053 1.00 84.00 212 LEU A O 1
ATOM 1690 N N . ARG A 1 213 ? -7.143 3.478 34.314 1.00 81.62 213 ARG A N 1
ATOM 1691 C CA . ARG A 1 213 ? -6.463 4.364 35.268 1.00 81.62 213 ARG A CA 1
ATOM 1692 C C . ARG A 1 213 ? -5.657 5.424 34.520 1.00 81.62 213 ARG A C 1
ATOM 1694 O O . ARG A 1 213 ? -4.574 5.149 34.000 1.00 81.62 213 ARG A O 1
ATOM 1701 N N . ALA A 1 214 ? -6.190 6.644 34.457 1.00 76.12 214 ALA A N 1
ATOM 1702 C CA . ALA A 1 214 ? -5.546 7.750 33.752 1.00 76.12 214 ALA A CA 1
ATOM 1703 C C . ALA A 1 214 ? -4.208 8.158 34.410 1.00 76.12 214 ALA A C 1
ATOM 1705 O O . ALA A 1 214 ? -4.064 8.020 35.628 1.00 76.12 214 ALA A O 1
ATOM 1706 N N . PRO A 1 215 ? -3.258 8.759 33.663 1.00 74.12 215 PRO A N 1
ATOM 1707 C CA . PRO A 1 215 ? -1.995 9.237 34.235 1.00 74.12 215 PRO A CA 1
ATOM 1708 C C . PRO A 1 215 ? -2.192 10.289 35.333 1.00 74.12 215 PRO A C 1
ATOM 1710 O O . PRO A 1 215 ? -1.451 10.324 36.309 1.00 74.12 215 PRO A O 1
ATOM 1713 N N . GLU A 1 216 ? -3.238 11.108 35.206 1.00 74.62 216 GLU A N 1
ATOM 1714 C CA . GLU A 1 216 ? -3.625 12.132 36.188 1.00 74.62 216 GLU A CA 1
ATOM 1715 C C . GLU A 1 216 ? -4.094 11.532 37.524 1.00 74.62 216 GLU A C 1
ATOM 1717 O O . GLU A 1 216 ? -4.071 12.203 38.550 1.00 74.62 216 GLU A O 1
ATOM 1722 N N . GLN A 1 217 ? -4.476 10.253 37.521 1.00 69.44 217 GLN A N 1
ATOM 1723 C CA . GLN A 1 217 ? -4.892 9.483 38.695 1.00 69.44 217 GLN A CA 1
ATOM 1724 C C . GLN A 1 217 ? -3.757 8.582 39.220 1.00 69.44 217 GLN A C 1
ATOM 1726 O O . GLN A 1 217 ? -4.006 7.660 39.992 1.00 69.44 217 GLN A O 1
ATOM 1731 N N . GLY A 1 218 ? -2.513 8.798 38.768 1.00 66.88 218 GLY A N 1
ATOM 1732 C CA . GLY A 1 218 ? -1.360 7.956 39.112 1.00 66.88 218 GLY A CA 1
ATOM 1733 C C . GLY A 1 218 ? -1.322 6.608 38.380 1.00 66.88 218 GLY A C 1
ATOM 1734 O O . GLY A 1 218 ? -0.512 5.749 38.719 1.00 66.88 218 GLY A O 1
ATOM 1735 N N . GLY A 1 219 ? -2.194 6.409 37.387 1.00 72.81 219 GLY A N 1
ATOM 1736 C CA . GLY A 1 219 ? -2.216 5.224 36.537 1.00 72.81 219 GLY A CA 1
ATOM 1737 C C . GLY A 1 219 ? -1.248 5.299 35.355 1.00 72.81 219 GLY A C 1
ATOM 1738 O O . GLY A 1 219 ? -0.577 6.299 35.115 1.00 72.81 219 GLY A O 1
ATOM 1739 N N . THR A 1 220 ? -1.189 4.219 34.581 1.00 69.19 220 THR A N 1
ATOM 1740 C CA . THR A 1 220 ? -0.370 4.118 33.354 1.00 69.19 220 THR A CA 1
ATOM 1741 C C . THR A 1 220 ? -1.216 3.981 32.083 1.00 69.19 220 THR A C 1
ATOM 1743 O O . THR A 1 220 ? -0.667 3.974 30.981 1.00 69.19 220 THR A O 1
ATOM 1746 N N . GLY A 1 221 ? -2.543 3.918 32.229 1.00 78.12 221 GLY A N 1
ATOM 1747 C CA . GLY A 1 221 ? -3.508 3.784 31.146 1.00 78.12 221 GLY A CA 1
ATOM 1748 C C . GLY A 1 221 ? -3.876 5.107 30.478 1.00 78.12 221 GLY A C 1
ATOM 1749 O O . GLY A 1 221 ? -3.177 6.119 30.575 1.00 78.12 221 GLY A O 1
ATOM 1750 N N . PHE A 1 222 ? -4.999 5.105 29.763 1.00 81.12 222 PHE A N 1
ATOM 1751 C CA . PHE A 1 222 ? -5.506 6.270 29.033 1.00 81.12 222 PHE A CA 1
ATOM 1752 C C . PHE A 1 222 ? -6.759 6.899 29.643 1.00 81.12 222 PHE A C 1
ATOM 1754 O O . PHE A 1 222 ? -7.083 8.035 29.294 1.00 81.12 222 PHE A O 1
ATOM 1761 N N . GLY A 1 223 ? -7.408 6.210 30.581 1.00 82.31 223 GLY A N 1
ATOM 1762 C CA . GLY A 1 223 ? -8.585 6.701 31.283 1.00 82.31 223 GLY A CA 1
ATOM 1763 C C . GLY A 1 223 ? -9.883 6.494 30.507 1.00 82.31 223 GLY A C 1
ATOM 1764 O O . GLY A 1 223 ? -9.938 6.696 29.292 1.00 82.31 223 GLY A O 1
ATOM 1765 N N . ALA A 1 224 ? -10.968 6.188 31.223 1.00 77.31 224 ALA A N 1
ATOM 1766 C CA . ALA A 1 224 ? -12.301 6.029 30.627 1.00 77.31 224 ALA A CA 1
ATOM 1767 C C . ALA A 1 224 ? -12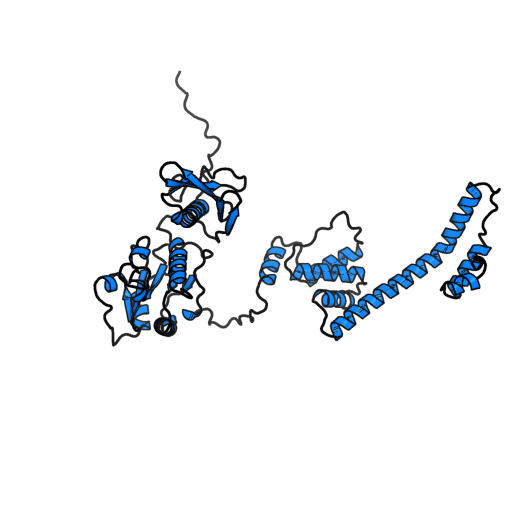.764 7.279 29.847 1.00 77.31 224 ALA A C 1
ATOM 1769 O O . ALA A 1 224 ? -13.469 7.169 28.848 1.00 77.31 224 ALA A O 1
ATOM 1770 N N . ALA A 1 225 ? -12.295 8.473 30.231 1.00 77.75 225 ALA A N 1
ATOM 1771 C CA . ALA A 1 225 ? -12.593 9.729 29.540 1.00 77.75 225 ALA A CA 1
ATOM 1772 C C . ALA A 1 225 ? -12.217 9.721 28.044 1.00 77.75 225 ALA A C 1
ATOM 1774 O O . ALA A 1 225 ? -12.864 10.390 27.242 1.00 77.75 225 ALA A O 1
ATOM 1775 N N . MET A 1 226 ? -11.196 8.954 27.644 1.00 78.19 226 MET A N 1
ATOM 1776 C CA . MET A 1 226 ? -10.786 8.856 26.240 1.00 78.19 226 MET A CA 1
ATOM 1777 C C . MET A 1 226 ? -11.809 8.108 25.371 1.00 78.19 226 MET A C 1
ATOM 1779 O O . MET A 1 226 ? -11.842 8.316 24.159 1.00 78.19 226 MET A O 1
ATOM 1783 N N . LEU A 1 227 ? -12.652 7.273 25.982 1.00 77.56 227 LEU A N 1
ATOM 1784 C CA . LEU A 1 227 ? -13.686 6.490 25.308 1.00 77.56 227 LEU A CA 1
ATOM 1785 C C . LEU A 1 227 ? -15.010 7.260 25.177 1.00 77.56 227 LEU A C 1
ATOM 1787 O O . LEU A 1 227 ? -15.871 6.845 24.410 1.00 77.56 227 LEU A O 1
ATOM 1791 N N . GLN A 1 228 ? -15.170 8.392 25.874 1.00 69.25 228 GLN A N 1
ATOM 1792 C CA . GLN A 1 228 ? -16.418 9.171 25.950 1.00 69.25 228 GLN A CA 1
ATOM 1793 C C . GLN A 1 228 ? -17.109 9.476 24.608 1.00 69.25 228 GLN A C 1
ATOM 1795 O O . GLN A 1 228 ? -18.333 9.401 24.572 1.00 69.25 228 GLN A O 1
ATOM 1800 N N . PRO A 1 229 ? -16.402 9.752 23.490 1.00 59.19 229 PRO A N 1
ATOM 1801 C CA . PRO A 1 229 ? -17.060 9.956 22.195 1.00 59.19 229 PRO A CA 1
ATOM 1802 C C . PRO A 1 229 ? -17.830 8.728 21.675 1.00 59.19 229 PRO A C 1
ATOM 1804 O O . PRO A 1 229 ? -18.662 8.872 20.790 1.00 59.19 229 PRO A O 1
ATOM 1807 N N . ALA A 1 230 ? -17.520 7.539 22.197 1.00 61.75 230 ALA A N 1
ATOM 1808 C CA . ALA A 1 230 ? -17.982 6.233 21.730 1.00 61.75 230 ALA A CA 1
ATOM 1809 C C . ALA A 1 230 ? -18.787 5.450 22.783 1.00 61.75 230 ALA A C 1
ATOM 1811 O O . ALA A 1 230 ? -19.455 4.472 22.453 1.00 61.75 230 ALA A O 1
ATOM 1812 N N . MET A 1 231 ? -18.694 5.850 24.057 1.00 61.72 231 MET A N 1
ATOM 1813 C CA . MET A 1 231 ? -19.149 5.061 25.210 1.00 61.72 231 MET A CA 1
ATOM 1814 C C . MET A 1 231 ? -20.653 4.786 25.252 1.00 61.72 231 MET A C 1
ATOM 1816 O O . MET A 1 231 ? -21.057 3.868 25.955 1.00 61.72 231 MET A O 1
ATOM 1820 N N . GLN A 1 232 ? -21.478 5.571 24.558 1.00 66.19 232 GLN A N 1
ATOM 1821 C CA . GLN A 1 232 ? -22.935 5.411 24.623 1.00 66.19 232 GLN A CA 1
ATOM 1822 C C . GLN A 1 232 ? -23.475 4.340 23.667 1.00 66.19 232 GLN A C 1
ATOM 1824 O O . GLN A 1 232 ? -24.562 3.826 23.904 1.00 66.19 232 GLN A O 1
ATOM 1829 N N . GLU A 1 233 ? -22.726 3.984 22.622 1.00 80.00 233 GLU A N 1
ATOM 1830 C CA . GLU A 1 233 ? -23.207 3.083 21.563 1.00 80.00 233 GLU A CA 1
ATOM 1831 C C . GLU A 1 233 ? -22.303 1.862 21.350 1.00 80.00 233 GLU A C 1
ATOM 1833 O O . GLU A 1 233 ? -22.756 0.842 20.840 1.00 80.00 233 GLU A O 1
ATOM 1838 N N . MET A 1 234 ? -21.028 1.940 21.735 1.00 89.50 234 MET A N 1
ATOM 1839 C CA . MET A 1 234 ? -20.059 0.861 21.559 1.00 89.50 234 MET A CA 1
ATOM 1840 C C . MET A 1 234 ? -20.068 -0.131 22.722 1.00 89.50 234 MET A C 1
ATOM 1842 O O . MET A 1 234 ? -20.149 0.260 23.885 1.00 89.50 234 MET A O 1
ATOM 1846 N N . THR A 1 235 ? -19.857 -1.415 22.420 1.00 91.88 235 THR A N 1
ATOM 1847 C CA . THR A 1 235 ? -19.660 -2.429 23.464 1.00 91.88 235 THR A CA 1
ATOM 1848 C C . THR A 1 235 ? -18.230 -2.354 23.995 1.00 91.88 235 THR A C 1
ATOM 1850 O O . THR A 1 235 ? -17.268 -2.495 23.236 1.00 91.88 235 THR A O 1
ATOM 1853 N N . VAL A 1 236 ? -18.074 -2.143 25.304 1.00 92.06 236 VAL A N 1
ATOM 1854 C CA . VAL A 1 236 ? -16.766 -2.134 25.972 1.00 92.06 236 VAL A CA 1
ATOM 1855 C C . VAL A 1 236 ? -16.758 -3.146 27.102 1.00 92.06 236 VAL A C 1
ATOM 1857 O O . VAL A 1 236 ? -17.542 -3.038 28.044 1.00 92.06 236 VAL A O 1
ATOM 1860 N N . LEU A 1 237 ? -15.842 -4.100 27.006 1.00 93.38 237 LEU A N 1
ATOM 1861 C CA . LEU A 1 237 ? -15.593 -5.123 28.006 1.00 93.38 237 LEU A CA 1
ATOM 1862 C C . LEU A 1 237 ? -14.226 -4.893 28.653 1.00 93.38 237 LEU A C 1
ATOM 1864 O O . LEU A 1 237 ? -13.289 -4.448 27.991 1.00 93.38 237 LEU A O 1
ATOM 1868 N N . VAL A 1 238 ? -14.110 -5.200 29.939 1.00 91.88 238 VAL A N 1
ATOM 1869 C CA . VAL A 1 238 ? -12.897 -5.041 30.740 1.00 91.88 238 VAL A CA 1
ATOM 1870 C C . VAL A 1 238 ? -12.473 -6.407 31.258 1.00 91.88 238 VAL A C 1
ATOM 1872 O O . VAL A 1 238 ? -13.215 -7.050 31.997 1.00 91.88 238 VAL A O 1
ATOM 1875 N N . LEU A 1 239 ? -11.287 -6.834 30.842 1.00 91.56 239 LEU A N 1
ATOM 1876 C CA . LEU A 1 239 ? -10.603 -8.049 31.248 1.00 91.56 239 LEU A CA 1
ATOM 1877 C C . LEU A 1 239 ? -9.711 -7.749 32.461 1.00 91.56 239 LEU A C 1
ATOM 1879 O O . LEU A 1 239 ? -8.931 -6.793 32.448 1.00 91.56 239 LEU A O 1
ATOM 1883 N N . CYS A 1 240 ? -9.841 -8.556 33.507 1.00 87.19 240 CYS A N 1
ATOM 1884 C CA . CYS A 1 240 ? -9.010 -8.498 34.704 1.00 87.19 240 CYS A CA 1
ATOM 1885 C C . CYS A 1 240 ? -8.889 -9.906 35.295 1.00 87.19 240 CYS A C 1
ATOM 1887 O O . CYS A 1 240 ? -9.907 -10.553 35.547 1.00 87.19 240 CYS A O 1
ATOM 1889 N N . ASP A 1 241 ? -7.658 -10.390 35.472 1.00 82.69 241 ASP A N 1
ATOM 1890 C CA . ASP A 1 241 ? -7.344 -11.672 36.118 1.00 82.69 241 ASP A CA 1
ATOM 1891 C C . ASP A 1 241 ? -8.181 -12.859 35.591 1.00 82.69 241 ASP A C 1
ATOM 1893 O O . ASP A 1 241 ? -8.668 -13.707 36.340 1.00 82.69 241 ASP A O 1
ATOM 1897 N N . GLY A 1 242 ? -8.377 -12.913 34.268 1.00 82.12 242 GLY A N 1
ATOM 1898 C CA . GLY A 1 242 ? -9.128 -13.978 33.592 1.00 82.12 242 GLY A CA 1
ATOM 1899 C C . GLY A 1 242 ? -10.656 -13.889 33.697 1.00 82.12 242 GLY A C 1
ATOM 1900 O O . GLY A 1 242 ? -11.342 -14.791 33.222 1.00 82.12 242 GLY A O 1
ATOM 1901 N N . SER A 1 243 ? -11.197 -12.812 34.271 1.00 87.56 243 SER A N 1
ATOM 1902 C CA . SER A 1 243 ? -12.631 -12.484 34.258 1.00 87.56 243 SER A CA 1
ATOM 1903 C C . SER A 1 243 ? -12.904 -11.268 33.376 1.00 87.56 243 SER A C 1
ATOM 1905 O O . SER A 1 243 ? -12.064 -10.375 33.260 1.00 87.56 243 SER A O 1
ATOM 1907 N N . ILE A 1 244 ? -14.082 -11.207 32.756 1.00 91.12 244 ILE A N 1
ATOM 1908 C CA . ILE A 1 244 ? -14.478 -10.123 31.857 1.00 91.12 244 ILE A CA 1
ATOM 1909 C C . ILE A 1 244 ? -15.846 -9.549 32.231 1.00 91.12 244 ILE A C 1
ATOM 1911 O O . ILE A 1 244 ? -16.809 -10.279 32.456 1.00 91.12 244 ILE A O 1
ATOM 1915 N N . THR A 1 245 ? -15.942 -8.220 32.288 1.00 90.62 245 THR A N 1
ATOM 1916 C CA . THR A 1 245 ? -17.184 -7.512 32.652 1.00 90.62 245 THR A CA 1
ATOM 1917 C C . THR A 1 245 ? -17.442 -6.305 31.753 1.00 90.62 245 THR A C 1
ATOM 1919 O O . THR A 1 245 ? -16.498 -5.742 31.198 1.00 90.62 245 THR A O 1
ATOM 1922 N N . PRO A 1 246 ? -18.701 -5.874 31.570 1.00 89.69 246 PRO A N 1
ATOM 1923 C CA . PRO A 1 246 ? -19.007 -4.616 30.899 1.00 89.69 246 PRO A CA 1
ATOM 1924 C C . PRO A 1 246 ? -18.400 -3.410 31.626 1.00 89.69 246 PRO A C 1
ATOM 1926 O O . PRO A 1 246 ? -18.452 -3.322 32.852 1.00 89.69 246 PRO A O 1
ATOM 1929 N N . LEU A 1 247 ? -17.912 -2.420 30.871 1.00 86.56 247 LEU A N 1
ATOM 1930 C CA . LEU A 1 247 ? -17.304 -1.205 31.430 1.00 86.56 247 LEU A CA 1
ATOM 1931 C C . LEU A 1 247 ? -18.210 -0.484 32.447 1.00 86.56 247 LEU A C 1
ATOM 1933 O O . LEU A 1 247 ? -17.717 0.041 33.442 1.00 86.56 247 LEU A O 1
ATOM 1937 N N . SER A 1 248 ? -19.527 -0.449 32.217 1.00 82.00 248 SER A N 1
ATOM 1938 C CA . SER A 1 248 ? -20.495 0.172 33.135 1.00 82.00 248 SER A CA 1
ATOM 1939 C C . SER A 1 248 ? -20.503 -0.473 34.524 1.00 82.00 248 SER A C 1
ATOM 1941 O O . SER A 1 248 ? -20.661 0.226 35.527 1.00 82.00 248 SER A O 1
ATOM 1943 N N . GLU A 1 249 ? -20.308 -1.790 34.589 1.00 82.12 249 GLU A N 1
ATOM 1944 C CA . GLU A 1 249 ? -20.239 -2.541 35.843 1.00 82.12 249 GLU A CA 1
ATOM 1945 C C . GLU A 1 249 ? -18.895 -2.298 36.535 1.00 82.12 249 GLU A C 1
ATOM 1947 O O . GLU A 1 249 ? -18.876 -1.966 37.719 1.00 82.12 249 GLU A O 1
ATOM 1952 N N . THR A 1 250 ? -17.789 -2.320 35.781 1.00 78.88 250 THR A N 1
ATOM 1953 C CA . THR A 1 250 ? -16.438 -2.046 36.301 1.00 78.88 250 THR A CA 1
ATOM 1954 C C . THR A 1 250 ? -16.284 -0.634 36.876 1.00 78.88 250 THR A C 1
ATOM 1956 O O . THR A 1 250 ? -15.544 -0.417 37.833 1.00 78.88 250 THR A O 1
ATOM 1959 N N . LEU A 1 251 ? -16.962 0.360 36.293 1.00 75.50 251 LEU A N 1
ATOM 1960 C CA . LEU A 1 251 ? -16.954 1.733 36.813 1.00 75.50 251 LEU A CA 1
ATOM 1961 C C . LEU A 1 251 ? -17.790 1.885 38.095 1.00 75.50 251 LEU A C 1
ATOM 1963 O O . LEU A 1 251 ? -17.584 2.847 38.834 1.00 75.50 251 LEU A O 1
ATOM 1967 N N . SER A 1 252 ? -18.726 0.967 38.349 1.00 69.00 252 SER A N 1
ATOM 1968 C CA . SER A 1 252 ? -19.637 1.017 39.500 1.00 69.00 252 SER A CA 1
ATOM 1969 C C . SER A 1 252 ? -19.100 0.247 40.712 1.00 69.00 252 SER A C 1
ATOM 1971 O O . SER A 1 252 ? -19.366 0.632 41.851 1.00 69.00 252 SER A O 1
ATOM 1973 N N . ALA A 1 253 ? -18.335 -0.821 40.481 1.00 64.19 253 ALA A N 1
ATOM 1974 C CA . ALA A 1 253 ? -17.689 -1.639 41.502 1.00 64.19 253 ALA A CA 1
ATOM 1975 C C . ALA A 1 253 ? -16.473 -2.382 40.903 1.00 64.19 253 ALA A C 1
ATOM 1977 O O . ALA A 1 253 ? -16.434 -2.592 39.690 1.00 64.19 253 ALA A O 1
ATOM 1978 N N . PRO A 1 254 ? -15.479 -2.801 41.713 1.00 63.03 254 PRO A N 1
ATOM 1979 C CA . PRO A 1 254 ? -14.392 -3.652 41.224 1.00 63.03 254 PRO A CA 1
ATOM 1980 C C . PRO A 1 254 ? -14.939 -4.939 40.589 1.00 63.03 254 PRO A C 1
ATOM 1982 O O . PRO A 1 254 ? -15.960 -5.458 41.041 1.00 63.03 254 PRO A O 1
ATOM 1985 N N . VAL A 1 255 ? -14.248 -5.437 39.554 1.00 60.34 255 VAL A N 1
ATOM 1986 C CA . VAL A 1 255 ? -14.647 -6.618 38.770 1.00 60.34 255 VAL A CA 1
ATOM 1987 C C . VAL A 1 255 ? -14.916 -7.795 39.720 1.00 60.34 255 VAL A C 1
ATOM 1989 O O . VAL A 1 255 ? -13.980 -8.255 40.380 1.00 60.34 255 VAL A O 1
ATOM 1992 N N . PRO A 1 256 ? -16.165 -8.281 39.849 1.00 59.09 256 PRO A N 1
ATOM 1993 C CA . PRO A 1 256 ? -16.440 -9.453 40.663 1.00 59.09 256 PRO A CA 1
ATOM 1994 C C . PRO A 1 256 ? -15.721 -10.662 40.062 1.00 59.09 256 PRO A C 1
ATOM 1996 O O . PRO A 1 256 ? -15.850 -10.951 38.874 1.00 59.09 256 PRO A O 1
ATOM 1999 N N . ALA A 1 257 ? -14.970 -11.390 40.889 1.00 58.47 257 ALA A N 1
ATOM 2000 C CA . ALA A 1 257 ? -14.472 -12.696 40.490 1.00 58.47 257 ALA A CA 1
ATOM 2001 C C . ALA A 1 257 ? -15.682 -13.612 40.263 1.00 58.47 257 ALA A C 1
ATOM 2003 O O . ALA A 1 257 ? -16.515 -13.774 41.159 1.00 58.47 257 ALA A O 1
ATOM 2004 N N . HIS A 1 258 ? -15.771 -14.219 39.082 1.00 64.44 258 HIS A N 1
ATOM 2005 C CA . HIS A 1 258 ? -16.737 -15.273 38.782 1.00 64.44 258 HIS A CA 1
ATOM 2006 C C . HIS A 1 258 ? -16.015 -16.628 38.847 1.00 64.44 258 HIS A C 1
ATOM 2008 O O . HIS A 1 258 ? -15.696 -17.199 37.809 1.00 64.44 258 HIS A O 1
ATOM 2014 N N . PRO A 1 259 ? -15.721 -17.172 40.049 1.00 60.19 259 PRO A N 1
ATOM 2015 C CA . PRO A 1 259 ? -14.822 -18.322 40.226 1.00 60.19 259 PRO A CA 1
ATOM 2016 C C . PRO A 1 259 ? -15.321 -19.634 39.598 1.00 60.19 259 PRO A C 1
ATOM 2018 O O . PRO A 1 259 ? -14.612 -20.636 39.643 1.00 60.19 259 PRO A O 1
ATOM 2021 N N . HIS A 1 260 ? -16.535 -19.648 39.045 1.00 67.06 260 HIS A N 1
ATOM 2022 C CA . HIS A 1 260 ? -17.177 -20.828 38.470 1.00 67.06 260 HIS A CA 1
ATOM 2023 C C . HIS A 1 260 ? -17.475 -20.712 36.968 1.00 67.06 260 HIS A C 1
ATOM 2025 O O . HIS A 1 260 ? -17.908 -21.704 36.395 1.00 67.06 260 HIS A O 1
ATOM 2031 N N . GLU A 1 261 ? -17.262 -19.549 36.339 1.00 81.81 261 GLU A N 1
ATOM 2032 C CA . GLU A 1 261 ? -17.532 -19.332 34.908 1.00 81.81 261 GLU A CA 1
ATOM 2033 C C . GLU A 1 261 ? -16.200 -19.108 34.185 1.00 81.81 261 GLU A C 1
ATOM 2035 O O . GLU A 1 261 ? -15.416 -18.234 34.563 1.00 81.81 261 GLU A O 1
ATOM 2040 N N . THR A 1 262 ? -15.924 -19.898 33.153 1.00 88.06 262 THR A N 1
ATOM 2041 C CA . THR A 1 262 ? -14.734 -19.714 32.314 1.00 88.06 262 THR A CA 1
ATOM 2042 C C . THR A 1 262 ? -14.827 -18.406 31.524 1.00 88.06 262 THR A C 1
ATOM 2044 O O . THR A 1 262 ? -15.920 -17.917 31.233 1.00 88.06 262 THR A O 1
ATOM 2047 N N . LEU A 1 263 ? -13.686 -17.830 31.122 1.00 89.38 263 LEU A N 1
ATOM 2048 C CA . LEU A 1 263 ? -13.681 -16.625 30.280 1.00 89.38 263 LEU A CA 1
ATOM 2049 C C . LEU A 1 263 ? -14.476 -16.830 28.977 1.00 89.38 263 LEU A C 1
ATOM 2051 O O . LEU A 1 263 ? -15.126 -15.906 28.492 1.00 89.38 263 LEU A O 1
ATOM 2055 N N . GLU A 1 264 ? -14.433 -18.041 28.418 1.00 90.00 264 GLU A N 1
ATOM 2056 C CA . GLU A 1 264 ? -15.174 -18.402 27.211 1.00 90.00 264 GLU A CA 1
ATOM 2057 C C . GLU A 1 264 ? -16.692 -18.296 27.423 1.00 90.00 264 GLU A C 1
ATOM 2059 O O . GLU A 1 264 ? -17.375 -17.644 26.634 1.00 90.00 264 GLU A O 1
ATOM 2064 N N . GLU A 1 265 ? -17.213 -18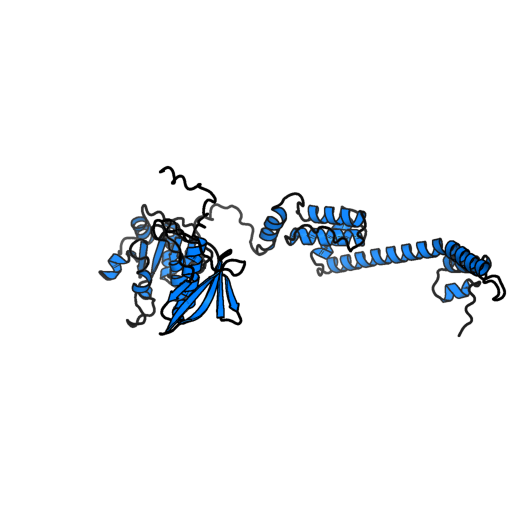.858 28.515 1.00 90.69 265 GLU A N 1
ATOM 2065 C CA . GLU A 1 265 ? -18.634 -18.777 28.883 1.00 90.69 265 GLU A CA 1
ATOM 2066 C C . GLU A 1 265 ? -19.067 -17.326 29.148 1.00 90.69 265 GLU A C 1
ATOM 2068 O O . GLU A 1 265 ? -20.095 -16.880 28.630 1.00 90.69 265 GLU A O 1
ATOM 2073 N N . GLN A 1 266 ? -18.236 -16.551 29.858 1.00 92.50 266 GLN A N 1
ATOM 2074 C CA . GLN A 1 266 ? -18.487 -15.127 30.106 1.00 92.50 266 GLN A CA 1
ATOM 2075 C C . GLN A 1 266 ? -18.583 -14.335 28.792 1.00 92.50 266 GLN A C 1
ATOM 2077 O O . GLN A 1 266 ? -19.509 -13.541 28.607 1.00 92.50 266 GLN A O 1
ATOM 2082 N N . LEU A 1 267 ? -17.655 -14.564 27.853 1.00 93.19 267 LEU A N 1
ATOM 2083 C CA . LEU A 1 267 ? -17.664 -13.932 26.531 1.00 93.19 267 LEU A CA 1
ATOM 2084 C C . LEU A 1 267 ? -18.899 -14.333 25.720 1.00 93.19 267 LEU A C 1
ATOM 2086 O O . LEU A 1 267 ? -19.559 -13.458 25.163 1.00 93.19 267 LEU A O 1
ATOM 2090 N N . GLN A 1 268 ? -19.244 -15.622 25.679 1.00 92.00 268 GLN A N 1
ATOM 2091 C CA . GLN A 1 268 ? -20.430 -16.106 24.966 1.00 92.00 268 GLN A CA 1
ATOM 2092 C C . GLN A 1 268 ? -21.706 -15.451 25.499 1.00 92.00 268 GLN A C 1
ATOM 2094 O O . GLN A 1 268 ? -22.542 -15.006 24.714 1.00 92.00 268 GLN A O 1
ATOM 2099 N N . ARG A 1 269 ? -21.838 -15.339 26.824 1.00 93.00 269 ARG A N 1
ATOM 2100 C CA . ARG A 1 269 ? -22.979 -14.691 27.475 1.00 93.00 269 ARG A CA 1
ATOM 2101 C C . ARG A 1 269 ? -23.048 -13.195 27.172 1.00 93.00 269 ARG A C 1
ATOM 2103 O O . ARG A 1 269 ? -24.121 -12.697 26.845 1.00 93.00 269 ARG A O 1
ATOM 2110 N N . LEU A 1 270 ? -21.930 -12.477 27.290 1.00 92.62 270 LEU A N 1
ATOM 2111 C CA . LEU A 1 270 ? -21.884 -11.022 27.094 1.00 92.62 270 LEU A CA 1
ATOM 2112 C C . LEU A 1 270 ? -22.020 -10.604 25.626 1.00 92.62 270 LEU A C 1
ATOM 2114 O O . LEU A 1 270 ? -22.495 -9.506 25.349 1.00 92.62 270 LEU A O 1
ATOM 2118 N N . LEU A 1 271 ? -21.598 -11.459 24.693 1.00 93.06 271 LEU A N 1
ATOM 2119 C CA . LEU A 1 271 ? -21.617 -11.178 23.257 1.00 93.06 271 LEU A CA 1
ATOM 2120 C C . LEU A 1 271 ? -22.810 -11.819 22.533 1.00 93.06 271 LEU A C 1
ATOM 2122 O O . LEU A 1 271 ? -22.973 -11.621 21.326 1.00 93.06 271 LEU A O 1
ATOM 2126 N N . ALA A 1 272 ? -23.659 -12.561 23.248 1.00 90.06 272 ALA A N 1
ATOM 2127 C CA . ALA A 1 272 ? -24.847 -13.193 22.689 1.00 90.06 272 ALA A CA 1
ATOM 2128 C C . ALA A 1 272 ? -25.758 -12.163 21.998 1.00 90.06 272 ALA A C 1
ATOM 2130 O O . ALA A 1 272 ? -26.239 -11.214 22.613 1.00 90.06 272 ALA A O 1
ATOM 2131 N N . GLY A 1 273 ? -26.016 -12.372 20.704 1.00 85.06 273 GLY A N 1
ATOM 2132 C CA . GLY A 1 273 ? -26.902 -11.519 19.905 1.00 85.06 273 GLY A CA 1
ATOM 2133 C C . GLY A 1 273 ? -26.290 -10.197 19.428 1.00 85.06 273 GLY A C 1
ATOM 2134 O O . GLY A 1 273 ? -26.985 -9.435 18.759 1.00 85.06 273 GLY A O 1
ATOM 2135 N N . LEU A 1 274 ? -25.013 -9.922 19.721 1.00 88.94 274 LEU A N 1
ATOM 2136 C CA . LEU A 1 274 ? -24.328 -8.735 19.210 1.00 88.94 274 LEU A CA 1
ATOM 2137 C C . LEU A 1 274 ? -23.777 -8.975 17.802 1.00 88.94 274 LEU A C 1
ATOM 2139 O O . LEU A 1 274 ? -23.062 -9.944 17.544 1.00 88.94 274 LEU A O 1
ATOM 2143 N N . GLU A 1 275 ? -24.047 -8.040 16.895 1.00 90.50 275 GLU A N 1
ATOM 2144 C CA . GLU A 1 275 ? -23.428 -8.021 15.572 1.00 90.50 275 GLU A CA 1
ATOM 2145 C C . GLU A 1 275 ? -22.181 -7.130 15.587 1.00 90.50 275 GLU A C 1
ATOM 2147 O O . GLU A 1 275 ? -22.274 -5.902 15.599 1.00 90.50 275 GLU A O 1
ATOM 2152 N N . VAL A 1 276 ? -21.002 -7.754 15.578 1.00 92.06 276 VAL A N 1
ATOM 2153 C CA . VAL A 1 276 ? -19.716 -7.056 15.705 1.00 92.06 276 VAL A CA 1
ATOM 2154 C C . VAL A 1 276 ? -18.921 -7.134 14.404 1.00 92.06 276 VAL A C 1
ATOM 2156 O O . VAL A 1 276 ? -18.571 -8.216 13.940 1.00 92.06 276 VAL A O 1
ATOM 2159 N N . ASP A 1 277 ? -18.562 -5.975 13.851 1.00 91.19 277 ASP A N 1
ATOM 2160 C CA . ASP A 1 277 ? -17.777 -5.857 12.616 1.00 91.19 277 ASP A CA 1
ATOM 2161 C C . ASP A 1 277 ? -16.317 -5.437 12.860 1.00 91.19 277 ASP A C 1
ATOM 2163 O O . ASP A 1 277 ? -15.461 -5.688 12.004 1.00 91.19 277 ASP A O 1
ATOM 2167 N N . ASP A 1 278 ? -16.017 -4.796 13.994 1.00 92.56 278 ASP A N 1
ATOM 2168 C CA . ASP A 1 278 ? -14.679 -4.292 14.338 1.00 92.56 278 ASP A CA 1
ATOM 2169 C C . ASP A 1 278 ? -14.364 -4.552 15.821 1.00 92.56 278 ASP A C 1
ATOM 2171 O O . ASP A 1 278 ? -15.039 -4.019 16.706 1.00 92.56 278 ASP A O 1
ATOM 2175 N N . ILE A 1 279 ? -13.346 -5.377 16.083 1.00 95.25 279 ILE A N 1
ATOM 2176 C CA . ILE A 1 279 ? -12.891 -5.742 17.431 1.00 95.25 279 ILE A CA 1
ATOM 2177 C C . ILE A 1 279 ? -11.511 -5.145 17.680 1.00 95.25 279 ILE A C 1
ATOM 2179 O O . ILE A 1 279 ? -10.593 -5.307 16.872 1.00 95.25 279 ILE A O 1
ATOM 2183 N N . PHE A 1 280 ? -11.344 -4.528 18.844 1.00 95.12 280 PHE A N 1
ATOM 2184 C CA . PHE A 1 280 ? -10.055 -4.052 19.318 1.00 95.12 280 PHE A CA 1
ATOM 2185 C C . PHE A 1 280 ? -9.748 -4.550 20.723 1.00 95.12 280 PHE A C 1
ATOM 2187 O O . PHE A 1 280 ? -10.618 -4.536 21.589 1.00 95.12 280 PHE A O 1
ATOM 2194 N N . THR A 1 281 ? -8.499 -4.954 20.962 1.00 94.69 281 THR A N 1
ATOM 2195 C CA . THR A 1 281 ? -8.030 -5.308 22.307 1.00 94.69 281 THR A CA 1
ATOM 2196 C C . THR A 1 281 ? -6.742 -4.596 22.697 1.00 94.69 281 THR A C 1
ATOM 2198 O O . THR A 1 281 ? -5.851 -4.365 21.874 1.00 94.69 281 THR A O 1
ATOM 2201 N N . THR A 1 282 ? -6.623 -4.254 23.973 1.00 93.38 282 THR A N 1
ATOM 2202 C CA . THR A 1 282 ? -5.378 -3.763 24.581 1.00 93.38 282 THR A CA 1
ATOM 2203 C C . THR A 1 282 ? -4.678 -4.805 25.442 1.00 93.38 282 THR A C 1
ATOM 2205 O O . THR A 1 282 ? -3.582 -4.527 25.929 1.00 93.38 282 THR A O 1
ATOM 2208 N N . ALA A 1 283 ? -5.272 -5.993 25.599 1.00 91.38 283 ALA A N 1
ATOM 2209 C CA . ALA A 1 283 ? -4.727 -7.065 26.417 1.00 91.38 283 ALA A CA 1
ATOM 2210 C C . ALA A 1 283 ? -3.271 -7.386 26.040 1.00 91.38 283 ALA A C 1
ATOM 2212 O O . ALA A 1 283 ? -2.905 -7.488 24.863 1.00 91.38 283 ALA A O 1
ATOM 2213 N N . ALA A 1 284 ? -2.439 -7.566 27.063 1.00 89.25 284 ALA A N 1
ATOM 2214 C CA . ALA A 1 284 ? -1.030 -7.912 26.942 1.00 89.25 284 ALA A CA 1
ATOM 2215 C C . ALA A 1 284 ? -0.651 -8.945 28.012 1.00 89.25 284 ALA A C 1
ATOM 2217 O O . ALA A 1 284 ? -1.369 -9.131 28.989 1.00 89.25 284 ALA A O 1
ATOM 2218 N N . GLY A 1 285 ? 0.482 -9.631 27.836 1.00 88.88 285 GLY A N 1
ATOM 2219 C CA . GLY A 1 285 ? 0.975 -10.593 28.827 1.00 88.88 285 GLY A CA 1
ATOM 2220 C C . GLY A 1 285 ? -0.030 -11.712 29.132 1.00 88.88 285 GLY A C 1
ATOM 2221 O O . GLY A 1 285 ? -0.533 -12.355 28.212 1.00 88.88 285 GLY A O 1
ATOM 2222 N N . ALA A 1 286 ? -0.301 -11.941 30.420 1.00 88.69 286 ALA A N 1
ATOM 2223 C CA . ALA A 1 286 ? -1.194 -13.002 30.888 1.00 88.69 286 ALA A CA 1
ATOM 2224 C C . ALA A 1 286 ? -2.648 -12.808 30.428 1.00 88.69 286 ALA A C 1
ATOM 2226 O O . ALA A 1 286 ? -3.279 -13.773 30.001 1.00 88.69 286 ALA A O 1
ATOM 2227 N N . ASP A 1 287 ? -3.143 -11.568 30.415 1.00 89.19 287 ASP A N 1
ATOM 2228 C CA . ASP A 1 287 ? -4.492 -11.250 29.934 1.00 89.19 287 ASP A CA 1
ATOM 2229 C C . ASP A 1 287 ? -4.654 -11.596 28.450 1.00 89.19 287 ASP A C 1
ATOM 2231 O O . ASP A 1 287 ? -5.667 -12.159 28.038 1.00 89.19 287 ASP A O 1
ATOM 2235 N N . LEU A 1 288 ? -3.627 -11.327 27.634 1.00 92.25 288 LEU A N 1
ATOM 2236 C CA . LEU A 1 288 ? -3.645 -11.698 26.218 1.00 92.25 288 LEU A CA 1
ATOM 2237 C C . LEU A 1 288 ? -3.646 -13.218 26.028 1.00 92.25 288 LEU A C 1
ATOM 2239 O O . LEU A 1 288 ? -4.375 -13.715 25.179 1.00 92.25 288 LEU A O 1
ATOM 2243 N N . ALA A 1 289 ? -2.862 -13.951 26.824 1.00 91.44 289 ALA A N 1
ATOM 2244 C CA . ALA A 1 289 ? -2.842 -15.412 26.775 1.00 91.44 289 ALA A CA 1
ATOM 2245 C C . ALA A 1 289 ? -4.196 -16.018 27.188 1.00 91.44 289 ALA A C 1
ATOM 2247 O O . ALA A 1 289 ? -4.654 -16.989 26.586 1.00 91.44 289 ALA A O 1
ATOM 2248 N N . CYS A 1 290 ? -4.862 -15.418 28.178 1.00 90.75 290 CYS A N 1
ATOM 2249 C CA . CYS A 1 290 ? -6.203 -15.814 28.587 1.00 90.75 290 CYS A CA 1
ATOM 2250 C C . CYS A 1 290 ? -7.221 -15.548 27.465 1.00 90.75 290 CYS A C 1
ATOM 2252 O O . CYS A 1 290 ? -7.975 -16.445 27.088 1.00 90.75 290 CYS A O 1
ATOM 2254 N N . LEU A 1 291 ? -7.171 -14.369 26.839 1.00 92.50 291 LEU A N 1
ATOM 2255 C CA . LEU A 1 291 ? -8.040 -14.030 25.710 1.00 92.50 291 LEU A CA 1
ATOM 2256 C C . LEU A 1 291 ? -7.789 -14.927 24.484 1.00 92.50 291 LEU A C 1
ATOM 2258 O O . LEU A 1 291 ? -8.738 -15.303 23.803 1.00 92.50 291 LEU A O 1
ATOM 2262 N N . ASP A 1 292 ? -6.535 -15.312 24.226 1.00 92.94 292 ASP A N 1
ATOM 2263 C CA . ASP A 1 292 ? -6.179 -16.281 23.184 1.00 92.94 292 ASP A CA 1
ATOM 2264 C C . ASP A 1 292 ? -6.812 -17.654 23.435 1.00 92.94 292 ASP A C 1
ATOM 2266 O O . ASP A 1 292 ? -7.326 -18.266 22.498 1.00 92.94 292 ASP A O 1
ATOM 2270 N N . SER A 1 293 ? -6.829 -18.127 24.688 1.00 90.81 293 SER A N 1
ATOM 2271 C CA . SER A 1 293 ? -7.476 -19.405 25.028 1.00 90.81 293 SER A CA 1
ATOM 2272 C C . SER A 1 293 ? -8.994 -19.384 24.834 1.00 90.81 293 SER A C 1
ATOM 2274 O O . SER A 1 293 ? -9.577 -20.412 24.508 1.00 90.81 293 SER A O 1
ATOM 2276 N N . ALA A 1 294 ? -9.617 -18.209 24.957 1.00 91.12 294 ALA A N 1
ATOM 2277 C CA . ALA A 1 294 ? -11.051 -18.001 24.779 1.00 91.12 294 ALA A CA 1
ATOM 2278 C C . ALA A 1 294 ? -11.411 -17.438 23.388 1.00 91.12 294 ALA A C 1
ATOM 2280 O O . ALA A 1 294 ? -12.527 -16.963 23.174 1.00 91.12 294 ALA A O 1
ATOM 2281 N N . ALA A 1 295 ? -10.487 -17.483 22.417 1.00 90.81 295 ALA A N 1
ATOM 2282 C CA . ALA A 1 295 ? -10.681 -16.874 21.099 1.00 90.81 295 ALA A CA 1
ATOM 2283 C C . ALA A 1 295 ? -11.894 -17.435 20.335 1.00 90.81 295 ALA A C 1
ATOM 2285 O O . ALA A 1 295 ? -12.472 -16.726 19.511 1.00 90.81 295 ALA A O 1
ATOM 2286 N N . GLY A 1 296 ? -12.299 -18.677 20.627 1.00 88.12 296 GLY A N 1
ATOM 2287 C CA . GLY A 1 296 ? -13.486 -19.315 20.050 1.00 88.12 296 GLY A CA 1
ATOM 2288 C C . GLY A 1 296 ? -14.813 -18.652 20.430 1.00 88.12 296 GLY A C 1
ATOM 2289 O O . GLY A 1 296 ? -15.771 -18.753 19.667 1.00 88.12 296 GLY A O 1
ATOM 2290 N N . ALA A 1 297 ? -14.867 -17.921 21.549 1.00 90.75 297 ALA A N 1
ATOM 2291 C CA . ALA A 1 297 ? -16.050 -17.164 21.961 1.00 90.75 297 ALA A CA 1
ATOM 2292 C C . ALA A 1 297 ? -16.158 -15.778 21.305 1.00 90.75 297 ALA A C 1
ATOM 2294 O O . ALA A 1 297 ? -17.187 -15.113 21.438 1.00 90.75 297 ALA A O 1
ATOM 2295 N N . LEU A 1 298 ? -15.115 -15.310 20.613 1.00 91.81 298 LEU A N 1
ATOM 2296 C CA . LEU A 1 298 ? -15.130 -13.995 19.980 1.00 91.81 298 LEU A CA 1
ATOM 2297 C C . LEU A 1 298 ? -15.889 -14.034 18.643 1.00 91.81 298 LEU A C 1
ATOM 2299 O O . LEU A 1 298 ? -15.676 -14.942 17.835 1.00 91.81 298 LEU A O 1
ATOM 2303 N N . PRO A 1 299 ? -16.726 -13.023 18.346 1.00 89.31 299 PRO A N 1
ATOM 2304 C CA . PRO A 1 299 ? -17.483 -12.984 17.107 1.00 89.31 299 PRO A CA 1
ATOM 2305 C C . PRO A 1 299 ? -16.572 -12.861 15.882 1.00 89.31 299 PRO A C 1
ATOM 2307 O O . PRO A 1 299 ? -15.449 -12.336 15.915 1.00 89.31 299 PRO A O 1
ATOM 2310 N N . LEU A 1 300 ? -17.085 -13.330 14.745 1.00 87.00 300 LEU A N 1
ATOM 2311 C CA . LEU A 1 300 ? -16.427 -13.124 13.465 1.00 87.00 300 LEU A CA 1
ATOM 2312 C C . LEU A 1 300 ? -16.558 -11.660 13.038 1.00 87.00 300 LEU A C 1
ATOM 2314 O O . LEU A 1 300 ? -17.577 -11.261 12.491 1.00 87.00 300 LEU A O 1
ATOM 2318 N N . ALA A 1 301 ? -15.501 -10.881 13.253 1.00 89.25 301 ALA A N 1
ATOM 2319 C CA . ALA A 1 301 ? -15.429 -9.488 12.834 1.00 89.25 301 ALA A CA 1
ATOM 2320 C C . ALA A 1 301 ? -14.592 -9.313 11.564 1.00 89.25 301 ALA A C 1
ATOM 2322 O O . ALA A 1 301 ? -13.594 -10.009 11.347 1.00 89.25 301 ALA A O 1
ATOM 2323 N N . ARG A 1 302 ? -14.983 -8.335 10.739 1.00 88.56 302 ARG A N 1
ATOM 2324 C CA . ARG A 1 302 ? -14.249 -7.941 9.528 1.00 88.56 302 ARG A CA 1
ATOM 2325 C C . ARG A 1 302 ? -12.869 -7.396 9.880 1.00 88.56 302 ARG A C 1
ATOM 2327 O O . ARG A 1 302 ? -11.896 -7.725 9.207 1.00 88.56 302 ARG A O 1
ATOM 2334 N N . ASN A 1 303 ? -12.802 -6.563 10.915 1.00 91.69 303 ASN A N 1
ATOM 2335 C CA . ASN A 1 303 ? -11.565 -5.977 11.408 1.00 91.69 303 ASN A CA 1
ATOM 2336 C C . ASN A 1 303 ? -11.290 -6.495 12.819 1.00 91.69 303 ASN A C 1
ATOM 2338 O O . ASN A 1 303 ? -12.179 -6.523 13.668 1.00 91.69 303 ASN A O 1
ATOM 2342 N N . ARG A 1 304 ? -10.049 -6.915 13.058 1.00 93.62 304 ARG A N 1
ATOM 2343 C CA . ARG A 1 304 ? -9.562 -7.332 14.370 1.00 93.62 304 ARG A CA 1
ATOM 2344 C C . ARG A 1 304 ? -8.190 -6.725 14.565 1.00 93.62 304 ARG A C 1
ATOM 2346 O O . ARG A 1 304 ? -7.300 -6.967 13.752 1.00 93.62 304 ARG A O 1
ATOM 2353 N N . GLU A 1 305 ? -8.030 -5.904 15.587 1.00 94.56 305 GLU A N 1
ATOM 2354 C CA . GLU A 1 305 ? -6.794 -5.165 15.821 1.00 94.56 305 GLU A CA 1
ATOM 2355 C C . GLU A 1 305 ? -6.409 -5.223 17.301 1.00 94.56 305 GLU A C 1
ATOM 2357 O O . GLU A 1 305 ? -7.259 -5.323 18.184 1.00 94.56 305 GLU A O 1
ATOM 2362 N N . ARG A 1 306 ? -5.114 -5.145 17.601 1.00 93.50 306 ARG A N 1
ATOM 2363 C CA . ARG A 1 306 ? -4.626 -5.108 18.982 1.00 93.50 306 ARG A CA 1
ATOM 2364 C C . ARG A 1 306 ? -3.621 -4.004 19.197 1.00 93.50 306 ARG A C 1
ATOM 2366 O O . ARG A 1 306 ? -2.804 -3.717 18.323 1.00 93.50 306 ARG A O 1
ATOM 2373 N N . SER A 1 307 ? -3.604 -3.423 20.385 1.00 91.50 307 SER A N 1
ATOM 2374 C CA . SER A 1 307 ? -2.472 -2.588 20.757 1.00 91.50 307 SER A CA 1
ATOM 2375 C C . SER A 1 307 ? -1.188 -3.421 20.788 1.00 91.50 307 SER A C 1
ATOM 2377 O O . SER A 1 307 ? -1.152 -4.536 21.299 1.00 91.50 307 SER A O 1
ATOM 2379 N N . GLN A 1 308 ? -0.114 -2.860 20.241 1.00 82.06 308 GLN A N 1
ATOM 2380 C CA . GLN A 1 308 ? 1.227 -3.422 20.328 1.00 82.06 308 GLN A CA 1
ATOM 2381 C C . GLN A 1 308 ? 2.161 -2.390 20.966 1.00 82.06 308 GLN A C 1
ATOM 2383 O O . GLN A 1 308 ? 1.994 -1.187 20.740 1.00 82.06 308 GLN A O 1
ATOM 2388 N N . ASN A 1 309 ? 3.208 -2.863 21.643 1.00 76.06 309 ASN A N 1
ATOM 2389 C CA . ASN A 1 309 ? 4.312 -2.050 22.171 1.00 76.06 309 ASN A CA 1
ATOM 2390 C C . ASN A 1 309 ? 3.947 -1.178 23.400 1.00 76.06 309 ASN A C 1
ATOM 2392 O O . ASN A 1 309 ? 3.072 -1.534 24.179 1.00 76.06 309 ASN A O 1
ATOM 2396 N N . SER A 1 310 ? 4.684 -0.080 23.619 1.00 76.69 310 SER A N 1
ATOM 2397 C CA . SER A 1 310 ? 4.639 0.749 24.839 1.00 76.69 310 SER A CA 1
ATOM 2398 C C . SER A 1 310 ? 3.296 1.462 25.077 1.00 76.69 310 SER A C 1
ATOM 2400 O O . SER A 1 310 ? 2.566 1.765 24.133 1.00 76.69 310 SER A O 1
ATOM 2402 N N . PHE A 1 311 ? 3.019 1.859 26.327 1.00 74.00 311 PHE A N 1
ATOM 2403 C CA . PHE A 1 311 ? 1.802 2.600 26.713 1.00 74.00 311 PHE A CA 1
ATOM 2404 C C . PHE A 1 311 ? 1.551 3.874 25.885 1.00 74.00 311 PHE A C 1
ATOM 2406 O O . PHE A 1 311 ? 0.418 4.184 25.515 1.00 74.00 311 PHE A O 1
ATOM 2413 N N . LEU A 1 312 ? 2.604 4.623 25.535 1.00 74.38 312 LEU A N 1
ATOM 2414 C CA . LEU A 1 312 ? 2.460 5.814 24.687 1.00 74.38 312 LEU A CA 1
ATOM 2415 C C . LEU A 1 312 ? 1.956 5.455 23.283 1.00 74.38 312 LEU A C 1
ATOM 2417 O O . LEU A 1 312 ? 1.140 6.184 22.718 1.00 74.38 312 LEU A O 1
ATOM 2421 N N . GLN A 1 313 ? 2.410 4.329 22.730 1.00 81.88 313 GLN A N 1
ATOM 2422 C CA . GLN A 1 313 ? 1.954 3.836 21.429 1.00 81.88 313 GLN A CA 1
ATOM 2423 C C . GLN A 1 313 ? 0.537 3.278 21.515 1.00 81.88 313 GLN A C 1
ATOM 2425 O O . GLN A 1 313 ? -0.265 3.531 20.621 1.00 81.88 313 GLN A O 1
ATOM 2430 N N . GLN A 1 314 ? 0.186 2.624 22.619 1.00 85.88 314 GLN A N 1
ATOM 2431 C CA . GLN A 1 314 ? -1.175 2.175 22.881 1.00 85.88 314 GLN A CA 1
ATOM 2432 C C . GLN A 1 314 ? -2.186 3.325 22.861 1.00 85.88 314 GLN A C 1
ATOM 2434 O O . GLN A 1 314 ? -3.220 3.210 22.212 1.00 85.88 314 GLN A O 1
ATOM 2439 N N . ARG A 1 315 ? -1.873 4.475 23.473 1.00 85.44 315 ARG A N 1
ATOM 2440 C CA . ARG A 1 315 ? -2.734 5.672 23.385 1.00 85.44 315 ARG A CA 1
ATOM 2441 C C . ARG A 1 315 ? -2.961 6.121 21.944 1.00 85.44 315 ARG A C 1
ATOM 2443 O O . ARG A 1 315 ? -4.055 6.553 21.595 1.00 85.44 315 ARG A O 1
ATOM 2450 N N . VAL A 1 316 ? -1.935 6.037 21.102 1.00 85.56 316 VAL A N 1
ATOM 2451 C CA . VAL A 1 316 ? -2.066 6.363 19.676 1.00 85.56 316 VAL A CA 1
ATOM 2452 C C . VAL A 1 316 ? -2.940 5.325 18.974 1.00 85.56 316 VAL A C 1
ATOM 2454 O O . VAL A 1 316 ? -3.855 5.714 18.261 1.00 85.56 316 VAL A O 1
ATOM 2457 N N . HIS A 1 317 ? -2.727 4.034 19.231 1.00 90.69 317 HIS A N 1
ATOM 2458 C CA . HIS A 1 317 ? -3.517 2.939 18.665 1.00 90.69 317 HIS A CA 1
ATOM 2459 C C . HIS A 1 317 ? -5.004 3.039 19.016 1.00 90.69 317 HIS A C 1
ATOM 2461 O O . HIS A 1 317 ? -5.842 2.979 18.120 1.00 90.69 317 HIS A O 1
ATOM 2467 N N . VAL A 1 318 ? -5.327 3.268 20.293 1.00 89.25 318 VAL A N 1
ATOM 2468 C CA . VAL A 1 318 ? -6.705 3.468 20.764 1.00 89.25 318 VAL A CA 1
ATOM 2469 C C . VAL A 1 318 ? -7.328 4.660 20.042 1.00 89.25 318 VAL A C 1
ATOM 2471 O O . VAL A 1 318 ? -8.437 4.559 19.532 1.00 89.25 318 VAL A O 1
ATOM 2474 N N . ARG A 1 319 ? -6.602 5.781 19.923 1.00 86.88 319 ARG A N 1
ATOM 2475 C CA . ARG A 1 319 ? -7.105 6.962 19.210 1.00 86.88 319 ARG A CA 1
ATOM 2476 C C . ARG A 1 319 ? -7.364 6.673 17.734 1.00 86.88 319 ARG A C 1
ATOM 2478 O O . ARG A 1 319 ? -8.441 6.992 17.251 1.00 86.88 319 ARG A O 1
ATOM 2485 N N . THR A 1 320 ? -6.409 6.058 17.040 1.00 87.62 320 THR A N 1
ATOM 2486 C CA . THR A 1 320 ? -6.546 5.688 15.625 1.00 87.62 320 THR A CA 1
ATOM 2487 C C . THR A 1 320 ? -7.736 4.764 15.406 1.00 87.62 320 THR A C 1
ATOM 2489 O O . THR A 1 320 ? -8.469 4.941 14.439 1.00 87.62 320 THR A O 1
ATOM 2492 N N . TRP A 1 321 ? -7.962 3.808 16.308 1.00 90.19 321 TRP A N 1
ATOM 2493 C CA . TRP A 1 321 ? -9.129 2.940 16.242 1.00 90.19 321 TRP A CA 1
ATOM 2494 C C . TRP A 1 321 ? -10.428 3.727 16.469 1.00 90.19 321 TRP A C 1
ATOM 2496 O O . TRP A 1 321 ? -11.348 3.621 15.659 1.00 90.19 321 TRP A O 1
ATOM 2506 N N . LEU A 1 322 ? -10.502 4.570 17.506 1.00 88.25 322 LEU A N 1
ATOM 2507 C CA . LEU A 1 322 ? -11.680 5.395 17.809 1.00 88.25 322 LEU A CA 1
ATOM 2508 C C . LEU A 1 322 ? -12.020 6.391 16.686 1.00 88.25 322 LEU A C 1
ATOM 2510 O O . LEU A 1 322 ? -13.188 6.573 16.372 1.00 88.25 322 LEU A O 1
ATOM 2514 N N . GLU A 1 323 ? -11.028 6.982 16.018 1.00 83.88 323 GLU A N 1
ATOM 2515 C CA . GLU A 1 323 ? -11.228 7.920 14.897 1.00 83.88 323 GLU A CA 1
ATOM 2516 C C . GLU A 1 323 ? -11.968 7.303 13.690 1.00 83.88 323 GLU A C 1
ATOM 2518 O O . GLU A 1 323 ? -12.415 8.035 12.809 1.00 83.88 323 GLU A O 1
ATOM 2523 N N . ARG A 1 324 ? -12.110 5.970 13.635 1.00 86.00 324 ARG A N 1
ATOM 2524 C CA . ARG A 1 324 ? -12.882 5.251 12.605 1.00 86.00 324 ARG A CA 1
ATOM 2525 C C . ARG A 1 324 ? -14.324 4.935 13.020 1.00 86.00 324 ARG A C 1
ATOM 2527 O O . ARG A 1 324 ? -15.015 4.235 12.283 1.00 86.00 324 ARG A O 1
ATOM 2534 N N . GLY A 1 325 ? -14.766 5.369 14.195 1.00 86.88 325 GLY A N 1
ATOM 2535 C CA . GLY A 1 325 ? -16.150 5.186 14.612 1.00 86.88 325 GLY A CA 1
ATOM 2536 C C . GLY A 1 325 ? -17.075 6.186 13.925 1.00 86.88 325 GLY A C 1
ATOM 2537 O O . GLY A 1 325 ? -16.699 7.340 13.728 1.00 86.88 325 GLY A O 1
ATOM 2538 N N . ALA A 1 326 ? -18.264 5.725 13.552 1.00 84.81 326 ALA A N 1
ATOM 2539 C CA . ALA A 1 326 ? -19.320 6.541 12.962 1.00 84.81 326 ALA A CA 1
ATOM 2540 C C . ALA A 1 326 ? -20.589 6.436 13.811 1.00 84.81 326 ALA A C 1
ATOM 2542 O O . ALA A 1 326 ? -20.940 5.332 14.238 1.00 84.81 326 ALA A O 1
ATOM 2543 N N . ALA A 1 327 ? -21.276 7.553 14.041 1.00 82.00 327 ALA A N 1
ATOM 2544 C CA . ALA A 1 327 ? -22.620 7.518 14.612 1.00 82.00 327 ALA A CA 1
ATOM 2545 C C . ALA A 1 327 ? -23.642 7.031 13.568 1.00 82.00 327 ALA A C 1
ATOM 2547 O O . ALA A 1 327 ? -23.379 7.027 12.359 1.00 82.00 327 ALA A O 1
ATOM 2548 N N . ASP A 1 328 ? -24.822 6.610 14.021 1.00 76.44 328 ASP A N 1
ATOM 2549 C CA . ASP A 1 328 ? -25.890 6.216 13.105 1.00 76.44 328 ASP A CA 1
ATOM 2550 C C . ASP A 1 328 ? -26.302 7.379 12.186 1.00 76.44 328 ASP A C 1
ATOM 2552 O O . ASP A 1 328 ? -26.534 8.507 12.615 1.00 76.44 328 ASP A O 1
ATOM 2556 N N . GLY A 1 329 ? -26.377 7.092 10.885 1.00 71.06 329 GLY A N 1
ATOM 2557 C CA . GLY A 1 329 ? -26.677 8.088 9.854 1.00 71.06 329 GLY A CA 1
ATOM 2558 C C . GLY A 1 329 ? -25.479 8.925 9.396 1.00 71.06 329 GLY A C 1
ATOM 2559 O O . GLY A 1 329 ? -25.616 9.645 8.412 1.00 71.06 329 GLY A O 1
ATOM 2560 N N . GLU A 1 330 ? -24.301 8.813 10.018 1.00 77.56 330 GLU A N 1
ATOM 2561 C CA . GLU A 1 330 ? -23.087 9.459 9.510 1.00 77.56 330 GLU A CA 1
ATOM 2562 C C . GLU A 1 330 ? -22.482 8.671 8.340 1.00 77.56 330 GLU A C 1
ATOM 2564 O O . GLU A 1 330 ? -22.370 7.443 8.373 1.00 77.56 330 GLU A O 1
ATOM 2569 N N . ASN A 1 331 ? -22.032 9.390 7.308 1.00 78.56 331 ASN A N 1
ATOM 2570 C CA . ASN A 1 331 ? -21.191 8.826 6.259 1.00 78.56 331 ASN A CA 1
ATOM 2571 C C . ASN A 1 331 ? -19.778 9.393 6.392 1.00 78.56 331 ASN A C 1
ATOM 2573 O O . ASN A 1 331 ? -19.575 10.606 6.349 1.00 78.56 331 ASN A O 1
ATOM 2577 N N . ILE A 1 332 ? -18.803 8.505 6.574 1.00 82.75 332 ILE A N 1
ATOM 2578 C CA . ILE A 1 332 ? -17.412 8.865 6.832 1.00 82.75 332 ILE A CA 1
ATOM 2579 C C . ILE A 1 332 ? -16.525 8.200 5.779 1.00 82.75 332 ILE A C 1
ATOM 2581 O O . ILE A 1 332 ? -16.603 6.995 5.540 1.00 82.75 332 ILE A O 1
ATOM 2585 N N . GLY A 1 333 ? -15.647 8.989 5.164 1.00 81.62 333 GLY A N 1
ATOM 2586 C CA . GLY A 1 333 ? -14.741 8.549 4.113 1.00 81.62 333 GLY A CA 1
ATOM 2587 C C . GLY A 1 333 ? -13.785 7.460 4.582 1.00 81.62 333 GLY A C 1
ATOM 2588 O O . GLY A 1 333 ? -13.105 7.599 5.601 1.00 81.62 333 GLY A O 1
ATOM 2589 N N . ALA A 1 334 ? -13.685 6.380 3.812 1.00 81.00 334 ALA A N 1
ATOM 2590 C CA . ALA A 1 334 ? -12.744 5.290 4.052 1.00 81.00 334 ALA A CA 1
ATOM 2591 C C . ALA A 1 334 ? -11.378 5.537 3.383 1.00 81.00 334 ALA A C 1
ATOM 2593 O O . ALA A 1 334 ? -11.260 6.344 2.466 1.00 81.00 334 ALA A O 1
ATOM 2594 N N . GLY A 1 335 ? -10.345 4.809 3.825 1.00 81.25 335 GLY A N 1
ATOM 2595 C CA . GLY A 1 335 ? -9.016 4.804 3.198 1.00 81.25 335 GLY A CA 1
ATOM 2596 C C . GLY A 1 335 ? -7.902 5.435 4.038 1.00 81.25 335 GLY A C 1
ATOM 2597 O O . GLY A 1 335 ? -8.162 6.070 5.058 1.00 81.25 335 GLY A O 1
ATOM 2598 N N . HIS A 1 336 ? -6.660 5.236 3.594 1.00 84.94 336 HIS A N 1
ATOM 2599 C CA . HIS A 1 336 ? -5.445 5.698 4.272 1.00 84.94 336 HIS A CA 1
ATOM 2600 C C . HIS A 1 336 ? -5.199 7.198 4.052 1.00 84.94 336 HIS A C 1
ATOM 2602 O O . HIS A 1 336 ? -5.176 7.668 2.910 1.00 84.94 336 HIS A O 1
ATOM 2608 N N . ILE A 1 337 ? -4.955 7.931 5.138 1.00 86.75 337 ILE A N 1
ATOM 2609 C CA . ILE A 1 337 ? -4.605 9.348 5.127 1.00 86.75 337 ILE A CA 1
ATOM 2610 C C . ILE A 1 337 ? -3.095 9.486 4.942 1.00 86.75 337 ILE A C 1
ATOM 2612 O O . ILE A 1 337 ? -2.292 9.171 5.823 1.00 86.75 337 ILE A O 1
ATOM 2616 N N . ARG A 1 338 ? -2.696 10.031 3.792 1.00 89.81 338 ARG A N 1
ATOM 2617 C CA . ARG A 1 338 ? -1.287 10.262 3.467 1.00 89.81 338 ARG A CA 1
ATOM 2618 C C . ARG A 1 338 ? -0.832 11.589 4.053 1.00 89.81 338 ARG A C 1
ATOM 2620 O O . ARG A 1 338 ? -1.314 12.653 3.669 1.00 89.81 338 ARG A O 1
ATOM 2627 N N . TRP A 1 339 ? 0.136 11.533 4.959 1.00 89.38 339 TRP A N 1
ATOM 2628 C CA . TRP A 1 339 ? 0.728 12.715 5.581 1.00 89.38 339 TRP A CA 1
ATOM 2629 C C . TRP A 1 339 ? 1.960 13.177 4.806 1.00 89.38 339 TRP A C 1
ATOM 2631 O O . TRP A 1 339 ? 2.837 12.381 4.484 1.00 89.38 339 TRP A O 1
ATOM 2641 N N . SER A 1 340 ? 2.060 14.477 4.542 1.00 87.56 340 SER A N 1
ATOM 2642 C CA . SER A 1 340 ? 3.222 15.088 3.896 1.00 87.56 340 SER A CA 1
ATOM 2643 C C . SER A 1 340 ? 3.587 16.417 4.555 1.00 87.56 340 SER A C 1
ATOM 2645 O O . SER A 1 340 ? 2.749 17.121 5.123 1.00 87.56 340 SER A O 1
ATOM 2647 N N . LYS A 1 341 ? 4.875 16.759 4.510 1.00 80.69 341 LYS A N 1
ATOM 2648 C CA . LYS A 1 341 ? 5.390 18.048 4.980 1.00 80.69 341 LYS A CA 1
ATOM 2649 C C . LYS A 1 341 ? 5.624 18.930 3.758 1.00 80.69 341 LYS A C 1
ATOM 2651 O O . LYS A 1 341 ? 6.404 18.561 2.888 1.00 80.69 341 LYS A O 1
ATOM 2656 N N . ALA A 1 342 ? 4.954 20.074 3.687 1.00 65.69 342 ALA A N 1
ATOM 2657 C CA . ALA A 1 342 ? 5.142 21.057 2.625 1.00 65.69 342 ALA A CA 1
ATOM 2658 C C . ALA A 1 342 ? 5.856 22.302 3.171 1.00 65.69 342 ALA A C 1
ATOM 2660 O O . ALA A 1 342 ? 5.841 22.560 4.376 1.00 65.69 342 ALA A O 1
ATOM 2661 N N . ALA A 1 343 ? 6.436 23.117 2.284 1.00 57.09 343 ALA A N 1
ATOM 2662 C CA . ALA A 1 343 ? 7.121 24.362 2.655 1.00 57.09 343 ALA A CA 1
ATOM 2663 C C . ALA A 1 343 ? 6.238 25.334 3.471 1.00 57.09 343 ALA A C 1
ATOM 2665 O O . ALA A 1 343 ? 6.756 26.147 4.228 1.00 57.09 343 ALA A O 1
ATOM 2666 N N . LYS A 1 344 ? 4.906 25.226 3.344 1.00 62.94 344 LYS A N 1
ATOM 2667 C CA . LYS A 1 344 ? 3.911 26.068 4.029 1.00 62.94 344 LYS A CA 1
ATOM 2668 C C . LYS A 1 344 ? 3.208 25.397 5.220 1.00 62.94 344 LYS A C 1
ATOM 2670 O O . LYS A 1 344 ? 2.279 25.986 5.755 1.00 62.94 344 LYS A O 1
ATOM 2675 N N . GLY A 1 345 ? 3.619 24.198 5.645 1.00 78.12 345 GLY A N 1
ATOM 2676 C CA . GLY A 1 345 ? 3.023 23.518 6.803 1.00 78.12 345 GLY A CA 1
ATOM 2677 C C . GLY A 1 345 ? 2.719 22.035 6.586 1.00 78.12 345 GLY A C 1
ATOM 2678 O O . GLY A 1 345 ? 3.221 21.399 5.656 1.00 78.12 345 GLY A O 1
ATOM 2679 N N . LEU A 1 346 ? 1.918 21.467 7.492 1.00 87.19 346 LEU A N 1
ATOM 2680 C CA . LEU A 1 346 ? 1.477 20.073 7.421 1.00 87.19 346 LEU A CA 1
ATOM 2681 C C . LEU A 1 346 ? 0.361 19.924 6.377 1.00 87.19 346 LEU A C 1
ATOM 2683 O O . LEU A 1 346 ? -0.578 20.722 6.351 1.00 87.19 346 LEU A O 1
ATOM 2687 N N . ARG A 1 347 ? 0.457 18.885 5.545 1.00 91.12 347 ARG A N 1
ATOM 2688 C CA . ARG A 1 347 ? -0.555 18.502 4.558 1.00 91.12 347 ARG A CA 1
ATOM 2689 C C . ARG A 1 347 ? -0.973 17.052 4.797 1.00 91.12 347 ARG A C 1
ATOM 2691 O O . ARG A 1 347 ? -0.135 16.202 5.097 1.00 91.12 347 ARG A O 1
ATOM 2698 N N . ALA A 1 348 ? -2.259 16.776 4.647 1.00 92.06 348 ALA A N 1
ATOM 2699 C CA . ALA A 1 348 ? -2.815 15.430 4.704 1.00 92.06 348 ALA A CA 1
ATOM 2700 C C . ALA A 1 348 ? -3.750 15.225 3.514 1.00 92.06 348 ALA A C 1
ATOM 2702 O O . ALA A 1 348 ? -4.447 16.165 3.136 1.00 92.06 348 ALA A O 1
ATOM 2703 N N . SER A 1 349 ? -3.772 14.037 2.918 1.00 92.31 349 SER A N 1
ATOM 2704 C CA . SER A 1 349 ? -4.699 13.728 1.828 1.00 92.31 349 SER A CA 1
ATOM 2705 C C . SER A 1 349 ? -5.431 12.409 2.029 1.00 92.31 349 SER A C 1
ATOM 2707 O O . SER A 1 349 ? -4.866 11.446 2.545 1.00 92.31 349 SER A O 1
ATOM 2709 N N . LEU A 1 350 ? -6.692 12.387 1.599 1.00 90.06 350 LEU A N 1
ATOM 2710 C CA . LEU A 1 350 ? -7.569 11.222 1.575 1.00 90.06 350 LEU A CA 1
ATOM 2711 C C . LEU A 1 350 ? -8.351 11.245 0.259 1.00 90.06 350 LEU A C 1
ATOM 2713 O O . LEU A 1 350 ? -9.175 12.133 0.047 1.00 90.06 350 LEU A O 1
ATOM 2717 N N . GLY A 1 351 ? -8.074 10.290 -0.631 1.00 88.31 351 GLY A N 1
ATOM 2718 C CA . GLY A 1 351 ? -8.637 10.305 -1.983 1.00 88.31 351 GLY A CA 1
ATOM 2719 C C . GLY A 1 351 ? -8.253 11.583 -2.735 1.00 88.31 351 GLY A C 1
ATOM 2720 O O . GLY A 1 351 ? -7.071 11.919 -2.825 1.00 88.31 351 GLY A O 1
ATOM 2721 N N . GLU A 1 352 ? -9.255 12.292 -3.254 1.00 90.25 352 GLU A N 1
ATOM 2722 C CA . GLU A 1 352 ? -9.090 13.574 -3.951 1.00 90.25 352 GLU A CA 1
ATOM 2723 C C . GLU A 1 352 ? -8.926 14.777 -3.008 1.00 90.25 352 GLU A C 1
ATOM 2725 O O . GLU A 1 352 ? -8.440 15.831 -3.421 1.00 90.25 352 GLU A O 1
ATOM 2730 N N . PHE A 1 353 ? -9.276 14.623 -1.728 1.00 94.00 353 PHE A N 1
ATOM 2731 C CA . PHE A 1 353 ? -9.260 15.719 -0.770 1.00 94.00 353 PHE A CA 1
ATOM 2732 C C . PHE A 1 353 ? -7.888 15.903 -0.145 1.00 94.00 353 PHE A C 1
ATOM 2734 O O . PHE A 1 353 ? -7.202 14.956 0.251 1.00 94.00 353 PHE A O 1
ATOM 2741 N N . THR A 1 354 ? -7.510 17.163 0.016 1.00 95.12 354 THR A N 1
ATOM 2742 C CA . THR A 1 354 ? -6.305 17.569 0.725 1.00 95.12 354 THR A CA 1
ATOM 2743 C C . THR A 1 354 ? -6.653 18.550 1.835 1.00 95.12 354 THR A C 1
ATOM 2745 O O . THR A 1 354 ? -7.105 19.650 1.553 1.00 95.12 354 THR A O 1
ATOM 2748 N N . ALA A 1 355 ? -6.311 18.239 3.082 1.00 94.38 355 ALA A N 1
ATOM 2749 C CA . ALA A 1 355 ? -6.297 19.216 4.163 1.00 94.38 355 ALA A CA 1
ATOM 2750 C C . ALA A 1 355 ? -4.930 19.915 4.236 1.00 94.38 355 ALA A C 1
ATOM 2752 O O . ALA A 1 355 ? -3.880 19.260 4.210 1.00 94.38 355 ALA A O 1
ATOM 2753 N N . VAL A 1 356 ? -4.937 21.242 4.364 1.00 93.44 356 VAL A N 1
ATOM 2754 C CA . VAL A 1 356 ? -3.739 22.071 4.559 1.00 93.44 356 VAL A CA 1
ATOM 2755 C C . VAL A 1 356 ? -3.867 22.951 5.800 1.00 93.44 356 VAL A C 1
ATOM 2757 O O . VAL A 1 356 ? -4.902 23.576 6.022 1.00 93.44 356 VAL A O 1
ATOM 2760 N N . ASP A 1 357 ? -2.797 23.020 6.592 1.00 90.38 357 ASP A N 1
ATOM 2761 C CA . ASP A 1 357 ? -2.660 23.983 7.692 1.00 90.38 357 ASP A CA 1
ATOM 2762 C C . ASP A 1 357 ? -2.506 25.411 7.135 1.00 90.38 357 ASP A C 1
ATOM 2764 O O . ASP A 1 357 ? -1.648 25.659 6.282 1.00 90.38 357 ASP A O 1
ATOM 2768 N N . ARG A 1 358 ? -3.331 26.354 7.604 1.00 88.19 358 ARG A N 1
ATOM 2769 C CA . ARG A 1 358 ? -3.252 27.785 7.253 1.00 88.19 358 ARG A CA 1
ATOM 2770 C C . ARG A 1 358 ? -2.648 28.637 8.367 1.00 88.19 358 ARG A C 1
ATOM 2772 O O . ARG A 1 358 ? -2.507 29.846 8.196 1.00 88.19 358 ARG A O 1
ATOM 2779 N N . GLY A 1 359 ? -2.231 28.016 9.467 1.00 82.56 359 GLY A N 1
ATOM 2780 C CA . GLY A 1 359 ? -1.590 28.683 10.590 1.00 82.56 359 GLY A CA 1
ATOM 2781 C C . GLY A 1 359 ? -2.579 29.280 11.590 1.00 82.56 359 GLY A C 1
ATOM 2782 O O . GLY A 1 359 ? -3.760 28.936 11.625 1.00 82.56 359 GLY A O 1
ATOM 2783 N N . SER A 1 360 ? -2.054 30.139 12.468 1.00 81.94 360 SER A N 1
ATOM 2784 C CA . SER A 1 360 ? -2.836 30.807 13.513 1.00 81.94 360 SER A CA 1
ATOM 2785 C C . SER A 1 360 ? -3.545 32.040 12.957 1.00 81.94 360 SER A C 1
ATOM 2787 O O . SER A 1 360 ? -2.916 32.930 12.390 1.00 81.94 360 SER A O 1
ATOM 2789 N N . LEU A 1 361 ? -4.843 32.121 13.210 1.00 79.06 361 LEU A N 1
ATOM 2790 C CA . LEU A 1 361 ? -5.654 33.329 13.173 1.00 79.06 361 LEU A CA 1
ATOM 2791 C C . LEU A 1 361 ? -5.469 34.143 14.470 1.00 79.06 361 LEU A C 1
ATOM 2793 O O . LEU A 1 361 ? -4.794 33.726 15.419 1.00 79.06 361 LEU A O 1
ATOM 2797 N N . HIS A 1 362 ? -6.091 35.323 14.516 1.00 64.44 362 HIS A N 1
ATOM 2798 C CA . HIS A 1 362 ? -6.117 36.182 15.699 1.00 64.44 362 HIS A CA 1
ATOM 2799 C C . HIS A 1 362 ? -6.766 35.450 16.897 1.00 64.44 362 HIS A C 1
ATOM 2801 O O . HIS A 1 362 ? -7.785 34.781 16.732 1.00 64.44 362 HIS A O 1
ATOM 2807 N N . ARG A 1 363 ? -6.185 35.595 18.102 1.00 68.62 363 ARG A N 1
ATOM 2808 C CA . ARG A 1 363 ? -6.580 34.932 19.374 1.00 68.62 363 ARG A CA 1
ATOM 2809 C C . ARG A 1 363 ? -6.242 33.434 19.523 1.00 68.62 363 ARG A C 1
ATOM 2811 O O . ARG A 1 363 ? -6.912 32.737 20.276 1.00 68.62 363 ARG A O 1
ATOM 2818 N N . GLY A 1 364 ? -5.206 32.930 18.847 1.00 69.12 364 GLY A N 1
ATOM 2819 C CA . GLY A 1 364 ? -4.707 31.559 19.068 1.00 69.12 364 GLY A CA 1
ATOM 2820 C C . GLY A 1 364 ? -5.585 30.453 18.474 1.00 69.12 364 GLY A C 1
ATOM 2821 O O . GLY A 1 364 ? -5.389 29.279 18.764 1.00 69.12 364 GLY A O 1
ATOM 2822 N N . CYS A 1 365 ? -6.546 30.814 17.625 1.00 83.12 365 CYS A N 1
ATOM 2823 C CA . CYS A 1 365 ? -7.317 29.863 16.840 1.00 83.12 365 CYS A CA 1
ATOM 2824 C C . CYS A 1 365 ? -6.540 29.502 15.571 1.00 83.12 365 CYS A C 1
ATOM 2826 O O . CYS A 1 365 ? -6.024 30.382 14.898 1.00 83.12 365 CYS A O 1
ATOM 2828 N N . HIS A 1 366 ? -6.455 28.225 15.230 1.00 88.88 366 HIS A N 1
ATOM 2829 C CA . HIS A 1 366 ? -5.859 27.724 13.999 1.00 88.88 366 HIS A CA 1
ATOM 2830 C C . HIS A 1 366 ? -6.938 27.409 12.968 1.00 88.88 366 HIS A C 1
ATOM 2832 O O . HIS A 1 366 ? -8.067 27.076 13.332 1.00 88.88 366 HIS A O 1
ATOM 2838 N N . GLU A 1 367 ? -6.588 27.485 11.687 1.00 92.06 367 GLU A N 1
ATOM 2839 C CA . GLU A 1 367 ? -7.499 27.162 10.590 1.00 92.06 367 GLU A CA 1
ATOM 2840 C C . GLU A 1 367 ? -6.866 26.143 9.640 1.00 92.06 367 GLU A C 1
ATOM 2842 O O . GLU A 1 367 ? -5.686 26.239 9.297 1.00 92.06 367 GLU A O 1
ATOM 2847 N N . ILE A 1 368 ? -7.662 25.169 9.203 1.00 94.19 368 ILE A N 1
ATOM 2848 C CA . ILE A 1 368 ? -7.322 24.271 8.099 1.00 94.19 368 ILE A CA 1
ATOM 2849 C C . ILE A 1 368 ? -8.301 24.467 6.949 1.00 94.19 368 ILE A C 1
ATOM 2851 O O . ILE A 1 368 ? -9.486 24.727 7.173 1.00 94.19 368 ILE A O 1
ATOM 2855 N N . HIS A 1 369 ? -7.809 24.320 5.720 1.00 94.56 369 HIS A N 1
ATOM 2856 C CA . HIS A 1 369 ? -8.643 24.309 4.516 1.00 94.56 369 HIS A CA 1
ATOM 2857 C C . HIS A 1 369 ? -8.621 22.920 3.885 1.00 94.56 369 HIS A C 1
ATOM 2859 O O . HIS A 1 369 ? -7.551 22.317 3.780 1.00 94.56 369 HIS A O 1
ATOM 2865 N N . VAL A 1 370 ? -9.783 22.436 3.452 1.00 95.88 370 VAL A N 1
ATOM 2866 C CA . VAL A 1 370 ? -9.908 21.239 2.614 1.00 95.88 370 VAL A CA 1
ATOM 2867 C C . VAL A 1 370 ? -9.978 21.664 1.152 1.00 95.88 370 VAL A C 1
ATOM 2869 O O . VAL A 1 370 ? -10.785 22.516 0.785 1.00 95.88 370 VAL A O 1
ATOM 2872 N N . LEU A 1 371 ? -9.095 21.093 0.340 1.00 95.00 371 LEU A N 1
ATOM 2873 C CA . LEU A 1 371 ? -8.879 21.432 -1.058 1.00 95.00 371 LEU A CA 1
ATOM 2874 C C . LEU A 1 371 ? -9.159 20.236 -1.970 1.00 95.00 371 LEU A C 1
ATOM 2876 O O . LEU A 1 371 ? -8.911 19.091 -1.580 1.00 95.00 371 LEU A O 1
ATOM 2880 N N . LEU A 1 372 ? -9.598 20.533 -3.190 1.00 93.75 372 LEU A N 1
ATOM 2881 C CA . LEU A 1 372 ? -9.725 19.603 -4.311 1.00 93.75 372 LEU A CA 1
ATOM 2882 C C . LEU A 1 372 ? -8.385 19.442 -5.066 1.00 93.75 372 LEU A C 1
ATOM 2884 O O . LEU A 1 372 ? -7.429 20.183 -4.795 1.00 93.75 372 LEU A O 1
ATOM 2888 N N . PRO A 1 373 ? -8.271 18.482 -6.010 1.00 89.56 373 PRO A N 1
ATOM 2889 C CA . PRO A 1 373 ? -7.030 18.238 -6.754 1.00 89.56 373 PRO A CA 1
ATOM 2890 C C . PRO A 1 373 ? -6.505 19.447 -7.540 1.00 89.56 373 PRO A C 1
ATOM 2892 O O . PRO A 1 373 ? -5.294 19.589 -7.704 1.00 89.56 373 PRO A O 1
ATOM 2895 N N . ASP A 1 374 ? -7.399 20.328 -7.987 1.00 89.50 374 ASP A N 1
ATOM 2896 C CA . ASP A 1 374 ? -7.086 21.581 -8.688 1.00 89.50 374 ASP A CA 1
ATOM 2897 C C . ASP A 1 374 ? -6.599 22.708 -7.750 1.00 89.50 374 ASP A C 1
ATOM 2899 O O . ASP A 1 374 ? -6.211 23.784 -8.205 1.00 89.50 374 ASP A O 1
ATOM 2903 N N . GLY A 1 375 ? -6.581 22.461 -6.435 1.00 88.31 375 GLY A N 1
ATOM 2904 C CA . GLY A 1 375 ? -6.171 23.417 -5.410 1.00 88.31 375 GLY A CA 1
ATOM 2905 C C . GLY A 1 375 ? -7.270 24.383 -4.964 1.00 88.31 375 GLY A C 1
ATOM 2906 O O . GLY A 1 375 ? -7.001 25.227 -4.104 1.00 88.31 375 GLY A O 1
ATOM 2907 N N . THR A 1 376 ? -8.487 24.265 -5.500 1.00 92.81 376 THR A N 1
ATOM 2908 C CA . THR A 1 376 ? -9.649 25.035 -5.042 1.00 92.81 376 THR A CA 1
ATOM 2909 C C . THR A 1 376 ? -10.147 24.519 -3.695 1.00 92.81 376 THR A C 1
ATOM 2911 O O . THR A 1 376 ? -9.856 23.393 -3.292 1.00 92.81 376 THR A O 1
ATOM 2914 N N . ILE A 1 377 ? -10.861 25.366 -2.953 1.00 93.38 377 ILE A N 1
ATOM 2915 C CA . ILE A 1 377 ? -11.480 24.968 -1.686 1.00 93.38 377 ILE A CA 1
ATOM 2916 C C . ILE A 1 377 ? -12.664 24.055 -2.009 1.00 93.38 377 ILE A C 1
ATOM 2918 O O . ILE A 1 377 ? -13.434 24.359 -2.914 1.00 93.38 377 ILE A O 1
ATOM 2922 N N . ALA A 1 378 ? -12.797 22.949 -1.273 1.00 92.25 378 ALA A N 1
ATOM 2923 C CA . ALA A 1 378 ? -13.872 21.974 -1.443 1.00 92.25 378 ALA A CA 1
ATOM 2924 C C . ALA A 1 378 ? -15.220 22.541 -0.952 1.00 92.25 378 ALA A C 1
ATOM 2926 O O . ALA A 1 378 ? -15.734 22.160 0.095 1.00 92.25 378 ALA A O 1
ATOM 2927 N N . GLU A 1 379 ? -15.760 23.516 -1.673 1.00 90.56 379 GLU A N 1
ATOM 2928 C CA . GLU A 1 379 ? -17.107 24.046 -1.460 1.00 90.56 379 GLU A CA 1
ATOM 2929 C C . GLU A 1 379 ? -18.146 23.075 -2.072 1.00 90.56 379 GLU A C 1
ATOM 2931 O O . GLU A 1 379 ? -17.793 22.160 -2.819 1.00 90.56 379 GLU A O 1
ATOM 2936 N N . ASP A 1 380 ? -19.418 23.214 -1.690 1.00 89.44 380 ASP A N 1
ATOM 2937 C CA . ASP A 1 380 ? -20.551 22.424 -2.214 1.00 89.44 380 ASP A CA 1
ATOM 2938 C C . ASP A 1 380 ? -20.595 20.928 -1.849 1.00 89.44 380 ASP A C 1
ATOM 2940 O O . ASP A 1 380 ? -21.216 20.126 -2.548 1.00 89.44 380 ASP A O 1
ATOM 2944 N N . PHE A 1 381 ? -19.991 20.525 -0.730 1.00 90.75 381 PHE A N 1
ATOM 2945 C CA . PHE A 1 381 ? -20.183 19.182 -0.169 1.00 90.75 381 PHE A CA 1
ATOM 2946 C C . PHE A 1 381 ? -21.217 19.195 0.954 1.00 90.75 381 PHE A C 1
ATOM 2948 O O . PHE A 1 381 ? -21.240 20.110 1.779 1.00 90.75 381 PHE A O 1
ATOM 2955 N N . VAL A 1 382 ? -22.050 18.158 1.009 1.00 89.50 382 VAL A N 1
ATOM 2956 C CA . VAL A 1 382 ? -23.043 17.939 2.065 1.00 89.50 382 VAL A CA 1
ATOM 2957 C C . VAL A 1 382 ? -22.806 16.611 2.776 1.00 89.50 382 VAL A C 1
ATOM 2959 O O . VAL A 1 382 ? -22.279 15.665 2.187 1.00 89.50 382 VAL A O 1
ATOM 2962 N N . ASP A 1 383 ? -23.1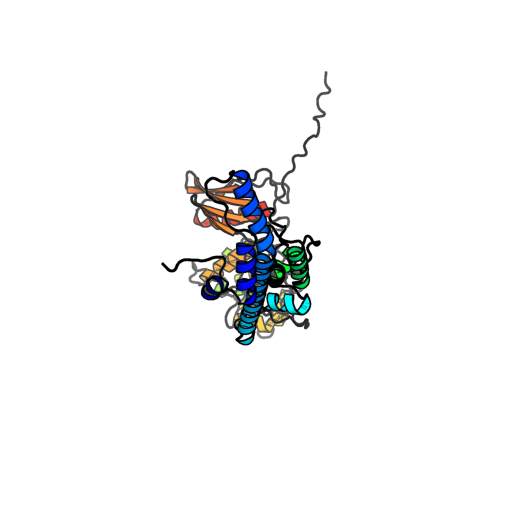75 16.544 4.052 1.00 86.06 383 ASP A N 1
ATOM 2963 C CA . ASP A 1 383 ? -23.176 15.296 4.810 1.00 86.06 383 ASP A CA 1
ATOM 2964 C C . ASP A 1 383 ? -24.346 14.383 4.397 1.00 86.06 383 ASP A C 1
ATOM 2966 O O . ASP A 1 383 ? -25.148 14.703 3.516 1.00 86.06 383 ASP A O 1
ATOM 2970 N N . ALA A 1 384 ? -24.446 13.215 5.033 1.00 82.06 384 ALA A N 1
ATOM 2971 C CA . ALA A 1 384 ? -25.509 12.249 4.765 1.00 82.06 384 ALA A CA 1
ATOM 2972 C C . ALA A 1 384 ? -26.927 12.785 5.053 1.00 82.06 384 ALA A C 1
ATOM 2974 O O . ALA A 1 384 ? -27.892 12.278 4.484 1.00 82.06 384 ALA A O 1
ATOM 2975 N N . ALA A 1 385 ? -27.058 13.818 5.892 1.00 82.69 385 ALA A N 1
ATOM 2976 C CA . ALA A 1 385 ? -28.318 14.498 6.181 1.00 82.69 385 ALA A CA 1
ATOM 2977 C C . ALA A 1 385 ? -28.586 15.686 5.232 1.00 82.69 385 ALA A C 1
ATOM 2979 O O . ALA A 1 385 ? -29.575 16.400 5.400 1.00 82.69 385 ALA A O 1
ATOM 2980 N N . GLY A 1 386 ? -27.720 15.918 4.240 1.00 82.94 386 GLY A N 1
ATOM 2981 C CA . GLY A 1 386 ? -27.834 17.026 3.294 1.00 82.94 386 GLY A CA 1
ATOM 2982 C C . GLY A 1 386 ? -27.370 18.374 3.854 1.00 82.94 386 GLY A C 1
ATOM 2983 O O . GLY A 1 386 ? -27.600 19.408 3.225 1.00 82.94 386 GLY A O 1
ATOM 2984 N N . LYS A 1 387 ? -26.713 18.404 5.019 1.00 87.75 387 LYS A N 1
ATOM 2985 C CA . LYS A 1 387 ? -26.209 19.645 5.611 1.00 87.75 387 LYS A CA 1
ATOM 2986 C C . LYS A 1 387 ? -24.857 20.022 4.992 1.00 87.75 387 LYS A C 1
ATOM 2988 O O . LYS A 1 387 ? -23.979 19.164 4.901 1.00 87.75 387 LYS A O 1
ATOM 2993 N N . PRO A 1 388 ? -24.635 21.299 4.627 1.00 89.88 388 PRO A N 1
ATOM 2994 C CA . PRO A 1 388 ? -23.355 21.748 4.089 1.00 89.88 388 PRO A CA 1
ATOM 2995 C C . PRO A 1 388 ? -22.180 21.467 5.031 1.00 89.88 388 PRO A C 1
ATOM 2997 O O . PRO A 1 388 ? -22.200 21.832 6.212 1.00 89.88 388 PRO A O 1
ATOM 3000 N N . ILE A 1 389 ? -21.131 20.865 4.480 1.00 91.69 389 ILE A N 1
ATOM 3001 C CA . ILE A 1 389 ? -19.863 20.613 5.155 1.00 91.69 389 ILE A CA 1
ATOM 3002 C C . ILE A 1 389 ? -18.977 21.847 4.978 1.00 91.69 389 ILE A C 1
ATOM 3004 O O . ILE A 1 389 ? -18.710 22.284 3.863 1.00 91.69 389 ILE A O 1
ATOM 3008 N N . ASN A 1 390 ? -18.486 22.415 6.081 1.00 93.12 390 ASN A N 1
ATOM 3009 C CA . ASN A 1 390 ? -17.606 23.581 6.023 1.00 93.12 390 ASN A CA 1
ATOM 3010 C C . ASN A 1 390 ? -16.153 23.167 5.684 1.00 93.12 390 ASN A C 1
ATOM 3012 O O . ASN A 1 390 ? -15.522 22.487 6.500 1.00 93.12 390 ASN A O 1
ATOM 3016 N N . PRO A 1 391 ? -15.571 23.621 4.554 1.00 93.69 391 PRO A N 1
ATOM 3017 C CA . PRO A 1 391 ? -14.190 23.299 4.184 1.00 93.69 391 PRO A CA 1
ATOM 3018 C C . PRO A 1 391 ? -13.133 24.097 4.953 1.00 93.69 391 PRO A C 1
ATOM 3020 O O . PRO A 1 391 ? -11.944 23.797 4.841 1.00 93.69 391 PRO A O 1
ATOM 3023 N N . ARG A 1 392 ? -13.534 25.117 5.725 1.00 94.19 392 ARG A N 1
ATOM 3024 C CA . ARG A 1 392 ? -12.654 25.963 6.544 1.00 94.19 392 ARG A CA 1
ATOM 3025 C C . ARG A 1 392 ? -12.893 25.657 8.022 1.00 94.19 392 ARG A C 1
ATOM 3027 O O . ARG A 1 392 ? -13.783 26.229 8.655 1.00 94.19 392 ARG A O 1
ATOM 3034 N N . VAL A 1 393 ? -12.106 24.738 8.578 1.00 92.81 393 VAL A N 1
ATOM 3035 C CA . VAL A 1 393 ? -12.280 24.271 9.961 1.00 92.81 393 VAL A CA 1
ATOM 3036 C C . VAL A 1 393 ? -11.370 25.056 10.895 1.00 92.81 393 VAL A C 1
ATOM 3038 O O . VAL A 1 393 ? -10.153 25.101 10.713 1.00 92.81 393 VAL A O 1
ATOM 3041 N N . ARG A 1 394 ? -11.975 25.661 11.919 1.00 92.38 394 ARG A N 1
ATOM 3042 C CA . ARG A 1 394 ? -11.296 26.444 12.954 1.00 92.38 394 ARG A CA 1
ATOM 3043 C C . ARG A 1 394 ? -11.219 25.665 14.256 1.00 92.38 394 ARG A C 1
ATOM 3045 O O . ARG A 1 394 ? -12.210 25.080 14.682 1.00 92.38 394 ARG A O 1
ATOM 3052 N N . PHE A 1 395 ? -10.061 25.687 14.905 1.00 88.69 395 PHE A N 1
ATOM 3053 C CA . PHE A 1 395 ? -9.813 24.922 16.126 1.00 88.69 395 PHE A CA 1
ATOM 3054 C C . PHE A 1 395 ? -8.853 25.661 17.076 1.00 88.69 395 PHE A C 1
ATOM 3056 O O . PHE A 1 395 ? -8.100 26.527 16.640 1.00 88.69 395 PHE A O 1
ATOM 3063 N N . PRO A 1 396 ? -8.878 25.385 18.391 1.00 82.88 396 PRO A N 1
ATOM 3064 C CA . PRO A 1 396 ? -8.269 26.276 19.386 1.00 82.88 396 PRO A CA 1
ATOM 3065 C C . PRO A 1 396 ? -6.775 26.047 19.653 1.00 82.88 396 PRO A C 1
ATOM 3067 O O . PRO A 1 396 ? -6.146 26.884 20.283 1.00 82.88 396 PRO A O 1
ATOM 3070 N N . ASN A 1 397 ? -6.195 24.906 19.267 1.00 82.94 397 ASN A N 1
ATOM 3071 C CA . ASN A 1 397 ? -4.798 24.590 19.590 1.00 82.94 397 ASN A CA 1
ATOM 3072 C C . ASN A 1 397 ? -4.152 23.745 18.491 1.00 82.94 397 ASN A C 1
ATOM 3074 O O . ASN A 1 397 ? -4.708 22.724 18.083 1.00 82.94 397 ASN A O 1
ATOM 3078 N N . ARG A 1 398 ? -2.934 24.116 18.083 1.00 83.75 398 ARG A N 1
ATOM 3079 C CA . ARG A 1 398 ? -2.093 23.371 17.139 1.00 83.75 398 ARG A CA 1
ATOM 3080 C C . ARG A 1 398 ? -1.902 21.895 17.495 1.00 83.75 398 ARG A C 1
ATOM 3082 O O . ARG A 1 398 ? -1.742 21.083 16.591 1.00 83.75 398 ARG A O 1
ATOM 3089 N N . SER A 1 399 ? -1.941 21.520 18.774 1.00 82.19 399 SER A N 1
ATOM 3090 C CA . SER A 1 399 ? -1.857 20.112 19.194 1.00 82.19 399 SER A CA 1
ATOM 3091 C C . SER A 1 399 ? -2.979 19.244 18.608 1.00 82.19 399 SER A C 1
ATOM 3093 O O . SER A 1 399 ? -2.777 18.048 18.398 1.00 82.19 399 SER A O 1
ATOM 3095 N N . LYS A 1 400 ? -4.130 19.846 18.272 1.00 84.44 400 LYS A N 1
ATOM 3096 C CA . LYS A 1 400 ? -5.259 19.181 17.611 1.00 84.44 400 LYS A CA 1
ATOM 3097 C C . LYS A 1 400 ? -5.169 19.176 16.084 1.00 84.44 400 LYS A C 1
ATOM 3099 O O . LYS A 1 400 ? -5.998 18.536 15.456 1.00 84.44 400 LYS A O 1
ATOM 3104 N N . LEU A 1 401 ? -4.160 19.808 15.476 1.00 87.81 401 LEU A N 1
ATOM 3105 C CA . LEU A 1 401 ? -4.067 19.975 14.018 1.00 87.81 401 LEU A CA 1
ATOM 3106 C C . LEU A 1 401 ? -4.253 18.655 13.259 1.00 87.81 401 LEU A C 1
ATOM 3108 O O . LEU A 1 401 ? -5.078 18.578 12.358 1.00 87.81 401 LEU A O 1
ATOM 3112 N N . ARG A 1 402 ? -3.526 17.598 13.642 1.00 88.00 402 ARG A N 1
ATOM 3113 C CA . ARG A 1 402 ? -3.649 16.289 12.977 1.00 88.00 402 ARG A CA 1
ATOM 3114 C C . ARG A 1 402 ? -5.043 15.684 13.131 1.00 88.00 402 ARG A C 1
ATOM 3116 O O . ARG A 1 402 ? -5.583 15.171 12.161 1.00 88.00 402 ARG A O 1
ATOM 3123 N N . TYR A 1 403 ? -5.611 15.777 14.328 1.00 85.62 403 TYR A N 1
ATOM 3124 C CA . TYR A 1 403 ? -6.950 15.273 14.615 1.00 85.62 403 TYR A CA 1
ATOM 3125 C C . TYR A 1 403 ? -8.006 16.002 13.772 1.00 85.62 403 TYR A C 1
ATOM 3127 O O . TYR A 1 403 ? -8.803 15.360 13.097 1.00 85.62 403 TYR A O 1
ATOM 3135 N N . GLU A 1 404 ? -7.958 17.334 13.723 1.00 90.31 404 GLU A N 1
ATOM 3136 C CA . GLU A 1 404 ? -8.921 18.133 12.957 1.00 90.31 404 GLU A CA 1
ATOM 3137 C C . GLU A 1 404 ? -8.758 17.939 11.443 1.00 90.31 404 GLU A C 1
ATOM 3139 O O . GLU A 1 404 ? -9.752 17.855 10.728 1.00 90.31 404 GLU A O 1
ATOM 3144 N N . MET A 1 405 ? -7.524 17.794 10.941 1.00 92.00 405 MET A N 1
ATOM 3145 C CA . MET A 1 405 ? -7.278 17.459 9.532 1.00 92.00 405 MET A CA 1
ATOM 3146 C C . MET A 1 405 ? -7.844 16.088 9.169 1.00 92.00 405 MET A C 1
ATOM 3148 O O . MET A 1 405 ? -8.496 15.959 8.136 1.00 92.00 405 MET A O 1
ATOM 3152 N N . ALA A 1 406 ? -7.617 15.074 10.009 1.00 89.62 406 ALA A N 1
ATOM 3153 C CA . ALA A 1 406 ? -8.156 13.739 9.786 1.00 89.62 406 ALA A CA 1
ATOM 3154 C C . ALA A 1 406 ? -9.688 13.756 9.824 1.00 89.62 406 ALA A C 1
ATOM 3156 O O . ALA A 1 406 ? -10.318 13.275 8.887 1.00 89.62 406 ALA A O 1
ATOM 3157 N N . LYS A 1 407 ? -10.282 14.391 10.840 1.00 88.25 407 LYS A N 1
ATOM 3158 C CA . LYS A 1 407 ? -11.734 14.560 10.968 1.00 88.25 407 LYS A CA 1
ATOM 3159 C C . LYS A 1 407 ? -12.340 15.254 9.745 1.00 88.25 407 LYS A C 1
ATOM 3161 O O . LYS A 1 407 ? -13.324 14.766 9.198 1.00 88.25 407 LYS A O 1
ATOM 3166 N N . ALA A 1 408 ? -11.742 16.355 9.288 1.00 91.62 408 ALA A N 1
ATOM 3167 C CA . ALA A 1 408 ? -12.212 17.076 8.110 1.00 91.62 408 ALA A CA 1
ATOM 3168 C C . ALA A 1 408 ? -12.121 16.209 6.845 1.00 91.62 408 ALA A C 1
ATOM 3170 O O . ALA A 1 408 ? -13.111 16.061 6.139 1.00 91.62 408 ALA A O 1
ATOM 3171 N N . LEU A 1 409 ? -10.973 15.573 6.586 1.00 92.25 409 LEU A N 1
ATOM 3172 C CA . LEU A 1 409 ? -10.797 14.686 5.430 1.00 92.25 409 LEU A CA 1
ATOM 3173 C C . LEU A 1 409 ? -11.802 13.537 5.420 1.00 92.25 409 LEU A C 1
ATOM 3175 O O . LEU A 1 409 ? -12.365 13.221 4.379 1.00 92.25 409 LEU A O 1
ATOM 3179 N N . ARG A 1 410 ? -12.035 12.926 6.580 1.00 89.19 410 ARG A N 1
ATOM 3180 C CA . ARG A 1 410 ? -13.003 11.846 6.765 1.00 89.19 410 ARG A CA 1
ATOM 3181 C C . ARG A 1 410 ? -14.430 12.320 6.484 1.00 89.19 410 ARG A C 1
ATOM 3183 O O . ARG A 1 410 ? -15.151 11.643 5.763 1.00 89.19 410 ARG A O 1
ATOM 3190 N N . MET A 1 411 ? -14.808 13.498 6.971 1.00 89.38 411 MET A N 1
ATOM 3191 C CA . MET A 1 411 ? -16.116 14.099 6.698 1.00 89.38 411 MET A CA 1
ATOM 3192 C C . MET A 1 411 ? -16.307 14.401 5.202 1.00 89.38 411 MET A C 1
ATOM 3194 O O . MET A 1 411 ? -17.329 14.039 4.636 1.00 89.38 411 MET A O 1
ATOM 3198 N N . PHE A 1 412 ? -15.302 14.975 4.531 1.00 91.06 412 PHE A N 1
ATOM 3199 C CA . PHE A 1 412 ? -15.354 15.239 3.086 1.00 91.06 412 PHE A CA 1
ATOM 3200 C C . PHE A 1 412 ? -15.341 13.965 2.238 1.00 91.06 412 PHE A C 1
ATOM 3202 O O . PHE A 1 412 ? -16.110 13.854 1.292 1.00 91.06 412 PHE A O 1
ATOM 3209 N N . GLY A 1 413 ? -14.534 12.969 2.606 1.00 87.69 413 GLY A N 1
ATOM 3210 C CA . GLY A 1 413 ? -14.482 11.686 1.904 1.00 87.69 413 GLY A CA 1
ATOM 3211 C C . GLY A 1 413 ? -15.764 10.851 2.020 1.00 87.69 413 GLY A C 1
ATOM 3212 O O . GLY A 1 413 ? -15.931 9.913 1.248 1.00 87.69 413 GLY A O 1
ATOM 3213 N N . GLY A 1 414 ? -16.635 11.152 2.990 1.00 84.88 414 GLY A N 1
ATOM 3214 C CA . GLY A 1 414 ? -17.984 10.580 3.108 1.00 84.88 414 GLY A CA 1
ATOM 3215 C C . GLY A 1 414 ? -19.090 11.526 2.628 1.00 84.88 414 GLY A C 1
ATOM 3216 O O . GLY A 1 414 ? -20.257 11.137 2.589 1.00 84.88 414 GLY A O 1
ATOM 3217 N N . GLY A 1 415 ? -18.735 12.762 2.276 1.00 86.00 415 GLY A N 1
ATOM 3218 C CA . GLY A 1 415 ? -19.661 13.778 1.807 1.00 86.00 415 GLY A CA 1
ATOM 3219 C C . GLY A 1 415 ? -20.079 13.543 0.360 1.00 86.00 415 GLY A C 1
ATOM 3220 O O . GLY A 1 415 ? -19.346 12.967 -0.443 1.00 86.00 415 GLY A O 1
ATOM 3221 N N . MET A 1 416 ? -21.269 14.020 0.018 1.00 85.31 416 MET A N 1
ATOM 3222 C CA . MET A 1 416 ? -21.773 14.021 -1.352 1.00 85.31 416 MET A CA 1
ATOM 3223 C C . MET A 1 416 ? -21.612 15.417 -1.940 1.00 85.31 416 MET A C 1
ATOM 3225 O O . MET A 1 416 ? -21.853 16.414 -1.260 1.00 85.31 416 MET A O 1
ATOM 3229 N N . ARG A 1 417 ? -21.211 15.501 -3.210 1.00 84.88 417 ARG A N 1
ATOM 3230 C CA . ARG A 1 417 ? -21.162 16.784 -3.911 1.00 84.88 417 ARG A CA 1
ATOM 3231 C C . ARG A 1 417 ? -22.579 17.199 -4.283 1.00 84.88 417 ARG A C 1
ATOM 3233 O O . ARG A 1 417 ? -23.299 16.443 -4.934 1.00 84.88 417 ARG A O 1
ATOM 3240 N N . PHE A 1 418 ? -22.968 18.400 -3.884 1.00 75.75 418 PHE A N 1
ATOM 3241 C CA . PHE A 1 418 ? -24.229 18.991 -4.286 1.00 75.75 418 PHE A CA 1
ATOM 3242 C C . PHE A 1 418 ? -24.128 19.362 -5.770 1.00 75.75 418 PHE A C 1
ATOM 3244 O O . PHE A 1 418 ? -23.445 20.314 -6.143 1.00 75.75 418 PHE A O 1
ATOM 3251 N N . ALA A 1 419 ? -24.766 18.585 -6.645 1.00 54.50 419 ALA A N 1
ATOM 3252 C CA . ALA A 1 419 ? -24.998 19.029 -8.010 1.00 54.50 419 ALA A CA 1
ATOM 3253 C C . ALA A 1 419 ? -26.118 20.073 -7.952 1.00 54.50 419 ALA A C 1
ATOM 3255 O O . ALA A 1 419 ? -27.282 19.726 -7.752 1.00 54.50 419 ALA A O 1
ATOM 3256 N N . LEU A 1 420 ? -25.781 21.354 -8.112 1.00 48.06 420 LEU A N 1
ATOM 3257 C CA . LEU A 1 420 ? -26.767 22.319 -8.584 1.00 48.06 420 LEU A CA 1
ATOM 3258 C C . LEU A 1 420 ? -27.276 21.774 -9.919 1.00 48.06 420 LEU A C 1
ATOM 3260 O O . LEU A 1 420 ? -26.541 21.759 -10.903 1.00 48.06 420 LEU A O 1
ATOM 3264 N N . ALA A 1 421 ? -28.503 21.257 -9.932 1.00 38.19 421 ALA A N 1
ATOM 3265 C CA . ALA A 1 421 ? -29.199 20.981 -11.172 1.00 38.19 421 ALA A CA 1
ATOM 3266 C C . ALA A 1 421 ? -29.268 22.305 -11.943 1.00 38.19 421 ALA A C 1
ATOM 3268 O O . ALA A 1 421 ? -29.999 23.222 -11.562 1.00 38.19 421 ALA A O 1
ATOM 3269 N N . GLU A 1 422 ? -28.455 22.434 -12.988 1.00 39.84 422 GLU A N 1
ATOM 3270 C CA . GLU A 1 422 ? -28.617 23.497 -13.964 1.00 39.84 422 GLU A CA 1
ATOM 3271 C C . GLU A 1 422 ? -30.026 23.377 -14.561 1.00 39.84 422 GLU A C 1
ATOM 3273 O O . GLU A 1 422 ? -30.376 22.371 -15.173 1.00 39.84 422 GLU A O 1
ATOM 3278 N N . GLY A 1 423 ? -30.840 24.419 -14.372 1.00 39.31 423 GLY A N 1
ATOM 3279 C CA . GLY A 1 423 ? -32.035 24.658 -15.177 1.00 39.31 423 GLY A CA 1
ATOM 3280 C C . GLY A 1 423 ? -33.346 24.061 -14.664 1.00 39.31 423 GLY A C 1
ATOM 3281 O O . GLY A 1 423 ? -33.950 23.228 -15.332 1.00 39.31 423 GLY A O 1
ATOM 3282 N N . ILE A 1 424 ? -33.887 24.605 -13.571 1.00 33.66 424 ILE A N 1
ATOM 3283 C CA . ILE A 1 424 ? -35.344 24.794 -13.492 1.00 33.66 424 ILE A CA 1
ATOM 3284 C C . ILE A 1 424 ? -35.602 26.249 -13.909 1.00 33.66 424 ILE A C 1
ATOM 3286 O O . ILE A 1 424 ? -35.164 27.157 -13.198 1.00 33.66 424 ILE A O 1
ATOM 3290 N N . PRO A 1 425 ? -36.246 26.521 -15.060 1.00 36.94 425 PRO A N 1
ATOM 3291 C CA . PRO A 1 425 ? -36.609 27.883 -15.413 1.00 36.94 425 PRO A CA 1
ATOM 3292 C C . PRO A 1 425 ? -37.601 28.412 -14.375 1.00 36.94 425 PRO A C 1
ATOM 3294 O O . PRO A 1 425 ? -38.606 27.769 -14.079 1.00 36.94 425 PRO A O 1
ATOM 3297 N N . ASN A 1 426 ? -37.301 29.592 -13.829 1.00 33.31 426 ASN A N 1
ATOM 3298 C CA . ASN A 1 426 ? -38.185 30.357 -12.957 1.00 33.31 426 ASN A CA 1
ATOM 3299 C C . ASN A 1 426 ? -39.551 30.565 -13.631 1.00 33.31 426 ASN A C 1
ATOM 3301 O O . ASN A 1 426 ? -39.754 31.524 -14.374 1.00 33.31 426 ASN A O 1
ATOM 3305 N N . SER A 1 427 ? -40.517 29.700 -13.339 1.00 39.72 427 SER A N 1
ATOM 3306 C CA . SER A 1 427 ? -41.927 29.943 -13.614 1.00 39.72 427 SER A CA 1
ATOM 3307 C C . SER A 1 427 ? -42.515 30.796 -12.491 1.00 39.72 427 SER A C 1
ATOM 3309 O O . SER A 1 427 ? -43.283 30.313 -11.668 1.00 39.72 427 SER A O 1
ATOM 3311 N N . HIS A 1 428 ? -42.131 32.070 -12.451 1.00 34.84 428 HIS A N 1
ATOM 3312 C CA . HIS A 1 428 ? -42.893 33.120 -11.777 1.00 34.84 428 HIS A CA 1
ATOM 3313 C C . HIS A 1 428 ? -42.597 34.463 -12.444 1.00 34.84 428 HIS A C 1
ATOM 3315 O O . HIS A 1 428 ? -41.663 35.158 -12.068 1.00 34.84 428 HIS A O 1
ATOM 3321 N N . ASN A 1 429 ? -43.392 34.787 -13.467 1.00 32.50 429 ASN A N 1
ATOM 3322 C CA . ASN A 1 429 ? -43.868 36.143 -13.762 1.00 32.50 429 ASN A CA 1
ATOM 3323 C C . ASN A 1 429 ? -44.991 36.067 -14.813 1.00 32.50 429 ASN A C 1
ATOM 3325 O O . ASN A 1 429 ? -44.830 36.427 -15.973 1.00 32.50 429 ASN A O 1
ATOM 3329 N N . LEU A 1 430 ? -46.149 35.571 -14.374 1.00 35.72 430 LEU A N 1
ATOM 3330 C CA . LEU A 1 430 ? -47.459 35.894 -14.939 1.00 35.72 430 LEU A CA 1
ATOM 3331 C C . LEU A 1 430 ? -48.181 36.735 -13.883 1.00 35.72 430 LEU A C 1
ATOM 3333 O O . LEU A 1 430 ? -48.820 36.148 -13.024 1.00 35.72 430 LEU A O 1
ATOM 3337 N N . VAL A 1 431 ? -48.014 38.064 -13.911 1.00 36.56 431 VAL A N 1
ATOM 3338 C CA . VAL A 1 431 ? -48.994 39.100 -13.502 1.00 36.56 431 VAL A CA 1
ATOM 3339 C C . VAL A 1 431 ? -48.496 40.453 -14.048 1.00 36.56 431 VAL A C 1
ATOM 3341 O O . VAL A 1 431 ? -47.723 41.137 -13.381 1.00 36.56 431 VAL A O 1
ATOM 3344 N N . ARG A 1 432 ? -48.902 40.814 -15.271 1.00 32.19 432 ARG A N 1
ATOM 3345 C CA . ARG A 1 432 ? -49.697 42.008 -15.640 1.00 32.19 432 ARG A CA 1
ATOM 3346 C C . ARG A 1 432 ? -49.684 42.236 -17.143 1.00 32.19 432 ARG A C 1
ATOM 3348 O O . ARG A 1 432 ? -48.577 42.289 -17.716 1.00 32.19 432 ARG A O 1
#

Sequence (432 aa):
MEHFDPTSAATWAARGRSVDDAEALASIWRAFPDLPPCAPAEARMQRIRDRVDAMRPISDAAQERQERERRARNFAFVERKAASGEADARDLATLRARDHHGFDWNEAVRYAEAFYAAQAGWSYREPYRALRESASEREAYDAGFKDGGGDPNDLFDAARRAFFAAAPRNQVEPTASKQASMMVPSSWPKPTDAPRPTRWTRRLAILTEQDLRAPEQGGTGFGAAMLQPAMQEMTVLVLCDGSITPLSETLSAPVPAHPHETLEEQLQRLLAGLEVDDIFTTAAGADLACLDSAAGALPLARNRERSQNSFLQQRVHVRTWLERGAADGENIGAGHIRWSKAAKGLRASLGEFTAVDRGSLHRGCHEIHVLLPDGTIAEDFVDAAGKPINPRVRFPNRSKLRYEMAKALRMFGGGMRFALAEGIPNSHNLVR

pLDDT: mean 83.63, std 14.71, range [32.19, 96.38]

Foldseek 3Di:
DPDQDQLALVSVVVVPDDSVLSNQRNVLCVVLPQDDPPDDPVVRVVSVVSSCVSCVVVVVVVVVVVVVVVQVVVLVVLVVCVVVVNHDQLSVQLVVLCVPVVDTNLLSNLLSVLLVCLQQLHQLDDDDPPDPDDPSSVVSNVNSNVVSPADNVDPCSSVVSNVVNPPPPPPDPPPPDPPPQFDAQVNFAFFAQQDAQDALLQEEEEEEPLQQQPVVNVGLHNHPVVCVVRLPRHFYWYDDPQAIDTPVVCVVDPGDDPVPAGSLRNLLVSCPPRNHAEYEYADDDPSSVSSRVNRVSDDDHVHYHYQDDDNVSSVVRVVSNSLSYDHPLWFWAGRHWDWDADPQGTWIDDVQKIKDWPQDDPPQKTKIAIAGNVRHGPFQWATSVRHGQDRIDIDRHPVCVVVVRSNSNGRRNRTDGDPPPPDDPPPDDPDD